Protein AF-0000000083316021 (afdb_homodimer)

Radius of gyration: 31.63 Å; Cα contacts (8 Å, |Δi|>4): 1083; chains: 2; bounding box: 107×84×137 Å

InterPro domains:
  IPR003741 LUD domain [PF02589] (54-248)
  IPR024185 5-formyltetrahydrofolate cyclo-ligase-like domain superfamily [G3DSA:3.40.50.10420] (43-249)
  IPR037171 NagB/RpiA transferase-like [SSF100950] (128-250)

pLDDT: mean 74.27, std 23.28, range [22.36, 98.81]

Sequence (584 aa):
MEARDEILGKLRQTLARPDLRFPPARVEPLTPETRMTVTSASGTQVELAHRFGQELEKLHGSYQVVETAPEARLALINRLLAWMEEEKLQRKGAVVVTGQERSVLAWDPASLPIPGLDVALADMEIQLVAPRALLTAESREAVRAIRYGITGVEAAFASTGSMLVASGAGTSRAASLLPLRHIALIPFDRLYPTMEDWLAEEREAHHLVDYVRSHANLALITGPSKSADIEMNLTLGVHGPKFVHAILFDRTARSQRQPVVSLTEEEAEDEPARTKSRPGFDVEIPMPPTRQMEARDEILGKLRQTLARPDLRFPPARVEPLTPETRMTVTSASGTQVELAHRFGQELEKLHGSYQVVETAPEARLALINRLLAWMEEEKLQRKGAVVVTGQERSVLAWDPASLPIPGLDVALADMEIQLVAPRALLTAESREAVRAIRYGITGVEAAFASTGSMLVASGAGTSRAASLLPLRHIALIPFDRLYPTMEDWLAEEREAHHLVDYVRSHANLALITGPSKSADIEMNLTLGVHGPKFVHAILFDRTARSQRQPVVSLTEEEAEDEPARTKSRPGFDVEIPMPPTRQ

Foldseek 3Di:
DVVLLVLLCVVCVVVVNNPQDFFAPDQDDDDPVLLVCLLPDDDDLQSLQVLLQVLQVSRVAHEAEDAELVVLLVVVLVVLVVVLVVVCVSCVPPPQPPDQSQEAEEFAQVQDLRHCSCVSSVVVVHHYDYPDPQPDPVSVVSLLSHAAAEYEFQAAESSNSKTKAFDDHRRHPLRFQRHQEYEYEYESVRYDSHPVRVVVVCVVVVRNVVVVVVTPDIDIGRYAQGSVLCSVCVVVSRSGYSYYYYYYYHHPDDDPPPPPPPPDPPPPDCPDPPPPDPPDPPPPPPDDPDDD/DVVLLVLLCVVCVVVVNNPQDFFAPDQDDDDPVLLVCLLPDDDDLQSLQVLLQVLQVSRVAHEAEDAELVVLLVVVLVVLVVVLVVVCVSCVPPPQPPDQSQEAEEFAQVQDLRHCSCVVSVVVVHHYDYPDPQPDPVSVVSLLSHAAAEYEFQAAESSNSKTKAFDDHRRHPLRFQRHQEYEYEYESVRYDSHPVRVVVVCVVVVRNVVVVVVTPDIDIGRYAQGSVLCSVCVVVSRSGYSYYYYYYYHHVDDDPPPPPPPPPPPPPPPDPDDPPDPDDPPPPPDDPDDDD

Structure (mmCIF, N/CA/C/O backbone):
data_AF-0000000083316021-model_v1
#
loop_
_entity.id
_entity.type
_entity.pdbx_description
1 polymer 'LUD domain-containing protein'
#
loop_
_atom_site.group_PDB
_atom_site.id
_atom_site.type_symbol
_atom_site.label_atom_id
_atom_site.label_alt_id
_atom_site.label_comp_id
_atom_site.label_asym_id
_atom_site.label_entity_id
_atom_site.label_seq_id
_atom_site.pdbx_PDB_ins_code
_atom_site.Cartn_x
_atom_site.Cartn_y
_atom_site.Cartn_z
_atom_site.occupancy
_atom_site.B_iso_or_equiv
_atom_site.auth_seq_id
_atom_site.auth_comp_id
_atom_site.auth_asym_id
_atom_site.auth_atom_id
_atom_site.pdbx_PDB_model_num
ATOM 1 N N . MET A 1 1 ? 12.023 -7.207 24.609 1 46 1 MET A N 1
ATOM 2 C CA . MET A 1 1 ? 11.18 -6.242 25.312 1 46 1 MET A CA 1
ATOM 3 C C . MET A 1 1 ? 11.875 -4.891 25.406 1 46 1 MET A C 1
ATOM 5 O O . MET A 1 1 ? 11.273 -3.855 25.125 1 46 1 MET A O 1
ATOM 9 N N . GLU A 1 2 ? 13.156 -5.02 25.609 1 53.12 2 GLU A N 1
ATOM 10 C CA . GLU A 1 2 ? 13.906 -3.811 25.938 1 53.12 2 GLU A CA 1
ATOM 11 C C . GLU A 1 2 ? 14.219 -3.008 24.672 1 53.12 2 GLU A C 1
ATOM 13 O O . GLU A 1 2 ? 14.039 -1.789 24.641 1 53.12 2 GLU A O 1
ATOM 18 N N . ALA A 1 3 ? 14.57 -3.705 23.688 1 51.97 3 ALA A N 1
ATOM 19 C CA . ALA A 1 3 ? 14.992 -3.02 22.469 1 51.97 3 ALA A CA 1
ATOM 20 C C . ALA A 1 3 ? 13.805 -2.381 21.75 1 51.97 3 ALA A C 1
ATOM 22 O O . ALA A 1 3 ? 13.891 -1.251 21.266 1 51.97 3 ALA A O 1
ATOM 23 N N . ARG A 1 4 ? 12.766 -3.074 21.891 1 54.16 4 ARG A N 1
ATOM 24 C CA . ARG A 1 4 ? 11.516 -2.551 21.328 1 54.16 4 ARG A CA 1
ATOM 25 C C . ARG A 1 4 ? 11.094 -1.277 22.062 1 54.16 4 ARG A C 1
ATOM 27 O O . ARG A 1 4 ? 10.734 -0.287 21.422 1 54.16 4 ARG A O 1
ATOM 34 N N . ASP A 1 5 ? 11.125 -1.332 23.297 1 57.59 5 ASP A N 1
ATOM 35 C CA . ASP A 1 5 ? 10.703 -0.196 24.109 1 57.59 5 ASP A CA 1
ATOM 36 C C . ASP A 1 5 ? 11.617 1.006 23.891 1 57.59 5 ASP A C 1
ATOM 38 O O . ASP A 1 5 ? 11.164 2.15 23.891 1 57.59 5 ASP A O 1
ATOM 42 N N . GLU A 1 6 ? 12.82 0.684 23.656 1 54.62 6 GLU A N 1
ATOM 43 C CA . GLU A 1 6 ? 13.781 1.755 23.422 1 54.62 6 GLU A CA 1
ATOM 44 C C . GLU A 1 6 ? 13.516 2.453 22.094 1 54.62 6 GLU A C 1
ATOM 46 O O . GLU A 1 6 ? 13.555 3.684 22.016 1 54.62 6 GLU A O 1
ATOM 51 N N . ILE A 1 7 ? 13.281 1.677 21.141 1 54.41 7 ILE A N 1
ATOM 52 C CA . ILE A 1 7 ? 13.039 2.227 19.812 1 54.41 7 ILE A CA 1
ATOM 53 C C . ILE A 1 7 ? 11.742 3.027 19.812 1 54.41 7 ILE A C 1
ATOM 55 O O . ILE A 1 7 ? 11.695 4.141 19.281 1 54.41 7 ILE A O 1
ATOM 59 N N . LEU A 1 8 ? 10.82 2.525 20.469 1 61 8 LEU A N 1
ATOM 60 C CA . LEU A 1 8 ? 9.547 3.236 20.562 1 61 8 LEU A CA 1
ATOM 61 C C . LEU A 1 8 ? 9.703 4.52 21.375 1 61 8 LEU A C 1
ATOM 63 O O . LEU A 1 8 ? 9.078 5.535 21.062 1 61 8 LEU A O 1
ATOM 67 N N . GLY A 1 9 ? 10.523 4.344 22.297 1 53.03 9 GLY A N 1
ATOM 68 C CA . GLY A 1 9 ? 10.828 5.527 23.094 1 53.03 9 GLY A CA 1
ATOM 69 C C . GLY A 1 9 ? 11.453 6.645 22.266 1 53.03 9 GLY A C 1
ATOM 70 O O . GLY A 1 9 ? 11.047 7.805 22.391 1 53.03 9 GLY A O 1
ATOM 71 N N . LYS A 1 10 ? 12.336 6.32 21.469 1 53.56 10 LYS A N 1
ATOM 72 C CA . LYS A 1 10 ? 13 7.297 20.609 1 53.56 10 LYS A CA 1
ATOM 73 C C . LYS A 1 10 ? 12.031 7.879 19.578 1 53.56 10 LYS A C 1
ATOM 75 O O . LYS A 1 10 ? 12.078 9.07 19.281 1 53.56 10 LYS A O 1
ATOM 80 N N . LEU A 1 11 ? 11.25 7.027 19.172 1 54.56 11 LEU A N 1
ATOM 81 C CA . LEU A 1 11 ? 10.227 7.496 18.234 1 54.56 11 LEU A CA 1
ATOM 82 C C . LEU A 1 11 ? 9.305 8.508 18.906 1 54.56 11 LEU A C 1
ATOM 84 O O . LEU A 1 11 ? 8.945 9.516 18.297 1 54.56 11 LEU A O 1
ATOM 88 N N . ARG A 1 12 ? 9.008 8.125 20.062 1 53.53 12 ARG A N 1
ATOM 89 C CA . ARG A 1 12 ? 8.18 9.039 20.844 1 53.53 12 ARG A CA 1
ATOM 90 C C . ARG A 1 12 ? 8.859 10.398 21 1 53.53 12 ARG A C 1
ATOM 92 O O . ARG A 1 12 ? 8.195 11.43 20.953 1 53.53 12 ARG A O 1
ATOM 99 N N . GLN A 1 13 ? 10.109 10.242 21.094 1 50.25 13 GLN A N 1
ATOM 100 C CA . GLN A 1 13 ? 10.883 11.469 21.25 1 50.25 13 GLN A C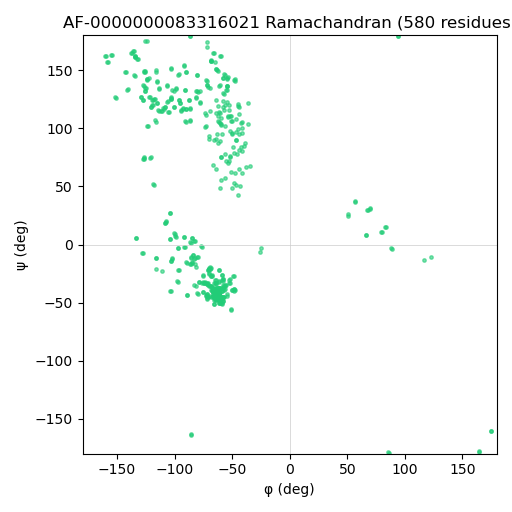A 1
ATOM 101 C C . GLN A 1 13 ? 10.938 12.25 19.938 1 50.25 13 GLN A C 1
ATOM 103 O O . GLN A 1 13 ? 10.766 13.477 19.938 1 50.25 13 GLN A O 1
ATOM 108 N N . THR A 1 14 ? 11.18 11.469 18.969 1 50.19 14 THR A N 1
ATOM 109 C CA . THR A 1 14 ? 11.312 12.109 17.672 1 50.19 14 THR A CA 1
ATOM 110 C C . THR A 1 14 ? 9.977 12.711 17.234 1 50.19 14 THR A C 1
ATOM 112 O O . THR A 1 14 ? 9.945 13.789 16.625 1 50.19 14 THR A O 1
ATOM 115 N N . LEU A 1 15 ? 9.055 11.992 17.547 1 51.16 15 LEU A N 1
ATOM 116 C CA . LEU A 1 15 ? 7.73 12.469 17.172 1 51.16 15 LEU A CA 1
ATOM 117 C C . LEU A 1 15 ? 7.195 13.461 18.203 1 51.16 15 LEU A C 1
ATOM 119 O O . LEU A 1 15 ? 6.098 14 18.031 1 51.16 15 LEU A O 1
ATOM 123 N N . ALA A 1 16 ? 8.164 13.711 19.219 1 44.44 16 ALA A N 1
ATOM 124 C CA . ALA A 1 16 ? 7.816 14.586 20.328 1 44.44 16 ALA A CA 1
ATOM 125 C C . ALA A 1 16 ? 6.488 14.172 20.969 1 44.44 16 ALA A C 1
ATOM 127 O O . ALA A 1 16 ? 5.684 15.023 21.344 1 44.44 16 ALA A O 1
ATOM 128 N N . ARG A 1 17 ? 6.168 12.844 20.828 1 44.09 17 ARG A N 1
ATOM 129 C CA . ARG A 1 17 ? 4.961 12.336 21.484 1 44.09 17 ARG A CA 1
ATOM 130 C C . ARG A 1 17 ? 5.277 11.125 22.344 1 44.09 17 ARG A C 1
ATOM 132 O O . ARG A 1 17 ? 5.027 9.984 21.938 1 44.09 17 ARG A O 1
ATOM 139 N N . PRO A 1 18 ? 5.852 11.312 23.453 1 44.12 18 PRO A N 1
ATOM 140 C CA . PRO A 1 18 ? 6.254 10.219 24.344 1 44.12 18 PRO A CA 1
ATOM 141 C C . PRO A 1 18 ? 5.102 9.266 24.656 1 44.12 18 PRO A C 1
ATOM 143 O O . PRO A 1 18 ? 5.332 8.086 24.938 1 44.12 18 PRO A O 1
ATOM 146 N N . ASP A 1 19 ? 3.871 9.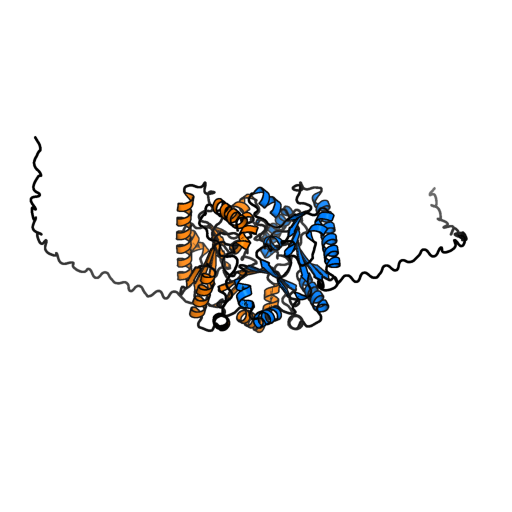766 24.672 1 40.66 19 ASP A N 1
ATOM 147 C CA . ASP A 1 19 ? 2.723 9 25.125 1 40.66 19 ASP A CA 1
ATOM 148 C C . ASP A 1 19 ? 2.043 8.273 23.969 1 40.66 19 ASP A C 1
ATOM 150 O O . ASP A 1 19 ? 0.977 7.68 24.141 1 40.66 19 ASP A O 1
ATOM 154 N N . LEU A 1 20 ? 2.688 8.367 22.875 1 47.09 20 LEU A N 1
ATOM 155 C CA . LEU A 1 20 ? 2.002 7.805 21.719 1 47.09 20 LEU A CA 1
ATOM 156 C C . LEU A 1 20 ? 2.004 6.281 21.781 1 47.09 20 LEU A C 1
ATOM 158 O O . LEU A 1 20 ? 3.062 5.66 21.891 1 47.09 20 LEU A O 1
ATOM 162 N N . ARG A 1 21 ? 0.864 5.758 22.188 1 47.78 21 ARG A N 1
ATOM 163 C CA . ARG A 1 21 ? 0.707 4.309 22.188 1 47.78 21 ARG A CA 1
ATOM 164 C C . ARG A 1 21 ? 0.546 3.771 20.766 1 47.78 21 ARG A C 1
ATOM 166 O O . ARG A 1 21 ? -0.239 4.305 19.984 1 47.78 21 ARG A O 1
ATOM 173 N N . PHE A 1 22 ? 1.587 2.988 20.328 1 56.81 22 PHE A N 1
ATOM 174 C CA . PHE A 1 22 ? 1.395 2.281 19.078 1 56.81 22 PHE A CA 1
ATOM 175 C C . PHE A 1 22 ? 0.566 1.02 19.281 1 56.81 22 PHE A C 1
ATOM 177 O O . PHE A 1 22 ? 0.669 0.367 20.328 1 56.81 22 PHE A O 1
ATOM 184 N N . PRO A 1 23 ? -0.46 0.881 18.406 1 54.41 23 PRO A N 1
ATOM 185 C CA . PRO A 1 23 ? -1.218 -0.363 18.547 1 54.41 23 PRO A CA 1
ATOM 186 C C . PRO A 1 23 ? -0.32 -1.594 18.641 1 54.41 23 PRO A C 1
ATOM 188 O O . PRO A 1 23 ? 0.79 -1.595 18.109 1 54.41 23 PRO A O 1
ATOM 191 N N . PRO A 1 24 ? -0.793 -2.482 19.531 1 54.91 24 PRO A N 1
ATOM 192 C CA . PRO A 1 24 ? 0.001 -3.707 19.656 1 54.91 24 PRO A CA 1
ATOM 193 C C . PRO A 1 24 ? 0.219 -4.41 18.312 1 54.91 24 PRO A C 1
ATOM 195 O O . PRO A 1 24 ? -0.617 -4.301 17.406 1 54.91 24 PRO A O 1
ATOM 198 N N . ALA A 1 25 ? 1.319 -4.949 18.125 1 57.09 25 ALA A N 1
ATOM 199 C CA . ALA A 1 25 ? 1.725 -5.699 16.938 1 57.09 25 ALA A CA 1
ATOM 200 C C . ALA A 1 25 ? 0.756 -6.844 16.656 1 57.09 25 ALA A C 1
ATOM 202 O O . ALA A 1 25 ? 0.468 -7.152 15.492 1 57.09 25 ALA A O 1
ATOM 203 N N . ARG A 1 26 ? 0.234 -7.434 17.766 1 59.5 26 ARG A N 1
ATOM 204 C CA . ARG A 1 26 ? -0.565 -8.633 17.531 1 59.5 26 ARG A CA 1
ATOM 205 C C . ARG A 1 26 ? -2.021 -8.398 17.922 1 59.5 26 ARG A C 1
ATOM 207 O O . ARG A 1 26 ? -2.311 -7.902 19.016 1 59.5 26 ARG A O 1
ATOM 214 N N . VAL A 1 27 ? -2.885 -8.469 16.922 1 63.25 27 VAL A N 1
ATOM 215 C CA . VAL A 1 27 ? -4.324 -8.398 17.156 1 63.25 27 VAL A CA 1
ATOM 216 C C . VAL A 1 27 ? -4.848 -9.766 17.594 1 63.25 27 VAL A C 1
ATOM 218 O O . VAL A 1 27 ? -4.473 -10.789 17.016 1 63.25 27 VAL A O 1
ATOM 221 N N . GLU A 1 28 ? -5.531 -9.812 18.672 1 69.25 28 GLU A N 1
ATOM 222 C CA . GLU A 1 28 ? -6.105 -11.07 19.156 1 69.25 28 GLU A CA 1
ATOM 223 C C . GLU A 1 28 ? -7.031 -11.68 18.109 1 69.25 28 GLU A C 1
ATOM 225 O O . GLU A 1 28 ? -7.855 -10.984 17.516 1 69.25 28 GLU A O 1
ATOM 230 N N . PRO A 1 29 ? -6.785 -13 17.844 1 69.12 29 PRO A N 1
ATOM 231 C CA . PRO A 1 29 ? -7.699 -13.672 16.922 1 69.12 29 PRO A CA 1
ATOM 232 C C . PRO A 1 29 ? -9.156 -13.594 17.359 1 69.12 29 PRO A C 1
ATOM 234 O O . PRO A 1 29 ? -9.438 -13.555 18.562 1 69.12 29 PRO A O 1
ATOM 237 N N . LEU A 1 30 ? -10.031 -13.516 16.406 1 68.94 30 LEU A N 1
ATOM 238 C CA . LEU A 1 30 ? -11.453 -13.5 16.719 1 68.94 30 LEU A CA 1
ATOM 239 C C . LEU A 1 30 ? -11.93 -14.867 17.172 1 68.94 30 LEU A C 1
ATOM 241 O O . LEU A 1 30 ? -11.398 -15.891 16.734 1 68.94 30 LEU A O 1
ATOM 245 N N . THR A 1 31 ? -12.805 -14.875 18.141 1 69.69 31 THR A N 1
ATOM 246 C CA . THR A 1 31 ? -13.492 -16.125 18.484 1 69.69 31 THR A CA 1
ATOM 247 C C . THR A 1 31 ? -14.328 -16.625 17.312 1 69.69 31 THR A C 1
ATOM 249 O O . THR A 1 31 ? -14.688 -15.852 16.422 1 69.69 31 THR A O 1
ATOM 252 N N . PRO A 1 32 ? -14.484 -17.891 17.203 1 68.94 32 PRO A N 1
ATOM 253 C CA . PRO A 1 32 ? -15.32 -18.422 16.141 1 68.94 32 PRO A CA 1
ATOM 254 C C . PRO A 1 32 ? -16.672 -17.734 16.031 1 68.94 32 PRO A C 1
ATOM 256 O O . PRO A 1 32 ? -17.172 -17.5 14.93 1 68.94 32 PRO A O 1
ATOM 259 N N . GLU A 1 33 ? -17.281 -17.391 17.172 1 65.81 33 GLU A N 1
ATOM 260 C CA . GLU A 1 33 ? -18.594 -16.734 17.188 1 65.81 33 GLU A CA 1
ATOM 261 C C . GLU A 1 33 ? -18.5 -15.336 16.578 1 65.81 33 GLU A C 1
ATOM 263 O O . GLU A 1 33 ? -19.344 -14.953 15.773 1 65.81 33 GLU A O 1
ATOM 268 N N . THR A 1 34 ? -17.469 -14.641 16.922 1 67.94 34 THR A N 1
ATOM 269 C CA . THR A 1 34 ? -17.297 -13.281 16.422 1 67.94 34 THR A CA 1
ATOM 270 C C . THR A 1 34 ? -16.953 -13.289 14.938 1 67.94 34 THR A C 1
ATOM 272 O O . THR A 1 34 ? -17.406 -12.422 14.188 1 67.94 34 THR A O 1
ATOM 275 N N . ARG A 1 35 ? -16.266 -14.289 14.609 1 68.31 35 ARG A N 1
ATOM 276 C CA . ARG A 1 35 ? -15.891 -14.438 13.203 1 68.31 35 ARG A CA 1
ATOM 277 C C . ARG A 1 35 ? -17.125 -14.641 12.336 1 68.31 35 ARG A C 1
ATOM 279 O O . ARG A 1 35 ? -17.234 -14.039 11.266 1 68.31 35 ARG A O 1
ATOM 286 N N . MET A 1 36 ? -17.969 -15.492 12.789 1 64.25 36 MET A N 1
ATOM 287 C CA . MET A 1 36 ? -19.203 -15.742 12.047 1 64.25 36 MET A CA 1
ATOM 288 C C . MET A 1 36 ? -20.047 -14.477 11.93 1 64.25 36 MET A C 1
ATOM 290 O O . MET A 1 36 ? -20.641 -14.219 10.883 1 64.25 36 MET A O 1
ATOM 294 N N . THR A 1 37 ? -20.094 -13.758 12.938 1 61.28 37 THR A N 1
ATOM 295 C CA . THR A 1 37 ? -20.875 -12.523 12.945 1 61.28 37 THR A CA 1
ATOM 296 C C . THR A 1 37 ? -20.281 -11.516 11.961 1 61.28 37 THR A C 1
ATOM 298 O O . THR A 1 37 ? -21.031 -10.852 11.227 1 61.28 37 THR A O 1
ATOM 301 N N . VAL A 1 38 ? -18.984 -11.531 11.961 1 66 38 VAL A N 1
ATOM 302 C CA . VAL A 1 38 ? -18.312 -10.531 11.133 1 66 38 VAL A CA 1
ATOM 303 C C . VAL A 1 38 ? -18.422 -10.914 9.664 1 66 38 VAL A C 1
ATOM 305 O O . VAL A 1 38 ? -18.594 -10.047 8.797 1 66 38 VAL A O 1
ATOM 308 N N . THR A 1 39 ? -18.422 -12.203 9.398 1 65.69 39 THR A N 1
ATOM 309 C CA . THR A 1 39 ? -18.406 -12.656 8.016 1 65.69 39 THR A CA 1
ATOM 310 C C . THR A 1 39 ? -19.812 -12.695 7.441 1 65.69 39 THR A C 1
ATOM 312 O O . THR A 1 39 ? -20 -12.766 6.227 1 65.69 39 THR A O 1
ATOM 315 N N . SER A 1 40 ? -20.734 -12.633 8.312 1 65.19 40 SER A N 1
ATOM 316 C CA . SER A 1 40 ? -22.125 -12.617 7.875 1 65.19 40 SER A CA 1
ATOM 317 C C . SER A 1 40 ? -22.734 -11.219 7.973 1 65.19 40 SER A C 1
ATOM 319 O O . SER A 1 40 ? -23.953 -11.062 8.086 1 65.19 40 SER A O 1
ATOM 321 N N . ALA A 1 41 ? -21.906 -10.328 7.875 1 64.62 41 ALA A N 1
ATOM 322 C CA . ALA A 1 41 ? -22.375 -8.953 8 1 64.62 41 ALA A CA 1
ATOM 323 C C . ALA A 1 41 ? -23.422 -8.633 6.93 1 64.62 41 ALA A C 1
ATOM 325 O O . ALA A 1 41 ? -23.203 -8.914 5.746 1 64.62 41 ALA A O 1
ATOM 326 N N . SER A 1 42 ? -24.609 -8.578 7.238 1 73.62 42 SER A N 1
ATOM 327 C CA . SER A 1 42 ? -25.719 -8.086 6.41 1 73.62 42 SER A CA 1
ATOM 328 C C . SER A 1 42 ? -26.484 -6.969 7.109 1 73.62 42 SER A C 1
ATOM 330 O O . SER A 1 42 ? -26.375 -6.809 8.328 1 73.62 42 SER A O 1
ATOM 332 N N . GLY A 1 43 ? -26.906 -6.023 6.375 1 81.56 43 GLY A N 1
ATOM 333 C CA . GLY A 1 43 ? -27.688 -4.941 6.949 1 81.56 43 GLY A CA 1
ATOM 334 C C . GLY A 1 43 ? -27.781 -3.732 6.039 1 81.56 43 GLY A C 1
ATOM 335 O O . GLY A 1 43 ? -27.328 -3.773 4.891 1 81.56 43 GLY A O 1
ATOM 336 N N . THR A 1 44 ? -28.453 -2.777 6.621 1 87.69 44 THR A N 1
ATOM 337 C CA . THR A 1 44 ? -28.562 -1.503 5.918 1 87.69 44 THR A CA 1
ATOM 338 C C . THR A 1 44 ? -27.188 -0.836 5.805 1 87.69 44 THR A C 1
ATOM 340 O O . THR A 1 44 ? -26.234 -1.248 6.465 1 87.69 44 THR A O 1
ATOM 343 N N . GLN A 1 45 ? -27.141 0.081 4.973 1 90.31 45 GLN A N 1
ATOM 344 C CA . GLN A 1 45 ? -25.875 0.802 4.789 1 90.31 45 GLN A CA 1
ATOM 345 C C . GLN A 1 45 ? -25.422 1.442 6.094 1 90.31 45 GLN A C 1
ATOM 347 O O . GLN A 1 45 ? -24.219 1.446 6.402 1 90.31 45 GLN A O 1
ATOM 352 N N . VAL A 1 46 ? -26.344 1.981 6.84 1 92.38 46 VAL A N 1
ATOM 353 C CA . VAL A 1 46 ? -26.016 2.633 8.102 1 92.38 46 VAL A CA 1
ATOM 354 C C . VAL A 1 46 ? -25.5 1.596 9.102 1 92.38 46 VAL A C 1
ATOM 356 O O . VAL A 1 46 ? -24.547 1.853 9.836 1 92.38 46 VAL A O 1
ATOM 359 N N . GLU A 1 47 ? -26.125 0.454 9.117 1 93.38 47 GLU A N 1
ATOM 360 C CA . GLU A 1 47 ? -25.672 -0.624 10 1 93.38 47 GLU A CA 1
ATOM 361 C C . GLU A 1 47 ? -24.266 -1.092 9.625 1 93.38 47 GLU A C 1
ATOM 363 O O . GLU A 1 47 ? -23.438 -1.328 10.508 1 93.38 47 GLU A O 1
ATOM 368 N N . LEU A 1 48 ? -24.078 -1.198 8.359 1 95.25 48 LEU A N 1
ATOM 369 C CA . LEU A 1 48 ? -22.75 -1.579 7.883 1 95.25 48 LEU A CA 1
ATOM 370 C C . LEU A 1 48 ? -21.703 -0.525 8.258 1 95.25 48 LEU A C 1
ATOM 372 O O . LEU A 1 48 ? -20.578 -0.86 8.617 1 95.25 48 LEU A O 1
ATOM 376 N N . ALA A 1 49 ? -22.109 0.72 8.203 1 97.19 49 ALA A N 1
ATOM 377 C CA . ALA A 1 49 ? -21.203 1.817 8.562 1 97.19 49 ALA A CA 1
ATOM 378 C C . ALA A 1 49 ? -20.797 1.727 10.031 1 97.19 49 ALA A C 1
ATOM 380 O O . ALA A 1 49 ? -19.609 1.862 10.359 1 97.19 49 ALA A O 1
ATOM 381 N N . HIS A 1 50 ? -21.734 1.458 10.844 1 96.31 50 HIS A N 1
ATOM 382 C CA . HIS A 1 50 ? -21.438 1.338 12.266 1 96.31 50 HIS A CA 1
ATOM 383 C C . HIS A 1 50 ? -20.578 0.11 12.547 1 96.31 50 HIS A C 1
ATOM 385 O O . HIS A 1 50 ? -19.656 0.165 13.359 1 96.31 50 HIS A O 1
ATOM 391 N N . ARG A 1 51 ? -20.859 -0.917 11.898 1 94.81 51 ARG A N 1
ATOM 392 C CA . ARG A 1 51 ? -20.047 -2.115 12.062 1 94.81 51 ARG A CA 1
ATOM 393 C C . ARG A 1 51 ? -18.609 -1.862 11.625 1 94.81 51 ARG A C 1
ATOM 395 O O . ARG A 1 51 ? -17.672 -2.252 12.32 1 94.81 51 ARG A O 1
ATOM 402 N N . PHE A 1 52 ? -18.469 -1.273 10.516 1 96.94 52 PHE A N 1
ATOM 403 C CA . PHE A 1 52 ? -17.141 -0.882 10.055 1 96.94 52 PHE A CA 1
ATOM 404 C C . PHE A 1 52 ? -16.406 -0.097 11.133 1 96.94 52 PHE A C 1
ATOM 406 O O . PHE A 1 52 ? -15.266 -0.412 11.469 1 96.94 52 PHE A O 1
ATOM 413 N N . GLY A 1 53 ? -17.047 0.943 11.547 1 97.19 53 GLY A N 1
ATOM 414 C CA . GLY A 1 53 ? -16.469 1.802 12.562 1 97.19 53 GLY A CA 1
ATOM 415 C C . GLY A 1 53 ? -16.062 1.053 13.82 1 97.19 53 GLY A C 1
ATOM 416 O O . GLY A 1 53 ? -14.984 1.28 14.367 1 97.19 53 GLY A O 1
ATOM 417 N N . GLN A 1 54 ? -16.891 0.185 14.273 1 94.94 54 GLN A N 1
ATOM 418 C CA . GLN A 1 54 ? -16.609 -0.593 15.484 1 94.94 54 GLN A CA 1
ATOM 419 C C . GLN A 1 54 ? -15.398 -1.502 15.289 1 94.94 54 GLN A C 1
ATOM 421 O O . GLN A 1 54 ? -14.562 -1.627 16.188 1 94.94 54 GLN A O 1
ATOM 426 N N . GLU A 1 55 ? -15.344 -2.135 14.195 1 93.25 55 GLU A N 1
ATOM 427 C CA . GLU A 1 55 ? -14.18 -2.967 13.898 1 93.25 55 GLU A CA 1
ATOM 428 C C . GLU A 1 55 ? -12.906 -2.131 13.812 1 93.25 55 GLU A C 1
ATOM 430 O O . GLU A 1 55 ? -11.852 -2.551 14.289 1 93.25 55 GLU A O 1
ATOM 435 N N . LEU A 1 56 ? -12.984 -0.948 13.203 1 95.94 56 LEU A N 1
ATOM 436 C CA . LEU A 1 56 ? -11.844 -0.042 13.117 1 95.94 56 LEU A CA 1
ATOM 437 C C . LEU A 1 56 ? -11.383 0.381 14.508 1 95.94 56 LEU A C 1
ATOM 439 O O . LEU A 1 56 ? -10.18 0.469 14.766 1 95.94 56 LEU A O 1
ATOM 443 N N . GLU A 1 57 ? -12.297 0.581 15.391 1 95.25 57 GLU A N 1
ATOM 444 C CA . GLU A 1 57 ? -11.984 0.977 16.766 1 95.25 57 GLU A CA 1
ATOM 445 C C . GLU A 1 57 ? -11.234 -0.133 17.5 1 95.25 57 GLU A C 1
ATOM 447 O O . GLU A 1 57 ? -10.328 0.14 18.281 1 95.25 57 GLU A O 1
ATOM 452 N N . LYS A 1 58 ? -11.656 -1.349 17.219 1 90.81 58 LYS A N 1
ATOM 453 C CA . LYS A 1 58 ? -10.961 -2.479 17.828 1 90.81 58 LYS A CA 1
ATOM 454 C C . LYS A 1 58 ? -9.5 -2.52 17.406 1 90.81 58 LYS A C 1
ATOM 456 O O . LYS A 1 58 ? -8.664 -3.121 18.078 1 90.81 58 LYS A O 1
ATOM 461 N N . LEU A 1 59 ? -9.258 -1.898 16.312 1 90.69 59 LEU A N 1
ATOM 462 C CA . LEU A 1 59 ? -7.898 -1.845 15.797 1 90.69 59 LEU A CA 1
ATOM 463 C C . LEU A 1 59 ? -7.238 -0.51 16.125 1 90.69 59 LEU A C 1
ATOM 465 O O . LEU A 1 59 ? -6.242 -0.131 15.508 1 90.69 59 LEU A O 1
ATOM 469 N N . HIS A 1 60 ? -7.852 0.28 16.953 1 90.88 60 HIS A N 1
ATOM 470 C CA . HIS A 1 60 ? -7.305 1.512 17.5 1 90.88 60 HIS A CA 1
ATOM 471 C C . HIS A 1 60 ? -7.477 2.678 16.547 1 90.88 60 HIS A C 1
ATOM 473 O O . HIS A 1 60 ? -6.781 3.689 16.656 1 90.88 60 HIS A O 1
ATOM 479 N N . GLY A 1 61 ? -8.312 2.512 15.57 1 95.06 61 GLY A N 1
ATOM 480 C CA . GLY A 1 61 ? -8.773 3.645 14.789 1 95.06 61 GLY A CA 1
ATOM 481 C C . GLY A 1 61 ? -9.977 4.336 15.391 1 95.06 61 GLY A C 1
ATOM 482 O O . GLY A 1 61 ? -10.383 4.023 16.516 1 95.06 61 GLY A O 1
ATOM 483 N N . SER A 1 62 ? -10.43 5.363 14.742 1 97.44 62 SER A N 1
ATOM 484 C CA . SER A 1 62 ? -11.633 6.078 15.148 1 97.44 62 SER A CA 1
ATOM 485 C C . SER A 1 62 ? -12.539 6.367 13.953 1 97.44 62 SER A C 1
ATOM 487 O O . SER A 1 62 ? -12.117 6.223 12.805 1 97.44 62 SER A O 1
ATOM 489 N N . TYR A 1 63 ? -13.797 6.656 14.25 1 98.44 63 TYR A N 1
ATOM 490 C CA . TYR A 1 63 ? -14.719 6.875 13.148 1 98.44 63 TYR A CA 1
ATOM 491 C C . TYR A 1 63 ? -15.875 7.773 13.57 1 98.44 63 TYR A C 1
ATOM 493 O O . TYR A 1 63 ? -16.047 8.055 14.766 1 98.44 63 TYR A O 1
ATOM 501 N N . GLN A 1 64 ? -16.547 8.305 12.625 1 98.44 64 GLN A N 1
ATOM 502 C CA . GLN A 1 64 ? -17.812 9.031 12.766 1 98.44 64 GLN A CA 1
ATOM 503 C C . GLN A 1 64 ? -18.766 8.695 11.625 1 98.44 64 GLN A C 1
ATOM 505 O O . GLN A 1 64 ? -18.359 8.602 10.469 1 98.44 64 GLN A O 1
ATOM 510 N N . VAL A 1 65 ? -20.016 8.422 11.992 1 98.19 65 VAL A N 1
ATOM 511 C CA . VAL A 1 65 ? -21.062 8.227 10.992 1 98.19 65 VAL A CA 1
ATOM 512 C C . VAL A 1 65 ? -21.984 9.438 10.961 1 98.19 65 VAL A C 1
ATOM 514 O O . VAL A 1 65 ? -22.5 9.859 12 1 98.19 65 VAL A O 1
ATOM 517 N N . VAL A 1 66 ? -22.078 10.031 9.797 1 96.94 66 VAL A N 1
ATOM 518 C CA . VAL A 1 66 ? -22.984 11.172 9.617 1 96.94 66 VAL A CA 1
ATOM 519 C C . VAL A 1 66 ? -23.953 10.891 8.469 1 96.94 66 VAL A C 1
ATOM 521 O O . VAL A 1 66 ? -23.781 9.914 7.738 1 96.94 66 VAL A O 1
ATOM 524 N N . GLU A 1 67 ? -24.875 11.758 8.242 1 93.12 67 GLU A N 1
ATOM 525 C CA . GLU A 1 67 ? -26 11.398 7.375 1 93.12 67 GLU A CA 1
ATOM 526 C C . GLU A 1 67 ? -25.781 11.898 5.953 1 93.12 67 GLU A C 1
ATOM 528 O O . GLU A 1 67 ? -26.312 11.328 5 1 93.12 67 GLU A O 1
ATOM 533 N N . THR A 1 68 ? -25.078 13.07 5.836 1 93.81 68 THR A N 1
ATOM 534 C CA . THR A 1 68 ? -24.984 13.688 4.516 1 93.81 68 THR A CA 1
ATOM 535 C C . THR A 1 68 ? -23.562 14.148 4.227 1 93.81 68 THR A C 1
ATOM 537 O O . THR A 1 68 ? -22.734 14.219 5.133 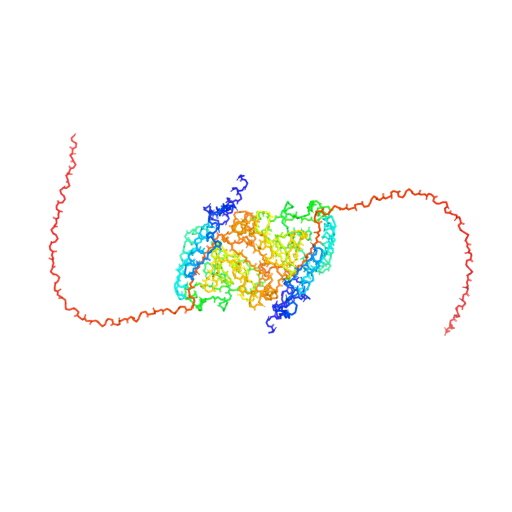1 93.81 68 THR A O 1
ATOM 540 N N . ALA A 1 69 ? -23.328 14.469 2.92 1 95.5 69 ALA A N 1
ATOM 541 C CA . ALA A 1 69 ? -22.031 14.945 2.486 1 95.5 69 ALA A CA 1
ATOM 542 C C . ALA A 1 69 ? -21.688 16.281 3.145 1 95.5 69 ALA A C 1
ATOM 544 O O . ALA A 1 69 ? -20.562 16.484 3.605 1 95.5 69 ALA A O 1
ATOM 545 N N . PRO A 1 70 ? -22.594 17.266 3.258 1 94.5 70 PRO A N 1
ATOM 546 C CA . PRO A 1 70 ? -22.281 18.5 3.963 1 94.5 70 PRO A CA 1
ATOM 547 C C . PRO A 1 70 ? -21.938 18.281 5.434 1 94.5 70 PRO A C 1
ATOM 549 O O . PRO A 1 70 ? -21.047 18.938 5.965 1 94.5 70 PRO A O 1
ATOM 552 N N . GLU A 1 71 ? -22.656 17.344 6.051 1 95.75 71 GLU A N 1
ATOM 553 C CA . GLU A 1 71 ? -22.312 17.016 7.434 1 95.75 71 GLU A CA 1
ATOM 554 C C . GLU A 1 71 ? -20.922 16.406 7.535 1 95.75 71 GLU A C 1
ATOM 556 O O . GLU A 1 71 ? -20.203 16.656 8.5 1 95.75 71 GLU A O 1
ATOM 561 N N . ALA A 1 72 ? -20.594 15.562 6.555 1 97.56 72 ALA A N 1
ATOM 562 C CA . ALA A 1 72 ? -19.266 14.969 6.52 1 97.56 72 ALA A CA 1
ATOM 563 C C . ALA A 1 72 ? -18.188 16.047 6.371 1 97.56 72 ALA A C 1
ATOM 565 O O . ALA A 1 72 ? -17.141 15.969 7.016 1 97.56 72 ALA A O 1
ATOM 566 N N . ARG A 1 73 ? -18.469 17 5.531 1 96.75 73 ARG A N 1
ATOM 567 C CA . ARG A 1 73 ? -17.562 18.125 5.34 1 96.75 73 ARG A CA 1
ATOM 568 C C . ARG A 1 73 ? -17.328 18.875 6.656 1 96.75 73 ARG A C 1
ATOM 570 O O . ARG A 1 73 ? -16.188 19.156 7.02 1 96.75 73 ARG A O 1
ATOM 577 N N . LEU A 1 74 ? -18.375 19.141 7.34 1 95.94 74 LEU A N 1
ATOM 578 C CA . LEU A 1 74 ? -18.297 19.844 8.617 1 95.94 74 LEU A CA 1
ATOM 579 C C . LEU A 1 74 ? -17.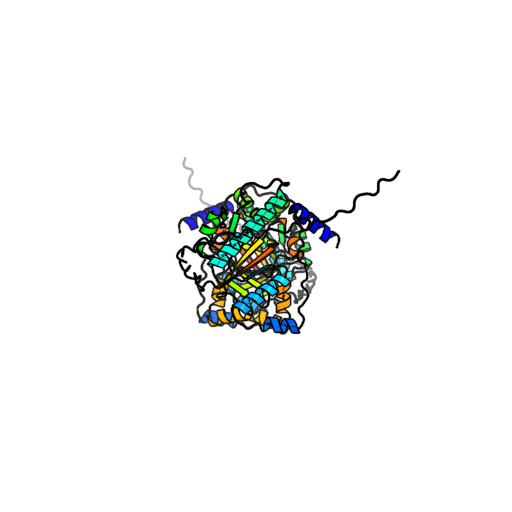562 19 9.656 1 95.94 74 LEU A C 1
ATOM 581 O O . LEU A 1 74 ? -16.719 19.516 10.391 1 95.94 74 LEU A O 1
ATOM 585 N N . ALA A 1 75 ? -17.875 17.734 9.719 1 97 75 ALA A N 1
ATOM 586 C CA . ALA A 1 75 ? -17.219 16.828 10.656 1 97 75 ALA A CA 1
ATOM 587 C C . ALA A 1 75 ? -15.711 16.812 10.422 1 97 75 ALA A C 1
ATOM 589 O O . ALA A 1 75 ? -14.93 16.875 11.375 1 97 75 ALA A O 1
ATOM 590 N N . LEU A 1 76 ? -15.32 16.719 9.18 1 98.25 76 LEU A N 1
ATOM 591 C CA . LEU A 1 76 ? -13.906 16.703 8.812 1 98.25 76 LEU A CA 1
ATOM 592 C C . LEU A 1 76 ? -13.211 17.984 9.258 1 98.25 76 LEU A C 1
ATOM 594 O O . LEU A 1 76 ? -12.172 17.938 9.922 1 98.25 76 LEU A O 1
ATOM 598 N N . ILE A 1 77 ? -13.781 19.109 8.93 1 96.44 77 ILE A N 1
ATOM 599 C CA . ILE A 1 77 ? -13.188 20.406 9.219 1 96.44 77 ILE A CA 1
ATOM 600 C C . ILE A 1 77 ? -13.07 20.594 10.734 1 96.44 77 ILE A C 1
ATOM 602 O O . ILE A 1 77 ? -12.023 21.016 11.234 1 96.44 77 ILE A O 1
ATOM 606 N N . ASN A 1 78 ? -14.102 20.25 11.43 1 96.5 78 ASN A N 1
ATOM 607 C CA . ASN A 1 78 ? -14.078 20.375 12.883 1 96.5 78 ASN A CA 1
ATOM 608 C C . ASN A 1 78 ? -12.984 19.5 13.5 1 96.5 78 ASN A C 1
ATOM 610 O O . ASN A 1 78 ? -12.266 19.953 14.391 1 96.5 78 ASN A O 1
ATOM 614 N N . ARG A 1 79 ? -12.852 18.297 13.047 1 96.88 79 ARG A N 1
ATOM 615 C CA . ARG A 1 79 ? -11.828 17.391 13.57 1 96.88 79 ARG A CA 1
ATOM 616 C C . ARG A 1 79 ? -10.43 17.906 13.258 1 96.88 79 ARG A C 1
ATOM 618 O O . ARG A 1 79 ? -9.547 17.875 14.117 1 96.88 79 ARG A O 1
ATOM 625 N N . LEU A 1 80 ? -10.25 18.344 12.031 1 96.62 80 LEU A N 1
ATOM 626 C CA . LEU A 1 80 ? -8.953 18.891 11.633 1 96.62 80 LEU A CA 1
ATOM 627 C C . LEU A 1 80 ? -8.555 20.062 12.523 1 96.62 80 LEU A C 1
ATOM 629 O O . LEU A 1 80 ? -7.438 20.094 13.039 1 96.62 80 LEU A O 1
ATOM 633 N N . LEU A 1 81 ? -9.469 20.984 12.703 1 94.38 81 LEU A N 1
ATOM 634 C CA . LEU A 1 81 ? -9.188 22.172 13.516 1 94.38 81 LEU A CA 1
ATOM 635 C C . LEU A 1 81 ? -8.859 21.766 14.953 1 94.38 81 LEU A C 1
ATOM 637 O O . LEU A 1 81 ? -7.938 22.312 15.555 1 94.38 81 LEU A O 1
ATOM 641 N N . ALA A 1 82 ? -9.633 20.828 15.453 1 94.69 82 ALA A N 1
ATOM 642 C CA . ALA A 1 82 ? -9.391 20.359 16.812 1 94.69 82 ALA A CA 1
ATOM 643 C C . ALA A 1 82 ? -8 19.734 16.938 1 94.69 82 ALA A C 1
ATOM 645 O O . ALA A 1 82 ? -7.258 20.047 17.875 1 94.69 82 ALA A O 1
ATOM 646 N N . TRP A 1 83 ? -7.637 18.875 16.016 1 93.31 83 TRP A N 1
ATOM 647 C CA . TRP A 1 83 ? -6.34 18.203 16.047 1 93.31 83 TRP A CA 1
ATOM 648 C C . TRP A 1 83 ? -5.207 19.203 15.875 1 93.31 83 TRP A C 1
ATOM 650 O O . TRP A 1 83 ? -4.168 19.094 16.531 1 93.31 83 TRP A O 1
ATOM 660 N N . MET A 1 84 ? -5.363 20.141 14.969 1 90.19 84 MET A N 1
ATOM 661 C CA . MET A 1 84 ? -4.34 21.156 14.727 1 90.19 84 MET A CA 1
ATOM 662 C C . MET A 1 84 ? -4.121 22.016 15.961 1 90.19 84 MET A C 1
ATOM 664 O O . MET A 1 84 ? -2.988 22.391 16.281 1 90.19 84 MET A O 1
ATOM 668 N N . GLU A 1 85 ? -5.156 22.344 16.641 1 88 85 GLU A N 1
ATOM 669 C CA . GLU A 1 85 ? -5.047 23.109 17.891 1 88 85 GLU A CA 1
ATOM 670 C C . GLU A 1 85 ? -4.336 22.312 18.969 1 88 85 GLU A C 1
ATOM 672 O O . GLU A 1 85 ? -3.49 22.844 19.688 1 88 85 GLU A O 1
ATOM 677 N N . GLU A 1 86 ? -4.734 21.078 19.094 1 86.31 86 GLU A N 1
ATOM 678 C CA . GLU A 1 86 ? -4.094 20.203 20.062 1 86.31 86 GLU A CA 1
ATOM 679 C C . GLU A 1 86 ? -2.592 20.094 19.812 1 86.31 86 GLU A C 1
ATOM 681 O O . GLU A 1 86 ? -1.798 20.125 20.75 1 86.31 86 GLU A O 1
ATOM 686 N N . GLU A 1 87 ? -2.242 19.922 18.594 1 81.56 87 GLU A N 1
ATOM 687 C CA . GLU A 1 87 ? -0.833 19.797 18.234 1 81.56 87 GLU A CA 1
ATOM 688 C C . GLU A 1 87 ? -0.08 21.094 18.516 1 81.56 87 GLU A C 1
ATOM 690 O O . GLU A 1 87 ? 1.083 21.062 18.922 1 81.56 87 GLU A O 1
ATOM 695 N N . LYS A 1 88 ? -0.67 22.203 18.203 1 78.19 88 LYS A N 1
ATOM 696 C CA . LYS A 1 88 ? -0.072 23.5 18.484 1 78.19 88 LYS A CA 1
ATOM 697 C C . LYS A 1 88 ? 0.234 23.641 19.969 1 78.19 88 LYS A C 1
ATOM 699 O O . LYS A 1 88 ? 1.283 24.172 20.344 1 78.19 88 LYS A O 1
ATOM 704 N N . LEU A 1 89 ? -0.584 23.188 20.734 1 77.5 89 LEU A N 1
ATOM 705 C CA . LEU A 1 89 ? -0.424 23.281 22.188 1 77.5 89 LEU A CA 1
ATOM 706 C C . LEU A 1 89 ? 0.712 22.375 22.672 1 77.5 89 LEU A C 1
ATOM 708 O O . LEU A 1 89 ? 1.439 22.734 23.594 1 77.5 89 LEU A O 1
ATOM 712 N N . GLN A 1 90 ? 0.825 21.266 22.016 1 73.31 90 GLN A N 1
ATOM 713 C CA . GLN A 1 90 ? 1.863 20.328 22.406 1 73.31 90 GLN A CA 1
ATOM 714 C C . GLN A 1 90 ? 3.238 20.797 21.938 1 73.31 90 GLN A C 1
ATOM 716 O O . GLN A 1 90 ? 4.25 20.5 22.578 1 73.31 90 GLN A O 1
ATOM 721 N N . ARG A 1 91 ? 3.311 21.484 20.812 1 63.03 91 ARG A N 1
ATOM 722 C CA . ARG A 1 91 ? 4.57 21.938 20.234 1 63.03 91 ARG A CA 1
ATOM 723 C C . ARG A 1 91 ? 5.031 23.25 20.891 1 63.03 91 ARG A C 1
ATOM 725 O O . ARG A 1 91 ? 6.16 23.688 20.672 1 63.03 91 ARG A O 1
ATOM 732 N N . LYS A 1 92 ? 4.266 24.25 21.328 1 58.88 92 LYS A N 1
ATOM 733 C CA . LYS A 1 92 ? 4.637 25.531 21.906 1 58.88 92 LYS A CA 1
ATOM 734 C C . LYS A 1 92 ? 6.008 25.469 22.562 1 58.88 92 LYS A C 1
ATOM 736 O O . LYS A 1 92 ? 6.723 26.469 22.641 1 58.88 92 LYS A O 1
ATOM 741 N N . GLY A 1 93 ? 6.559 24.281 22.547 1 51.12 93 GLY A N 1
ATOM 742 C CA . GLY A 1 93 ? 7.945 24.328 22.969 1 51.12 93 GLY A CA 1
ATOM 743 C C . GLY A 1 93 ? 8.922 23.922 21.875 1 51.12 93 GLY A C 1
ATOM 744 O O . GLY A 1 93 ? 10.133 24.094 22.016 1 51.12 93 GLY A O 1
ATOM 745 N N . ALA A 1 94 ? 8.414 23.219 20.922 1 49.69 94 ALA A N 1
ATOM 746 C CA . ALA A 1 94 ? 9.375 22.703 19.953 1 49.69 94 ALA A CA 1
ATOM 747 C C . ALA A 1 94 ? 9.352 23.531 18.672 1 49.69 94 ALA A C 1
ATOM 749 O O . ALA A 1 94 ? 8.344 24.172 18.344 1 49.69 94 ALA A O 1
ATOM 750 N N . VAL A 1 95 ? 10.5 23.938 18.141 1 43.78 95 VAL A N 1
ATOM 751 C CA . VAL A 1 95 ? 10.758 24.672 16.906 1 43.78 95 VAL A CA 1
ATOM 752 C C . VAL A 1 95 ? 9.875 24.125 15.789 1 43.78 95 VAL A C 1
ATOM 754 O O . VAL A 1 95 ? 9.984 22.953 15.422 1 43.78 95 VAL A O 1
ATOM 757 N N . VAL A 1 96 ? 8.617 24.547 15.641 1 47 96 VAL A N 1
ATOM 758 C CA . VAL A 1 96 ? 7.66 24.109 14.633 1 47 96 VAL A CA 1
ATOM 759 C C . VAL A 1 96 ? 8.172 24.453 13.234 1 47 96 VAL A C 1
ATOM 761 O O . VAL A 1 96 ? 8.617 25.578 13 1 47 96 VAL A O 1
ATOM 764 N N . VAL A 1 97 ? 8.625 23.625 12.406 1 47.47 97 VAL A N 1
ATOM 765 C CA . VAL A 1 97 ? 8.852 23.875 10.984 1 47.47 97 VAL A CA 1
ATOM 766 C C . VAL A 1 97 ? 7.676 24.656 10.398 1 47.47 97 VAL A C 1
ATOM 768 O O . VAL A 1 97 ? 6.527 24.219 10.492 1 47.47 97 VAL A O 1
ATOM 771 N N . THR A 1 98 ? 7.742 25.969 10.109 1 51.53 98 THR A N 1
ATOM 772 C CA . THR A 1 98 ? 6.891 27.062 9.656 1 51.53 98 THR A CA 1
ATOM 773 C C . THR A 1 98 ? 6.184 26.688 8.352 1 51.53 98 THR A C 1
ATOM 775 O O . THR A 1 98 ? 6.82 26.219 7.41 1 51.53 98 THR A O 1
ATOM 778 N N . GLY A 1 99 ? 4.867 26.703 8.227 1 57.56 99 GLY A N 1
ATOM 779 C CA . GLY A 1 99 ? 4.012 26.922 7.066 1 57.56 99 GLY A CA 1
ATOM 780 C C . GLY A 1 99 ? 3.174 25.703 6.715 1 57.56 99 GLY A C 1
ATOM 781 O O . GLY A 1 99 ? 2.277 25.781 5.871 1 57.56 99 GLY A O 1
ATOM 782 N N . GLN A 1 100 ? 3.588 24.578 7.355 1 65.31 100 GLN A N 1
ATOM 783 C CA . GLN A 1 100 ? 2.793 23.422 6.949 1 65.31 100 GLN A CA 1
ATOM 784 C C . GLN A 1 100 ? 1.845 22.984 8.062 1 65.31 100 GLN A C 1
ATOM 786 O O . GLN A 1 100 ? 1.223 21.938 7.977 1 65.31 100 GLN A O 1
ATOM 791 N N . GLU A 1 101 ? 1.61 23.922 8.969 1 76 101 GLU A N 1
ATOM 792 C CA . GLU A 1 101 ? 0.829 23.547 10.141 1 76 101 GLU A CA 1
ATOM 793 C C . GLU A 1 101 ? -0.654 23.422 9.805 1 76 101 GLU A C 1
ATOM 795 O O . GLU A 1 101 ? -1.387 22.672 10.453 1 76 101 GLU A O 1
ATOM 800 N N . ARG A 1 102 ? -0.967 24.156 8.82 1 88.19 102 ARG A N 1
ATOM 801 C CA . ARG A 1 102 ? -2.369 24.094 8.422 1 88.19 102 ARG A CA 1
ATOM 802 C C . ARG A 1 102 ? -2.512 23.578 6.996 1 88.19 102 ARG A C 1
ATOM 804 O O . ARG A 1 102 ? -3.137 24.234 6.152 1 88.19 102 ARG A O 1
ATOM 811 N N . SER A 1 103 ? -1.879 22.469 6.805 1 91.56 103 SER A N 1
ATOM 812 C CA . SER A 1 103 ? -1.945 21.812 5.496 1 91.56 103 SER A CA 1
ATOM 813 C C . SER A 1 103 ? -2.398 20.375 5.617 1 91.56 103 SER A C 1
ATOM 815 O O . SER A 1 103 ? -2.172 19.719 6.645 1 91.56 103 SER A O 1
ATOM 817 N N . VAL A 1 104 ? -3.061 19.969 4.625 1 94.12 104 VAL A N 1
ATOM 818 C CA . VAL A 1 104 ? -3.447 18.562 4.5 1 94.12 104 VAL A CA 1
ATOM 819 C C . VAL A 1 104 ? -2.955 18.016 3.166 1 94.12 104 VAL A C 1
ATOM 821 O O . VAL A 1 104 ? -2.984 18.703 2.148 1 94.12 104 VAL A O 1
ATOM 824 N N . LEU A 1 105 ? -2.385 16.859 3.174 1 91.81 105 LEU A N 1
ATOM 825 C CA . LEU A 1 105 ? -2.062 16.109 1.965 1 91.81 105 LEU A CA 1
ATOM 826 C C . LEU A 1 105 ? -3.252 15.258 1.518 1 91.81 105 LEU A C 1
ATOM 828 O O . LEU A 1 105 ? -3.684 14.359 2.238 1 91.81 105 LEU A O 1
ATOM 832 N N . ALA A 1 106 ? -3.771 15.578 0.308 1 93.69 106 ALA A N 1
ATOM 833 C CA . ALA A 1 106 ? -5.031 14.938 -0.065 1 93.69 106 ALA A CA 1
ATOM 834 C C . ALA A 1 106 ? -5.004 14.484 -1.523 1 93.69 106 ALA A C 1
ATOM 836 O O . ALA A 1 106 ? -4.121 14.883 -2.287 1 93.69 106 ALA A O 1
ATOM 837 N N . TRP A 1 107 ? -5.98 13.625 -1.807 1 92.81 107 TRP A N 1
ATOM 838 C CA . TRP A 1 107 ? -6.305 13.375 -3.207 1 92.81 107 TRP A CA 1
ATOM 839 C C . TRP A 1 107 ? -6.738 14.664 -3.902 1 92.81 107 TRP A C 1
ATOM 841 O O . TRP A 1 107 ? -7.07 15.648 -3.242 1 92.81 107 TRP A O 1
ATOM 851 N N . ASP A 1 108 ? -6.688 14.586 -5.242 1 90.69 108 ASP A N 1
ATOM 852 C CA . ASP A 1 108 ? -7.277 15.672 -6.016 1 90.69 108 ASP A CA 1
ATOM 853 C C . ASP A 1 108 ? -8.734 15.898 -5.613 1 90.69 108 ASP A C 1
ATOM 855 O O . ASP A 1 108 ? -9.492 14.945 -5.438 1 90.69 108 ASP A O 1
ATOM 859 N N . PRO A 1 109 ? -9.094 17.156 -5.469 1 92.31 109 PRO A N 1
ATOM 860 C CA . PRO A 1 109 ? -10.469 17.453 -5.051 1 92.31 109 PRO A CA 1
ATOM 861 C C . PRO A 1 109 ? -11.516 16.766 -5.922 1 92.31 109 PRO A C 1
ATOM 863 O O . PRO A 1 109 ? -12.555 16.344 -5.414 1 92.31 109 PRO A O 1
ATOM 866 N N . ALA A 1 110 ? -11.203 16.609 -7.164 1 91.38 110 ALA A N 1
ATOM 867 C CA . ALA A 1 110 ? -12.141 15.977 -8.086 1 91.38 110 ALA A CA 1
ATOM 868 C C . ALA A 1 110 ? -12.297 14.492 -7.77 1 91.38 110 ALA A C 1
ATOM 870 O O . ALA A 1 110 ? -13.289 13.867 -8.156 1 91.38 110 ALA A O 1
ATOM 871 N N . SER A 1 111 ? -11.297 13.953 -7.07 1 93.12 111 SER A N 1
ATOM 872 C CA . SER A 1 111 ? -11.312 12.531 -6.754 1 93.12 111 SER A CA 1
ATOM 873 C C . SER A 1 111 ? -11.852 12.281 -5.352 1 93.12 111 SER A C 1
ATOM 875 O O . SER A 1 111 ? -11.992 11.133 -4.93 1 93.12 111 SER A O 1
ATOM 877 N N . LEU A 1 112 ? -12.164 13.312 -4.613 1 96 112 LEU A N 1
ATOM 878 C CA . LEU A 1 112 ? -12.719 13.172 -3.271 1 96 112 LEU A CA 1
ATOM 879 C C . LEU A 1 112 ? -14.242 13.117 -3.316 1 96 112 LEU A C 1
ATOM 881 O O . LEU A 1 112 ? -14.875 13.773 -4.148 1 96 112 LEU A O 1
ATOM 885 N N . PRO A 1 113 ? -14.836 12.391 -2.377 1 96.69 113 PRO A N 1
ATOM 886 C CA . PRO A 1 113 ? -16.281 12.156 -2.457 1 96.69 113 PRO A CA 1
ATOM 887 C C . PRO A 1 113 ? -17.094 13.289 -1.838 1 96.69 113 PRO A C 1
ATOM 889 O O . PRO A 1 113 ? -18.328 13.164 -1.701 1 96.69 113 PRO A O 1
ATOM 892 N N . ILE A 1 114 ? -16.516 14.312 -1.435 1 95.88 114 ILE A N 1
ATOM 893 C CA . ILE A 1 114 ? -17.219 15.477 -0.887 1 95.88 114 ILE A CA 1
ATOM 894 C C . ILE A 1 114 ? -16.969 16.688 -1.784 1 95.88 114 ILE A C 1
ATOM 896 O O . ILE A 1 114 ? -15.891 17.281 -1.772 1 95.88 114 ILE A O 1
ATOM 900 N N . PRO A 1 115 ? -17.953 17.078 -2.521 1 92.31 115 PRO A N 1
ATOM 901 C CA . PRO A 1 115 ? -17.797 18.234 -3.406 1 92.31 115 PRO A CA 1
ATOM 902 C C . PRO A 1 115 ? -17.484 19.516 -2.646 1 92.31 115 PRO A C 1
ATOM 904 O O . PRO A 1 115 ? -18 19.734 -1.553 1 92.31 115 PRO A O 1
ATOM 907 N N . GLY A 1 116 ? -16.547 20.25 -3.191 1 93.06 116 GLY A N 1
ATOM 908 C CA . GLY A 1 116 ? -16.25 21.578 -2.658 1 93.06 116 GLY A CA 1
ATOM 909 C C . GLY A 1 116 ? -15.375 21.531 -1.418 1 93.06 116 GLY A C 1
ATOM 910 O O . GLY A 1 116 ? -15.227 22.531 -0.718 1 93.06 116 GLY A O 1
ATOM 911 N N . LEU A 1 117 ? -14.852 20.406 -1.146 1 95.25 117 LEU A N 1
ATOM 912 C CA . LEU A 1 117 ? -14.047 20.266 0.065 1 95.25 117 LEU A CA 1
ATOM 913 C C . LEU A 1 117 ? -12.852 21.203 0.037 1 95.25 117 LEU A C 1
ATOM 915 O O . LEU A 1 117 ? -12.484 21.781 1.065 1 95.25 117 LEU A O 1
ATOM 919 N N . ASP A 1 118 ? -12.242 21.375 -1.115 1 94.69 118 ASP A N 1
ATOM 920 C CA . ASP A 1 118 ? -11.094 22.266 -1.242 1 94.69 118 ASP A CA 1
ATOM 921 C C . ASP A 1 118 ? -11.461 23.703 -0.898 1 94.69 118 ASP A C 1
ATOM 923 O O . ASP A 1 118 ? -10.734 24.375 -0.168 1 94.69 118 ASP A O 1
ATOM 927 N N . VAL A 1 119 ? -12.602 24.188 -1.335 1 95.5 119 VAL A N 1
ATOM 928 C CA . VAL A 1 119 ? -13.086 25.531 -1.055 1 95.5 119 VAL A CA 1
ATOM 929 C C . VAL A 1 119 ? -13.375 25.672 0.437 1 95.5 119 VAL A C 1
ATOM 931 O O . VAL A 1 119 ? -12.992 26.672 1.057 1 95.5 119 VAL A O 1
ATOM 934 N N . ALA A 1 120 ? -14.016 24.672 0.97 1 95.56 120 ALA A N 1
ATOM 935 C CA . ALA A 1 120 ? -14.375 24.703 2.387 1 95.56 120 ALA A CA 1
ATOM 936 C C . ALA A 1 120 ? -13.125 24.75 3.262 1 95.56 120 ALA A C 1
ATOM 938 O O . ALA A 1 120 ? -13.078 25.484 4.254 1 95.56 120 ALA A O 1
ATOM 939 N N . LEU A 1 121 ? -12.141 23.938 2.93 1 96.19 121 LEU A N 1
ATOM 940 C CA . LEU A 1 121 ? -10.883 23.938 3.668 1 96.19 121 LEU A CA 1
ATOM 941 C C . LEU A 1 121 ? -10.188 25.297 3.551 1 96.19 121 LEU A C 1
ATOM 943 O O . LEU A 1 121 ? -9.672 25.812 4.539 1 96.19 121 LEU A O 1
ATOM 947 N N . ALA A 1 122 ? -10.188 25.844 2.377 1 94.69 122 ALA A N 1
ATOM 948 C CA . ALA A 1 122 ? -9.562 27.141 2.143 1 94.69 122 ALA A CA 1
ATOM 949 C C . ALA A 1 122 ? -10.227 28.219 2.98 1 94.69 122 ALA A C 1
ATOM 951 O O . ALA A 1 122 ? -9.555 29.109 3.506 1 94.69 122 ALA A O 1
ATOM 952 N N . ASP A 1 123 ? -11.516 28.172 3.078 1 94.56 123 ASP A N 1
ATOM 953 C CA . ASP A 1 123 ? -12.266 29.125 3.875 1 94.56 123 ASP A CA 1
ATOM 954 C C . ASP A 1 123 ? -11.82 29.094 5.336 1 94.56 123 ASP A C 1
ATOM 956 O O . ASP A 1 123 ? -11.969 30.094 6.055 1 94.56 123 ASP A O 1
ATOM 960 N N . MET A 1 124 ? -11.312 28 5.773 1 94.38 124 MET A N 1
ATOM 961 C CA . MET A 1 124 ? -10.828 27.859 7.145 1 94.38 124 MET A CA 1
ATOM 962 C C . MET A 1 124 ? -9.32 28.031 7.211 1 94.38 124 MET A C 1
ATOM 964 O O . MET A 1 124 ? -8.695 27.672 8.211 1 94.38 124 MET A O 1
ATOM 968 N N . GLU A 1 125 ? -8.688 28.406 6.105 1 93.06 125 GLU A N 1
ATOM 969 C CA . GLU A 1 125 ? -7.254 28.672 5.992 1 93.06 125 GLU A CA 1
ATOM 970 C C . GLU A 1 125 ? -6.441 27.391 6.109 1 93.06 125 GLU A C 1
ATOM 972 O O . GLU A 1 125 ? -5.363 27.375 6.707 1 93.06 125 GLU A O 1
ATOM 977 N N . ILE A 1 126 ? -7.047 26.328 5.66 1 94.06 126 ILE A N 1
ATOM 978 C CA . ILE A 1 126 ? -6.332 25.062 5.551 1 94.06 126 ILE A CA 1
ATOM 979 C C . ILE A 1 126 ? -5.953 24.797 4.094 1 94.06 126 ILE A C 1
ATOM 981 O O . ILE A 1 126 ? -6.816 24.797 3.211 1 94.06 126 ILE A O 1
ATOM 985 N N . GLN A 1 127 ? -4.688 24.578 3.885 1 91.19 127 GLN A N 1
ATOM 986 C CA . GLN A 1 127 ? -4.215 24.359 2.523 1 91.19 127 GLN A CA 1
ATOM 987 C C . GLN A 1 127 ? -4.305 22.875 2.143 1 91.19 127 GLN A C 1
ATOM 989 O O . GLN A 1 127 ? -3.799 22.016 2.861 1 91.19 127 GLN A O 1
ATOM 994 N N . LEU A 1 128 ? -4.988 22.641 1.064 1 91.44 128 LEU A N 1
ATOM 995 C CA . LEU A 1 128 ? -5.016 21.297 0.499 1 91.44 128 LEU A CA 1
ATOM 996 C C . LEU A 1 128 ? -3.889 21.109 -0.509 1 91.44 128 LEU A C 1
ATOM 998 O O . LEU A 1 128 ? -3.818 21.812 -1.513 1 91.44 128 LEU A O 1
ATOM 1002 N N . VAL A 1 129 ? -3.002 20.203 -0.189 1 85.69 129 VAL A N 1
ATOM 1003 C CA . VAL A 1 129 ? -1.861 19.906 -1.05 1 85.69 129 VAL A CA 1
ATOM 1004 C C . VAL A 1 129 ? -2.09 18.578 -1.774 1 85.69 129 VAL A C 1
ATOM 1006 O O . VAL A 1 129 ? -2.271 17.531 -1.138 1 85.69 129 VAL A O 1
ATOM 1009 N N . ALA A 1 130 ? -2.219 18.672 -3.045 1 75.69 130 ALA A N 1
ATOM 1010 C CA . ALA A 1 130 ? -2.211 17.469 -3.863 1 75.69 130 ALA A CA 1
ATOM 1011 C C . ALA A 1 130 ? -0.821 17.203 -4.434 1 75.69 130 ALA A C 1
ATOM 1013 O O . ALA A 1 130 ? -0.129 18.125 -4.859 1 75.69 130 ALA A O 1
ATOM 1014 N N . PRO A 1 131 ? -0.331 15.953 -4.129 1 62.75 131 PRO A N 1
ATOM 1015 C CA . PRO A 1 131 ? 1.072 15.719 -4.48 1 62.75 131 PRO A CA 1
ATOM 1016 C C . PRO A 1 131 ? 1.342 15.875 -5.973 1 62.75 131 PRO A C 1
ATOM 1018 O O . PRO A 1 131 ? 0.665 15.258 -6.797 1 62.75 131 PRO A O 1
ATOM 1021 N N . ARG A 1 132 ? 1.365 17.141 -6.355 1 57.59 132 ARG A N 1
ATOM 1022 C CA . ARG A 1 132 ? 1.865 17.359 -7.707 1 57.59 132 ARG A CA 1
ATOM 1023 C C . ARG A 1 132 ? 3.369 17.125 -7.781 1 57.59 132 ARG A C 1
ATOM 1025 O O . ARG A 1 132 ? 4.027 16.953 -6.754 1 57.59 132 ARG A O 1
ATOM 1032 N N . ALA A 1 133 ? 3.859 17.188 -8.922 1 51.44 133 ALA A N 1
ATOM 1033 C CA . ALA A 1 133 ? 5.277 16.969 -9.195 1 51.44 133 ALA A CA 1
ATOM 1034 C C . ALA A 1 133 ? 6.152 17.781 -8.242 1 51.44 133 ALA A C 1
ATOM 1036 O O . ALA A 1 133 ? 6.074 19.016 -8.211 1 51.44 133 ALA A O 1
ATOM 1037 N N . LEU A 1 134 ? 6.211 17.141 -7.035 1 53.62 134 LEU A N 1
ATOM 1038 C CA . LEU A 1 134 ? 7.105 17.812 -6.102 1 53.62 134 LEU A CA 1
ATOM 1039 C C . LEU A 1 134 ? 8.562 17.656 -6.527 1 53.62 134 LEU A C 1
ATOM 1041 O O . LEU A 1 134 ? 9.133 16.562 -6.402 1 53.62 134 LEU A O 1
ATOM 1045 N N . LEU A 1 135 ? 9.086 18.625 -7.336 1 51.91 135 LEU A N 1
ATOM 1046 C CA . LEU A 1 135 ? 10.336 18.578 -8.094 1 51.91 135 LEU A CA 1
ATOM 1047 C C . LEU A 1 135 ? 11.523 18.906 -7.203 1 51.91 135 LEU A C 1
ATOM 1049 O O . LEU A 1 135 ? 12.656 18.547 -7.512 1 51.91 135 LEU A O 1
ATOM 1053 N N . THR A 1 136 ? 11.281 19.547 -6.066 1 56.72 136 THR A N 1
A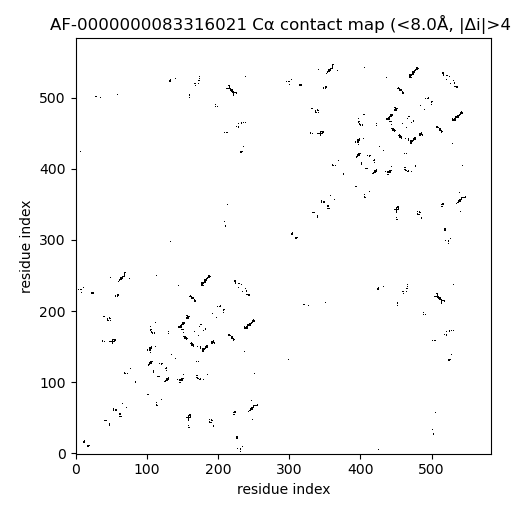TOM 1054 C CA . THR A 1 136 ? 12.477 19.953 -5.332 1 56.72 136 THR A CA 1
ATOM 1055 C C . THR A 1 136 ? 12.547 19.234 -3.984 1 56.72 136 THR A C 1
ATOM 1057 O O . THR A 1 136 ? 11.539 18.75 -3.475 1 56.72 136 THR A O 1
ATOM 1060 N N . ALA A 1 137 ? 13.75 19 -3.506 1 60.16 137 ALA A N 1
ATOM 1061 C CA . ALA A 1 137 ? 13.984 18.422 -2.184 1 60.16 137 ALA A CA 1
ATOM 1062 C C . ALA A 1 137 ? 13.203 19.172 -1.113 1 60.16 137 ALA A C 1
ATOM 1064 O O . ALA A 1 137 ? 12.656 18.578 -0.187 1 60.16 137 ALA A O 1
ATOM 1065 N N . GLU A 1 138 ? 13.164 20.438 -1.27 1 60.94 138 GLU A N 1
ATOM 1066 C CA . GLU A 1 138 ? 12.453 21.281 -0.31 1 60.94 138 GLU A CA 1
ATOM 1067 C C . GLU A 1 138 ? 10.953 21 -0.317 1 60.94 138 GLU A C 1
ATOM 1069 O O . GLU A 1 138 ? 10.328 20.938 0.741 1 60.94 138 GLU A O 1
ATOM 1074 N N . SER A 1 139 ? 10.469 20.75 -1.487 1 64.5 139 SER A N 1
ATOM 1075 C CA . SER A 1 139 ? 9.047 20.453 -1.6 1 64.5 139 SER A CA 1
ATOM 1076 C C . SER A 1 139 ? 8.711 19.094 -1.007 1 64.5 139 SER A C 1
ATOM 1078 O O . SER A 1 139 ? 7.66 18.922 -0.392 1 64.5 139 SER A O 1
ATOM 1080 N N . ARG A 1 140 ? 9.766 18.297 -1.019 1 66.12 140 ARG A N 1
ATOM 1081 C CA . ARG A 1 140 ? 9.57 16.953 -0.476 1 66.12 140 ARG A CA 1
ATOM 1082 C C . ARG A 1 140 ? 9.5 16.984 1.047 1 66.12 140 ARG A C 1
ATOM 1084 O O . ARG A 1 140 ? 8.656 16.312 1.649 1 66.12 140 ARG A O 1
ATOM 1091 N N . GLU A 1 141 ? 10.328 17.766 1.521 1 65.94 141 GLU A N 1
ATOM 1092 C CA . GLU A 1 141 ? 10.359 17.875 2.979 1 65.94 141 GLU A CA 1
ATOM 1093 C C . GLU A 1 141 ? 9.102 18.547 3.508 1 65.94 141 GLU A C 1
ATOM 1095 O O . GLU A 1 141 ? 8.586 18.172 4.562 1 65.94 141 GLU A O 1
ATOM 1100 N N . ALA A 1 142 ? 8.672 19.484 2.711 1 69.44 142 ALA A N 1
ATOM 1101 C CA . ALA A 1 142 ? 7.453 20.188 3.113 1 69.44 142 ALA A CA 1
ATOM 1102 C C . ALA A 1 142 ? 6.258 19.234 3.146 1 69.44 142 ALA A C 1
ATOM 1104 O O . ALA A 1 142 ? 5.453 19.266 4.082 1 69.44 142 ALA A O 1
ATOM 1105 N N . VAL A 1 143 ? 6.223 18.344 2.201 1 73.44 143 VAL A N 1
ATOM 1106 C CA . VAL A 1 143 ? 5.105 17.422 2.111 1 73.44 143 VAL A CA 1
ATOM 1107 C C . VAL A 1 143 ? 5.215 16.375 3.223 1 73.44 143 VAL A C 1
ATOM 1109 O O . VAL A 1 143 ? 4.203 15.977 3.812 1 73.44 143 VAL A O 1
ATOM 1112 N N . ARG A 1 144 ? 6.434 16.094 3.527 1 71.44 144 ARG A N 1
ATOM 1113 C CA . ARG A 1 144 ? 6.664 15.086 4.559 1 71.44 144 ARG A CA 1
ATOM 1114 C C . ARG A 1 144 ? 6.262 15.609 5.934 1 71.44 144 ARG A C 1
ATOM 1116 O O . ARG A 1 144 ? 5.949 14.828 6.836 1 71.44 144 ARG A O 1
ATOM 1123 N N . ALA A 1 145 ? 6.215 16.891 6.008 1 76.19 145 ALA A N 1
ATOM 1124 C CA . ALA A 1 145 ? 5.902 17.5 7.297 1 76.19 145 ALA A CA 1
ATOM 1125 C C . ALA A 1 145 ? 4.391 17.594 7.512 1 76.19 145 ALA A C 1
ATOM 1127 O O . ALA A 1 145 ? 3.932 17.859 8.625 1 76.19 145 ALA A O 1
ATOM 1128 N N . ILE A 1 146 ? 3.646 17.359 6.492 1 84.12 146 ILE A N 1
ATOM 1129 C CA . ILE A 1 146 ? 2.195 17.422 6.609 1 84.12 146 ILE A CA 1
ATOM 1130 C C . ILE A 1 146 ? 1.688 16.266 7.465 1 84.12 146 ILE A C 1
ATOM 1132 O O . ILE A 1 146 ? 2.025 15.109 7.211 1 84.12 146 ILE A O 1
ATOM 1136 N N . ARG A 1 147 ? 0.786 16.609 8.367 1 89.19 147 ARG A N 1
ATOM 1137 C CA . ARG A 1 147 ? 0.441 15.641 9.398 1 89.19 147 ARG A CA 1
ATOM 1138 C C . ARG A 1 147 ? -0.908 14.984 9.109 1 89.19 147 ARG A C 1
ATOM 1140 O O . ARG A 1 147 ? -1.265 13.984 9.734 1 89.19 147 ARG A O 1
ATOM 1147 N N . TYR A 1 148 ? -1.628 15.562 8.227 1 93.81 148 TYR A N 1
ATOM 1148 C CA . TYR A 1 148 ? -2.98 15.086 7.965 1 93.81 148 TYR A CA 1
ATOM 1149 C C . TYR A 1 148 ? -3.145 14.68 6.504 1 93.81 148 TYR A C 1
ATOM 1151 O O . TYR A 1 148 ? -2.812 15.453 5.602 1 93.81 148 TYR A O 1
ATOM 1159 N N . GLY A 1 149 ? -3.592 13.508 6.301 1 95.44 149 GLY A N 1
ATOM 1160 C CA . GLY A 1 149 ? -3.879 12.992 4.969 1 95.44 149 GLY A CA 1
ATOM 1161 C C . GLY A 1 149 ? -5.348 12.688 4.75 1 95.44 149 GLY A C 1
ATOM 1162 O O . GLY A 1 149 ? -6.023 12.195 5.652 1 95.44 149 GLY A O 1
ATOM 1163 N N . ILE A 1 150 ? -5.906 12.992 3.547 1 97.44 150 ILE A N 1
ATOM 1164 C CA . ILE A 1 150 ? -7.32 12.773 3.256 1 97.44 150 ILE A CA 1
ATOM 1165 C C . ILE A 1 150 ? -7.461 11.961 1.97 1 97.44 150 ILE A C 1
ATOM 1167 O O . ILE A 1 150 ? -6.91 12.336 0.93 1 97.44 150 ILE A O 1
ATOM 1171 N N . THR A 1 151 ? -8.125 10.898 2.078 1 97.38 151 THR A N 1
ATOM 1172 C CA . THR A 1 151 ? -8.398 10.07 0.908 1 97.38 151 THR A CA 1
ATOM 1173 C C . THR A 1 151 ? -9.875 9.688 0.853 1 97.38 151 THR A C 1
ATOM 1175 O O . THR A 1 151 ? -10.594 9.82 1.846 1 97.38 151 THR A O 1
ATOM 1178 N N . GLY A 1 152 ? -10.32 9.312 -0.358 1 97.62 152 GLY A N 1
ATOM 1179 C CA . GLY A 1 152 ? -11.469 8.43 -0.479 1 97.62 152 GLY A CA 1
ATOM 1180 C C . GLY A 1 152 ? -11.102 6.961 -0.386 1 97.62 152 GLY A C 1
ATOM 1181 O O . GLY A 1 152 ? -10.062 6.609 0.179 1 97.62 152 GLY A O 1
ATOM 1182 N N . VAL A 1 153 ? -12.07 6.113 -0.841 1 97.94 153 VAL A N 1
ATOM 1183 C CA . VAL A 1 153 ? -11.828 4.676 -0.867 1 97.94 153 VAL A CA 1
ATOM 1184 C C . VAL A 1 153 ? -12.469 4.066 -2.113 1 97.94 153 VAL A C 1
ATOM 1186 O O . VAL A 1 153 ? -13.438 4.613 -2.654 1 97.94 153 VAL A O 1
ATOM 1189 N N . GLU A 1 154 ? -11.852 3.035 -2.604 1 96.12 154 GLU A N 1
ATOM 1190 C CA . GLU A 1 154 ? -12.523 2.207 -3.598 1 96.12 154 GLU A CA 1
ATOM 1191 C C . GLU A 1 154 ? -13.641 1.388 -2.965 1 96.12 154 GLU A C 1
ATOM 1193 O O . GLU A 1 154 ? -14.719 1.241 -3.549 1 96.12 154 GLU A O 1
ATOM 1198 N N . ALA A 1 155 ? -13.375 0.853 -1.828 1 96.88 155 ALA A N 1
ATOM 1199 C CA . ALA A 1 155 ? -14.312 0.045 -1.053 1 96.88 155 ALA A CA 1
ATOM 1200 C C . ALA A 1 155 ? -13.914 0.009 0.421 1 96.88 155 ALA A C 1
ATOM 1202 O O . ALA A 1 155 ? -12.758 0.273 0.767 1 96.88 155 ALA A O 1
ATOM 1203 N N . ALA A 1 156 ? -14.867 -0.262 1.231 1 97.75 156 ALA A N 1
ATOM 1204 C CA . ALA A 1 156 ? -14.656 -0.482 2.66 1 97.75 156 ALA A CA 1
ATOM 1205 C C . ALA A 1 156 ? -15.43 -1.705 3.146 1 97.75 156 ALA A C 1
ATOM 1207 O O . ALA A 1 156 ? -16.516 -1.99 2.658 1 97.75 156 ALA A O 1
ATOM 1208 N N . PHE A 1 157 ? -14.836 -2.375 4.074 1 95.5 157 PHE A N 1
ATOM 1209 C CA . PHE A 1 157 ? -15.391 -3.668 4.457 1 95.5 157 PHE A CA 1
ATOM 1210 C C . PHE A 1 157 ? -15.773 -3.676 5.934 1 95.5 157 PHE A C 1
ATOM 1212 O O . PHE A 1 157 ? -14.906 -3.582 6.805 1 95.5 157 PHE A O 1
ATOM 1219 N N . ALA A 1 158 ? -17.031 -3.879 6.18 1 94.88 158 ALA A N 1
ATOM 1220 C CA . ALA A 1 158 ? -17.594 -3.807 7.527 1 94.88 158 ALA A CA 1
ATOM 1221 C C . ALA A 1 158 ? -17.031 -4.914 8.414 1 94.88 158 ALA A C 1
ATOM 1223 O O . ALA A 1 158 ? -16.828 -4.719 9.609 1 94.88 158 ALA A O 1
ATOM 1224 N N . SER A 1 159 ? -16.734 -6.055 7.887 1 89.88 159 SER A N 1
ATOM 1225 C CA . SER A 1 159 ? -16.344 -7.246 8.633 1 89.88 159 SER A CA 1
ATOM 1226 C C . SER A 1 159 ? -14.984 -7.055 9.305 1 89.88 159 SER A C 1
ATOM 1228 O O . SER A 1 159 ? -14.703 -7.672 10.336 1 89.88 159 SER A O 1
ATOM 1230 N N . THR A 1 160 ? -14.133 -6.176 8.742 1 91.5 160 THR A N 1
ATOM 1231 C CA . THR A 1 160 ? -12.766 -6.109 9.242 1 91.5 160 THR A CA 1
ATOM 1232 C C . THR A 1 160 ? -12.383 -4.672 9.586 1 91.5 160 THR A C 1
ATOM 1234 O O . THR A 1 160 ? -11.312 -4.426 10.141 1 91.5 160 THR A O 1
ATOM 1237 N N . GLY A 1 161 ? -13.273 -3.719 9.234 1 95.44 161 GLY A N 1
ATOM 1238 C CA . GLY A 1 161 ? -12.875 -2.33 9.398 1 95.44 161 GLY A CA 1
ATOM 1239 C C . GLY A 1 161 ? -11.766 -1.914 8.453 1 95.44 161 GLY A C 1
ATOM 1240 O O . GLY A 1 161 ? -10.945 -1.056 8.797 1 95.44 161 GLY A O 1
ATOM 1241 N N . SER A 1 162 ? -11.727 -2.568 7.258 1 96.62 162 SER A N 1
ATOM 1242 C CA . SER A 1 162 ? -10.664 -2.332 6.285 1 96.62 162 SER A CA 1
ATOM 1243 C C . SER A 1 162 ? -11.148 -1.449 5.141 1 96.62 162 SER A C 1
ATOM 1245 O O . SER A 1 162 ? -12.336 -1.445 4.816 1 96.62 162 SER A O 1
ATOM 1247 N N . MET A 1 163 ? -10.242 -0.737 4.574 1 97.69 163 MET A N 1
ATOM 1248 C CA . MET A 1 163 ? -10.555 0.083 3.408 1 97.69 163 MET A CA 1
ATOM 1249 C C . MET A 1 163 ? -9.594 -0.219 2.262 1 97.69 163 MET A C 1
ATOM 1251 O O . MET A 1 163 ? -8.398 -0.432 2.486 1 97.69 163 MET A O 1
ATOM 1255 N N . LEU A 1 164 ? -10.125 -0.319 1.109 1 97.56 164 LEU A N 1
ATOM 1256 C CA . LEU A 1 164 ? -9.367 -0.469 -0.125 1 97.56 164 LEU A CA 1
ATOM 1257 C C . LEU A 1 164 ? -9.125 0.885 -0.785 1 97.56 164 LEU A C 1
ATOM 1259 O O . LEU A 1 164 ? -10.078 1.561 -1.187 1 97.56 164 LEU A O 1
ATOM 1263 N N . VAL A 1 165 ? -7.852 1.258 -0.846 1 96.5 165 VAL A N 1
ATOM 1264 C CA . VAL A 1 165 ? -7.469 2.555 -1.396 1 96.5 165 VAL A CA 1
ATOM 1265 C C . VAL A 1 165 ? -6.645 2.354 -2.664 1 96.5 165 VAL A C 1
ATOM 1267 O O . VAL A 1 165 ? -5.621 1.666 -2.646 1 96.5 165 VAL A O 1
ATOM 1270 N N . ALA A 1 166 ? -7.121 2.916 -3.754 1 92.44 166 ALA A N 1
ATOM 1271 C CA . ALA A 1 166 ? -6.461 2.771 -5.047 1 92.44 166 ALA A CA 1
ATOM 1272 C C . ALA A 1 166 ? -5.609 3.998 -5.367 1 92.44 166 ALA A C 1
ATOM 1274 O O . ALA A 1 166 ? -6.047 5.133 -5.168 1 92.44 166 ALA A O 1
ATOM 1275 N N . SER A 1 167 ? -4.445 3.73 -5.812 1 86 167 SER A N 1
ATOM 1276 C CA . SER A 1 167 ? -3.586 4.828 -6.242 1 86 167 SER A CA 1
ATOM 1277 C C . SER A 1 167 ? -3.662 5.035 -7.75 1 86 167 SER A C 1
ATOM 1279 O O . SER A 1 167 ? -3.836 4.074 -8.508 1 86 167 SER A O 1
ATOM 1281 N N . GLY A 1 168 ? -3.559 6.207 -8.164 1 81.25 168 GLY A N 1
ATOM 1282 C CA . GLY A 1 168 ? -3.604 6.594 -9.562 1 81.25 168 GLY A CA 1
ATOM 1283 C C . GLY A 1 168 ? -3.582 8.094 -9.766 1 81.25 168 GLY A C 1
ATOM 1284 O O . GLY A 1 168 ? -3.152 8.844 -8.883 1 81.25 168 GLY A O 1
ATOM 1285 N N . ALA A 1 169 ? -4.039 8.453 -10.977 1 80.25 169 ALA A N 1
ATOM 1286 C CA . ALA A 1 169 ? -4.102 9.883 -11.281 1 80.25 169 ALA A CA 1
ATOM 1287 C C . ALA A 1 169 ? -5.035 10.609 -10.32 1 80.25 169 ALA A C 1
ATOM 1289 O O . ALA A 1 169 ? -6.219 10.273 -10.211 1 80.25 169 ALA A O 1
ATOM 1290 N N . GLY A 1 170 ? -4.473 11.461 -9.531 1 84.19 170 GLY A N 1
ATOM 1291 C CA . GLY A 1 170 ? -5.262 12.258 -8.602 1 84.19 170 GLY A CA 1
ATOM 1292 C C . GLY A 1 170 ? -5.484 11.57 -7.27 1 84.19 170 GLY A C 1
ATOM 1293 O O . GLY A 1 170 ? -6.102 12.141 -6.367 1 84.19 170 GLY A O 1
ATOM 1294 N N . THR A 1 171 ? -5.008 10.367 -7.168 1 89.81 171 THR A N 1
ATOM 1295 C CA . THR A 1 171 ? -5.18 9.609 -5.934 1 89.81 171 THR A CA 1
ATOM 1296 C C . THR A 1 171 ? -3.838 9.078 -5.434 1 89.81 171 THR A C 1
ATOM 1298 O O . THR A 1 171 ? -3.617 7.867 -5.402 1 89.81 171 THR A O 1
ATOM 1301 N N . SER A 1 172 ? -3.127 9.969 -4.953 1 85.44 172 SER A N 1
ATOM 1302 C CA . SER A 1 172 ? -1.768 9.625 -4.543 1 85.44 172 SER A CA 1
ATOM 1303 C C . SER A 1 172 ? -1.766 8.766 -3.287 1 85.44 172 SER A C 1
ATOM 1305 O O . SER A 1 172 ? -2.482 9.055 -2.326 1 85.44 172 SER A O 1
ATOM 1307 N N . ARG A 1 173 ? -0.925 7.781 -3.338 1 87.19 173 ARG A N 1
ATOM 1308 C CA . ARG A 1 173 ? -0.779 6.941 -2.154 1 87.19 173 ARG A CA 1
ATOM 1309 C C . ARG A 1 173 ? -0.112 7.707 -1.018 1 87.19 173 ARG A C 1
ATOM 1311 O O . ARG A 1 173 ? -0.198 7.305 0.145 1 87.19 173 ARG A O 1
ATOM 1318 N N . ALA A 1 174 ? 0.57 8.773 -1.31 1 85.12 174 ALA A N 1
ATOM 1319 C CA . ALA A 1 174 ? 1.237 9.578 -0.289 1 85.12 174 ALA A CA 1
ATOM 1320 C C . ALA A 1 174 ? 0.242 10.086 0.752 1 85.12 174 ALA A C 1
ATOM 1322 O O . ALA A 1 174 ? 0.583 10.227 1.929 1 85.12 174 ALA A O 1
ATOM 1323 N N . ALA A 1 175 ? -0.967 10.289 0.344 1 90.75 175 ALA A N 1
ATOM 1324 C CA . ALA A 1 175 ? -1.976 10.898 1.211 1 90.75 175 ALA A CA 1
ATOM 1325 C C . ALA A 1 175 ? -2.354 9.953 2.352 1 90.75 175 ALA A C 1
ATOM 1327 O O . ALA A 1 175 ? -2.756 10.406 3.428 1 90.75 175 ALA A O 1
ATOM 1328 N N . SER A 1 176 ? -2.213 8.656 2.121 1 91.94 176 SER A N 1
ATOM 1329 C CA . SER A 1 176 ? -2.551 7.699 3.172 1 91.94 176 SER A CA 1
ATOM 1330 C C . SER A 1 176 ? -1.296 7.172 3.861 1 91.94 176 SER A C 1
ATOM 1332 O O . SER A 1 176 ? -1.377 6.578 4.938 1 91.94 176 SER A O 1
ATOM 1334 N N . LEU A 1 177 ? -0.159 7.422 3.287 1 87.38 177 LEU A N 1
ATOM 1335 C CA . LEU A 1 177 ? 1.046 6.754 3.766 1 87.38 177 LEU A CA 1
ATOM 1336 C C . LEU A 1 177 ? 1.893 7.699 4.609 1 87.38 177 LEU A C 1
ATOM 1338 O O . LEU A 1 177 ? 2.441 7.297 5.637 1 87.38 177 LEU A O 1
ATOM 1342 N N . LEU A 1 178 ? 2.023 8.898 4.27 1 83.81 178 LEU A N 1
ATOM 1343 C CA . LEU A 1 178 ? 3.051 9.781 4.816 1 83.81 178 LEU A CA 1
ATOM 1344 C C . LEU A 1 178 ? 2.551 10.484 6.07 1 83.81 178 LEU A C 1
ATOM 1346 O O . LEU A 1 178 ? 3.277 10.594 7.062 1 83.81 178 LEU A O 1
ATOM 1350 N N . PRO A 1 179 ? 1.31 10.977 6.039 1 88.19 179 PRO A N 1
ATOM 1351 C CA . PRO A 1 179 ? 0.871 11.797 7.172 1 88.19 179 PRO A CA 1
ATOM 1352 C C . PRO A 1 179 ? 0.718 10.992 8.461 1 88.19 179 PRO A C 1
ATOM 1354 O O . PRO A 1 179 ? 0.475 9.781 8.414 1 88.19 179 PRO A O 1
ATOM 1357 N N . LEU A 1 180 ? 0.774 11.695 9.5 1 86.38 180 LEU A N 1
ATOM 1358 C CA . LEU A 1 180 ? 0.603 11.125 10.828 1 86.38 180 LEU A CA 1
ATOM 1359 C C . LEU A 1 180 ? -0.81 10.578 11.008 1 86.38 180 LEU A C 1
ATOM 1361 O O . LEU A 1 180 ? -1 9.531 11.625 1 86.38 180 LEU A O 1
ATOM 1365 N N . ARG A 1 181 ? -1.746 11.312 10.523 1 92.88 181 ARG A N 1
ATOM 1366 C CA . ARG A 1 181 ? -3.154 10.938 10.617 1 92.88 181 ARG A CA 1
ATOM 1367 C C . ARG A 1 181 ? -3.773 10.773 9.234 1 92.88 181 ARG A C 1
ATOM 1369 O O . ARG A 1 181 ? -3.725 11.688 8.414 1 92.88 181 ARG A O 1
ATOM 1376 N N . HIS A 1 182 ? -4.238 9.602 9.008 1 96.19 182 HIS A N 1
ATOM 1377 C CA . HIS A 1 182 ? -4.988 9.32 7.789 1 96.19 182 HIS A CA 1
ATOM 1378 C C . HIS A 1 182 ? -6.488 9.43 8.023 1 96.19 182 HIS A C 1
ATOM 1380 O O . HIS A 1 182 ? -7.035 8.742 8.891 1 96.19 182 HIS A O 1
ATOM 1386 N N . ILE A 1 183 ? -7.141 10.312 7.27 1 98.5 183 ILE A N 1
ATOM 1387 C CA . ILE A 1 183 ? -8.586 10.484 7.324 1 98.5 183 ILE A CA 1
ATOM 1388 C C . ILE A 1 183 ? -9.219 9.953 6.039 1 98.5 183 ILE A C 1
ATOM 1390 O O . ILE A 1 183 ? -8.969 10.484 4.953 1 98.5 183 ILE A O 1
ATOM 1394 N N . ALA A 1 184 ? -10.016 8.961 6.203 1 98.69 184 ALA A N 1
ATOM 1395 C CA . ALA A 1 184 ? -10.703 8.375 5.051 1 98.69 184 ALA A CA 1
ATOM 1396 C C . ALA A 1 184 ? -12.156 8.82 4.992 1 98.69 184 ALA A C 1
ATOM 1398 O O . ALA A 1 184 ? -12.898 8.703 5.973 1 98.69 184 ALA A O 1
ATOM 1399 N N . LEU A 1 185 ? -12.547 9.352 3.854 1 98.75 185 LEU A N 1
ATOM 1400 C CA . LEU A 1 185 ? -13.938 9.688 3.572 1 98.75 185 LEU A CA 1
ATOM 1401 C C . LEU A 1 185 ? -14.641 8.539 2.865 1 98.75 185 LEU A C 1
ATOM 1403 O O . LEU A 1 185 ? -14.297 8.195 1.73 1 98.75 185 LEU A O 1
ATOM 1407 N N . ILE A 1 186 ? -15.688 7.98 3.543 1 98.62 186 ILE A N 1
ATOM 1408 C CA . ILE A 1 186 ? -16.266 6.734 3.051 1 98.62 186 ILE A CA 1
ATOM 1409 C C . ILE A 1 186 ? -17.766 6.922 2.805 1 98.62 186 ILE A C 1
ATOM 1411 O O . ILE A 1 186 ? -18.562 6.859 3.74 1 98.62 186 ILE A O 1
ATOM 1415 N N . PRO A 1 187 ? -18.125 7.09 1.523 1 98.12 187 PRO A N 1
ATOM 1416 C CA . PRO A 1 187 ? -19.547 7.055 1.233 1 98.12 187 PRO A CA 1
ATOM 1417 C C . PRO A 1 187 ? -20.188 5.691 1.527 1 98.12 187 PRO A C 1
ATOM 1419 O O . PRO A 1 187 ? -19.547 4.656 1.312 1 98.12 187 PRO A O 1
ATOM 1422 N N . PHE A 1 188 ? -21.438 5.688 1.863 1 97 188 PHE A N 1
ATOM 1423 C CA . PHE A 1 188 ? -22.141 4.461 2.211 1 97 188 PHE A CA 1
ATOM 1424 C C . PHE A 1 188 ? -22.156 3.496 1.032 1 97 188 PHE A C 1
ATOM 1426 O O . PHE A 1 188 ? -22.094 2.279 1.221 1 97 188 PHE A O 1
ATOM 1433 N N . ASP A 1 189 ? -22.188 3.967 -0.117 1 94.44 189 ASP A N 1
ATOM 1434 C CA . ASP A 1 189 ? -22.312 3.104 -1.286 1 94.44 189 ASP A CA 1
ATOM 1435 C C . ASP A 1 189 ? -21 2.412 -1.615 1 94.44 189 ASP A C 1
ATOM 1437 O O . ASP A 1 189 ? -20.922 1.599 -2.539 1 94.44 189 ASP A O 1
ATOM 1441 N N . ARG A 1 190 ? -19.938 2.73 -0.832 1 96.06 190 ARG A N 1
ATOM 1442 C CA . ARG A 1 190 ? -18.672 2.045 -0.999 1 96.06 190 ARG A CA 1
ATOM 1443 C C . ARG A 1 190 ? -18.453 1.016 0.106 1 96.06 190 ARG A C 1
ATOM 1445 O O . ARG A 1 190 ? -17.391 0.388 0.177 1 96.06 190 ARG A O 1
ATOM 1452 N N . LEU A 1 191 ? -19.469 0.87 0.914 1 96.12 191 LEU A N 1
ATOM 1453 C CA . LEU A 1 191 ? -19.391 -0.078 2.02 1 96.12 191 LEU A CA 1
ATOM 1454 C C . LEU A 1 191 ? -19.906 -1.447 1.6 1 96.12 191 LEU A C 1
ATOM 1456 O O . LEU A 1 191 ? -20.969 -1.548 0.984 1 96.12 191 LEU A O 1
ATOM 1460 N N . TYR A 1 192 ? -19.172 -2.441 1.917 1 94.19 192 TYR A N 1
ATOM 1461 C CA . TYR A 1 192 ? -19.547 -3.834 1.691 1 94.19 192 TYR A CA 1
ATOM 1462 C C . TYR A 1 192 ? -19.469 -4.637 2.982 1 94.19 192 TYR A C 1
ATOM 1464 O O . TYR A 1 192 ? -18.656 -4.332 3.857 1 94.19 192 TYR A O 1
ATOM 1472 N N . PRO A 1 193 ? -20.312 -5.641 3.086 1 92.94 193 PRO A N 1
ATOM 1473 C CA . PRO A 1 193 ? -20.172 -6.496 4.266 1 92.94 193 PRO A CA 1
ATOM 1474 C C . PRO A 1 193 ? -18.781 -7.133 4.363 1 92.94 193 PRO A C 1
ATOM 1476 O O . PRO A 1 193 ? -18.156 -7.082 5.422 1 92.94 193 PRO A O 1
ATOM 1479 N N . THR A 1 194 ? -18.359 -7.77 3.26 1 88.62 194 THR A N 1
ATOM 1480 C CA . THR A 1 194 ? -17.062 -8.438 3.209 1 88.62 194 THR A CA 1
ATOM 1481 C C . THR A 1 194 ? -16.328 -8.094 1.917 1 88.62 194 THR A C 1
ATOM 1483 O O . THR A 1 194 ? -16.922 -7.578 0.973 1 88.62 194 THR A O 1
ATOM 1486 N N . MET A 1 195 ? -15.016 -8.344 1.939 1 90.69 195 MET A N 1
ATOM 1487 C CA . MET A 1 195 ? -14.219 -8.172 0.729 1 90.69 195 MET A CA 1
ATOM 1488 C C . MET A 1 195 ? -14.742 -9.055 -0.397 1 90.69 195 MET A C 1
ATOM 1490 O O . MET A 1 195 ? -14.758 -8.641 -1.56 1 90.69 195 MET A O 1
ATOM 1494 N N . GLU A 1 196 ? -15.18 -10.227 -0.057 1 85.56 196 GLU A N 1
ATOM 1495 C CA . GLU A 1 196 ? -15.719 -11.172 -1.029 1 85.56 196 GLU A CA 1
ATOM 1496 C C . GLU A 1 196 ? -16.953 -10.602 -1.727 1 85.56 196 GLU A C 1
ATOM 1498 O O . GLU A 1 196 ? -17.156 -10.844 -2.918 1 85.56 196 GLU A O 1
ATOM 1503 N N . ASP A 1 197 ? -17.719 -9.891 -0.946 1 87.75 197 ASP A N 1
ATOM 1504 C CA . ASP A 1 197 ? -18.906 -9.273 -1.531 1 87.75 197 ASP A CA 1
ATOM 1505 C C . ASP A 1 197 ? -18.531 -8.25 -2.6 1 87.75 197 ASP A C 1
ATOM 1507 O O . ASP A 1 197 ? -19.172 -8.18 -3.65 1 87.75 197 ASP A O 1
ATOM 1511 N N . TRP A 1 198 ? -17.516 -7.457 -2.342 1 91.56 198 TRP A N 1
ATOM 1512 C CA . TRP A 1 198 ? -17.031 -6.484 -3.314 1 91.56 198 TRP A CA 1
ATOM 1513 C C . TRP A 1 198 ? -16.469 -7.188 -4.547 1 91.56 198 TRP A C 1
ATOM 1515 O O . TRP A 1 198 ? -16.766 -6.801 -5.68 1 91.56 198 TRP A O 1
ATOM 1525 N N . LEU A 1 199 ? -15.695 -8.219 -4.316 1 87.19 199 LEU A N 1
ATOM 1526 C CA . LEU A 1 199 ? -15.117 -8.977 -5.418 1 87.19 199 LEU A CA 1
ATOM 1527 C C . LEU A 1 199 ? -16.203 -9.594 -6.289 1 87.19 199 LEU A C 1
ATOM 1529 O O . LEU A 1 199 ? -16.094 -9.594 -7.52 1 87.19 199 LEU A O 1
ATOM 1533 N N . ALA A 1 200 ? -17.219 -10.133 -5.648 1 83.69 200 ALA A N 1
ATOM 1534 C CA . ALA A 1 200 ? -18.344 -10.734 -6.375 1 83.69 200 ALA A CA 1
ATOM 1535 C C . ALA A 1 200 ? -19.031 -9.695 -7.258 1 83.69 200 ALA A C 1
ATOM 1537 O O . ALA A 1 200 ? -19.359 -9.984 -8.414 1 83.69 200 ALA A O 1
ATOM 1538 N N . GLU A 1 201 ? -19.25 -8.562 -6.734 1 86.38 201 GLU A N 1
ATOM 1539 C CA . GLU A 1 201 ? -19.891 -7.492 -7.5 1 86.38 201 GLU A CA 1
ATOM 1540 C C . GLU A 1 201 ? -19.031 -7.086 -8.695 1 86.38 201 GLU A C 1
ATOM 1542 O O . GLU A 1 201 ? -19.547 -6.945 -9.812 1 86.38 201 GLU A O 1
ATOM 1547 N N . GLU A 1 202 ? -17.703 -6.906 -8.484 1 85.69 202 GLU A N 1
ATOM 1548 C CA . GLU A 1 202 ? -16.812 -6.508 -9.562 1 85.69 202 GLU A CA 1
ATOM 1549 C C . GLU A 1 202 ? -16.703 -7.602 -10.625 1 85.69 202 GLU A C 1
ATOM 1551 O O . GLU A 1 202 ? -16.578 -7.305 -11.812 1 85.69 202 GLU A O 1
ATOM 1556 N N . ARG A 1 203 ? -16.688 -8.828 -10.18 1 76.81 203 ARG A N 1
ATOM 1557 C CA . ARG A 1 203 ? -16.641 -9.953 -11.102 1 76.81 203 ARG A CA 1
ATOM 1558 C C . ARG A 1 203 ? -17.906 -10.008 -11.969 1 76.81 203 ARG A C 1
ATOM 1560 O O . ARG A 1 203 ? -17.812 -10.242 -13.18 1 76.81 203 ARG A O 1
ATOM 1567 N N . GLU A 1 204 ? -19.047 -9.883 -11.273 1 76.56 204 GLU A N 1
ATOM 1568 C CA . GLU A 1 204 ? -20.328 -9.914 -11.984 1 76.56 204 GLU A CA 1
ATOM 1569 C C . GLU A 1 204 ? -20.391 -8.82 -13.039 1 76.56 204 GLU A C 1
ATOM 1571 O O . GLU A 1 204 ? -20.938 -9.023 -14.125 1 76.56 204 GLU A O 1
ATOM 1576 N N . ALA A 1 205 ? -19.75 -7.762 -12.773 1 73.12 205 ALA A N 1
ATOM 1577 C CA . ALA A 1 205 ? -19.75 -6.633 -13.703 1 73.12 205 ALA A CA 1
ATOM 1578 C C . ALA A 1 205 ? -18.641 -6.801 -14.75 1 73.12 205 ALA A C 1
ATOM 1580 O O . ALA A 1 205 ? -18.5 -5.957 -15.641 1 73.12 205 ALA A O 1
ATOM 1581 N N . HIS A 1 206 ? -17.891 -7.957 -14.664 1 68.75 206 HIS A N 1
ATOM 1582 C CA . HIS A 1 206 ? -16.781 -8.258 -15.562 1 68.75 206 HIS A CA 1
ATOM 1583 C C . HIS A 1 206 ? -15.734 -7.148 -15.531 1 68.75 206 HIS A C 1
ATOM 1585 O O . HIS A 1 206 ? -15.078 -6.883 -16.547 1 68.75 206 HIS A O 1
ATOM 1591 N N . HIS A 1 207 ? -15.562 -6.617 -14.305 1 80.06 207 HIS A N 1
ATOM 1592 C CA . HIS A 1 207 ? -14.719 -5.434 -14.18 1 80.06 207 HIS A CA 1
ATOM 1593 C C . HIS A 1 207 ? -13.477 -5.723 -13.336 1 80.06 207 HIS A C 1
ATOM 1595 O O . HIS A 1 207 ? -12.508 -4.961 -13.367 1 80.06 207 HIS A O 1
ATOM 1601 N N . LEU A 1 208 ? -13.445 -6.832 -12.688 1 80.56 208 LEU A N 1
ATOM 1602 C CA . LEU A 1 208 ? -12.445 -7.031 -11.641 1 80.56 208 LEU A CA 1
ATOM 1603 C C . LEU A 1 208 ? -11.039 -7.066 -12.234 1 80.56 208 LEU A C 1
ATOM 1605 O O . LEU A 1 208 ? -10.156 -6.324 -11.789 1 80.56 208 LEU A O 1
ATOM 1609 N N . VAL A 1 209 ? -10.883 -7.895 -13.25 1 81.75 209 VAL A N 1
ATOM 1610 C CA . VAL A 1 209 ? -9.555 -8.086 -13.828 1 81.75 209 VAL A CA 1
ATOM 1611 C C . VAL A 1 209 ? -9.062 -6.777 -14.438 1 81.75 209 VAL A C 1
ATOM 1613 O O . VAL A 1 209 ? -7.926 -6.359 -14.188 1 81.75 209 VAL A O 1
ATOM 1616 N N . ASP A 1 210 ? -9.914 -6.137 -15.117 1 83.75 210 ASP A N 1
ATOM 1617 C CA . ASP A 1 210 ? -9.539 -4.871 -15.742 1 83.75 210 ASP A CA 1
ATOM 1618 C C . ASP A 1 210 ? -9.258 -3.801 -14.688 1 83.75 210 ASP A C 1
ATOM 1620 O O . ASP A 1 210 ? -8.328 -3.004 -14.844 1 83.75 210 ASP A O 1
ATOM 1624 N N . TYR A 1 211 ? -10.055 -3.83 -13.742 1 86.69 211 TYR A N 1
ATOM 1625 C CA . TYR A 1 211 ? -9.867 -2.855 -12.672 1 86.69 211 TYR A CA 1
ATOM 1626 C C . TYR A 1 211 ? -8.516 -3.045 -11.992 1 86.69 211 TYR A C 1
ATOM 1628 O O . TYR A 1 211 ? -7.746 -2.092 -11.844 1 86.69 211 TYR A O 1
ATOM 1636 N N . VAL A 1 212 ? -8.227 -4.254 -11.609 1 87.69 212 VAL A N 1
ATOM 1637 C CA . VAL A 1 212 ? -6.98 -4.559 -10.914 1 87.69 212 VAL A CA 1
ATOM 1638 C C . VAL A 1 212 ? -5.793 -4.227 -11.812 1 87.69 212 VAL A C 1
ATOM 1640 O O . VAL A 1 212 ? -4.82 -3.619 -11.367 1 87.69 212 VAL A O 1
ATOM 1643 N N . ARG A 1 213 ? -5.922 -4.512 -13.078 1 86.25 213 ARG A N 1
ATOM 1644 C CA . ARG A 1 213 ? -4.832 -4.285 -14.023 1 86.25 213 ARG A CA 1
ATOM 1645 C C . ARG A 1 213 ? -4.617 -2.795 -14.273 1 86.25 213 ARG A C 1
ATOM 1647 O O . ARG A 1 213 ? -3.541 -2.381 -14.703 1 86.25 213 ARG A O 1
ATOM 1654 N N . SER A 1 214 ? -5.633 -2.053 -14 1 86.81 214 SER A N 1
ATOM 1655 C CA . SER A 1 214 ? -5.543 -0.623 -14.273 1 86.81 214 SER A CA 1
ATOM 1656 C C . SER A 1 214 ? -4.871 0.119 -13.125 1 86.81 214 SER A C 1
ATOM 1658 O O . SER A 1 214 ? -4.527 1.295 -13.258 1 86.81 214 SER A O 1
ATOM 1660 N N . HIS A 1 215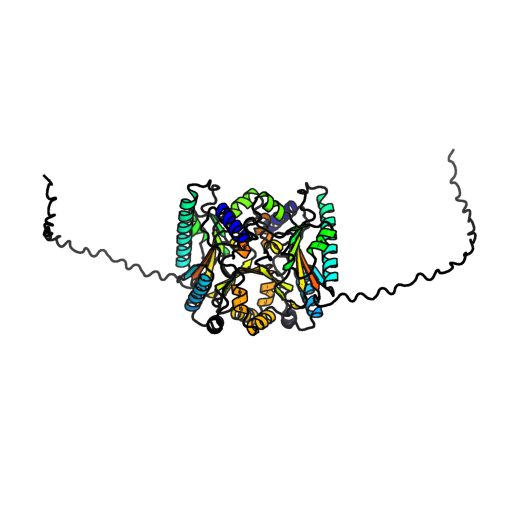 ? -4.641 -0.547 -12.023 1 88.81 215 HIS A N 1
ATOM 1661 C CA . HIS A 1 215 ? -3.984 0.053 -10.867 1 88.81 215 HIS A CA 1
ATOM 1662 C C . HIS A 1 215 ? -2.688 -0.674 -10.531 1 88.81 215 HIS A C 1
ATOM 1664 O O . HIS A 1 215 ? -2.693 -1.881 -10.281 1 88.81 215 HIS A O 1
ATOM 1670 N N . ALA A 1 216 ? -1.628 0.113 -10.492 1 88.06 216 ALA A N 1
ATOM 1671 C CA . ALA A 1 216 ? -0.345 -0.499 -10.156 1 88.06 216 ALA A CA 1
ATOM 1672 C C . ALA A 1 216 ? -0.303 -0.913 -8.688 1 88.06 216 ALA A C 1
ATOM 1674 O O . ALA A 1 216 ? 0.484 -1.78 -8.305 1 88.06 216 ALA A O 1
ATOM 1675 N N . ASN A 1 217 ? -1.19 -0.281 -7.922 1 91.06 217 ASN A N 1
ATOM 1676 C CA . ASN A 1 217 ? -1.188 -0.552 -6.488 1 91.06 217 ASN A CA 1
ATOM 1677 C C . ASN A 1 217 ? -2.574 -0.359 -5.883 1 91.06 217 ASN A C 1
ATOM 1679 O O . ASN A 1 217 ? -3.203 0.683 -6.078 1 91.06 217 ASN A O 1
ATOM 1683 N N . LEU A 1 218 ? -3.043 -1.32 -5.219 1 94.62 218 LEU A N 1
ATOM 1684 C CA . LEU A 1 218 ? -4.203 -1.271 -4.336 1 94.62 218 LEU A CA 1
ATOM 1685 C C . LEU A 1 218 ? -3.803 -1.591 -2.898 1 94.62 218 LEU A C 1
ATOM 1687 O O . LEU A 1 218 ? -3.211 -2.641 -2.633 1 94.62 218 LEU A O 1
ATOM 1691 N N . ALA A 1 219 ? -4.129 -0.699 -1.99 1 95.44 219 ALA A N 1
ATOM 1692 C CA . ALA A 1 219 ? -3.758 -0.893 -0.592 1 95.44 219 ALA A CA 1
ATOM 1693 C C . ALA A 1 219 ? -4.98 -1.226 0.26 1 95.44 219 ALA A C 1
ATOM 1695 O O . ALA A 1 219 ? -5.969 -0.493 0.25 1 95.44 219 ALA A O 1
ATOM 1696 N N . LEU A 1 220 ? -4.949 -2.357 0.823 1 96.62 220 LEU A N 1
ATOM 1697 C CA . LEU A 1 220 ? -5.914 -2.674 1.87 1 96.62 220 LEU A CA 1
ATOM 1698 C C . LEU A 1 220 ? -5.414 -2.197 3.23 1 96.62 220 LEU A C 1
ATOM 1700 O O . LEU A 1 220 ? -4.496 -2.789 3.801 1 96.62 220 LEU A O 1
ATOM 1704 N N . ILE A 1 221 ? -6.004 -1.149 3.723 1 96.31 221 ILE A N 1
ATOM 1705 C CA . ILE A 1 221 ? -5.59 -0.525 4.977 1 96.31 221 ILE A CA 1
ATOM 1706 C C . ILE A 1 221 ? -6.527 -0.958 6.102 1 96.31 221 ILE A C 1
ATOM 1708 O O . ILE A 1 221 ? -7.734 -0.715 6.043 1 96.31 221 ILE A O 1
ATOM 1712 N N . THR A 1 222 ? -6.023 -1.605 7.094 1 94.69 222 THR A N 1
ATOM 1713 C CA . THR A 1 222 ? -6.801 -2.145 8.203 1 94.69 222 THR A CA 1
ATOM 1714 C C . THR A 1 222 ? -6.328 -1.559 9.531 1 94.69 222 THR A C 1
ATOM 1716 O O . THR A 1 222 ? -5.66 -2.238 10.312 1 94.69 222 THR A O 1
ATOM 1719 N N . GLY A 1 223 ? -6.707 -0.266 9.758 1 92.62 223 GLY A N 1
ATOM 1720 C CA . GLY A 1 223 ? -6.301 0.443 10.953 1 92.62 223 GLY A CA 1
ATOM 1721 C C . GLY A 1 223 ? -4.941 1.109 10.828 1 92.62 223 GLY A C 1
ATOM 1722 O O . GLY A 1 223 ? -4.383 1.18 9.734 1 92.62 223 GLY A O 1
ATOM 1723 N N . PRO A 1 224 ? -4.559 1.735 11.914 1 91.56 224 PRO A N 1
ATOM 1724 C CA . PRO A 1 224 ? -3.26 2.406 11.945 1 91.56 224 PRO A CA 1
ATOM 1725 C C . PRO A 1 224 ? -2.088 1.428 11.898 1 91.56 224 PRO A C 1
ATOM 1727 O O . PRO A 1 224 ? -2.273 0.226 12.109 1 91.56 224 PRO A O 1
ATOM 1730 N N . SER A 1 225 ? -0.961 1.988 11.469 1 85.06 225 SER A N 1
ATOM 1731 C CA . SER A 1 225 ? 0.244 1.167 11.422 1 85.06 225 SER A CA 1
ATOM 1732 C C . SER A 1 225 ? 0.572 0.598 12.797 1 85.06 225 SER A C 1
ATOM 1734 O O . SER A 1 225 ? 0.398 1.275 13.812 1 85.06 225 SER A O 1
ATOM 1736 N N . LYS A 1 226 ? 1.042 -0.578 12.781 1 75.06 226 LYS A N 1
ATOM 1737 C CA . LYS A 1 226 ? 1.359 -1.294 14.016 1 75.06 226 LYS A CA 1
ATOM 1738 C C . LYS A 1 226 ? 2.814 -1.074 14.422 1 75.06 226 LYS A C 1
ATOM 1740 O O . LYS A 1 226 ? 3.639 -0.673 13.594 1 75.06 226 LYS A O 1
ATOM 1745 N N . SER A 1 227 ? 3.086 -1.197 15.719 1 62.31 227 SER A N 1
ATOM 1746 C CA . SER A 1 227 ? 4.414 -0.942 16.266 1 62.31 227 SER A CA 1
ATOM 1747 C C . SER A 1 227 ? 5.496 -1.644 15.461 1 62.31 227 SER A C 1
ATOM 1749 O O . SER A 1 227 ? 6.562 -1.076 15.211 1 62.31 227 SER A O 1
ATOM 1751 N N . ALA A 1 228 ? 5.18 -2.781 15.047 1 61 228 ALA A N 1
ATOM 1752 C CA . ALA A 1 228 ? 6.164 -3.545 14.281 1 61 228 ALA A CA 1
ATOM 1753 C C . ALA A 1 228 ? 6.488 -2.854 12.961 1 61 228 ALA A C 1
ATOM 1755 O O . ALA A 1 228 ? 7.625 -2.908 12.492 1 61 228 ALA A O 1
ATOM 1756 N N . ASP A 1 229 ? 5.5 -2.137 12.422 1 60.91 229 ASP A N 1
ATOM 1757 C CA . ASP A 1 229 ? 5.66 -1.395 11.172 1 60.91 229 ASP A CA 1
ATOM 1758 C C . ASP A 1 229 ? 6.535 -0.16 11.375 1 60.91 229 ASP A C 1
ATOM 1760 O O . ASP A 1 229 ? 7.367 0.165 10.531 1 60.91 229 ASP A O 1
ATOM 1764 N N . ILE A 1 230 ? 6.227 0.443 12.438 1 56.19 230 ILE A N 1
ATOM 1765 C CA . ILE A 1 230 ? 6.816 1.751 12.703 1 56.19 230 ILE A CA 1
ATOM 1766 C C . ILE A 1 230 ? 8.289 1.59 13.062 1 56.19 230 ILE A C 1
ATOM 1768 O O . ILE A 1 230 ? 9.133 2.379 12.625 1 56.19 230 ILE A O 1
ATOM 1772 N N . GLU A 1 231 ? 8.445 0.597 13.969 1 53.12 231 GLU A N 1
ATOM 1773 C CA . GLU A 1 231 ? 9.828 0.376 14.375 1 53.12 231 GLU A CA 1
ATOM 1774 C C . GLU A 1 231 ? 10.75 0.282 13.156 1 53.12 231 GLU A C 1
ATOM 1776 O O . GLU A 1 231 ? 11.906 0.7 13.219 1 53.12 231 GLU A O 1
ATOM 1781 N N . MET A 1 232 ? 10.102 -0.135 12.133 1 47.59 232 MET A N 1
ATOM 1782 C CA . MET A 1 232 ? 10.961 -0.479 11.008 1 47.59 232 MET A CA 1
ATOM 1783 C C . MET A 1 232 ? 11.055 0.677 10.016 1 47.59 232 MET A C 1
ATOM 1785 O O . MET A 1 232 ? 12.062 0.824 9.32 1 47.59 232 MET A O 1
ATOM 1789 N N . ASN A 1 233 ? 9.93 1.664 10.078 1 50.38 233 ASN A N 1
ATOM 1790 C CA . ASN A 1 233 ? 9.789 2.479 8.875 1 50.38 233 ASN A CA 1
ATOM 1791 C C . ASN A 1 233 ? 9.609 3.953 9.219 1 50.38 233 ASN A C 1
ATOM 1793 O O . ASN A 1 233 ? 9.273 4.762 8.344 1 50.38 233 ASN A O 1
ATOM 1797 N N . LEU A 1 234 ? 9.711 4.383 10.578 1 48.72 234 LEU A N 1
ATOM 1798 C CA . LEU A 1 234 ? 9.25 5.695 11.008 1 48.72 234 LEU A CA 1
ATOM 1799 C C . LEU A 1 234 ? 9.938 6.801 10.211 1 48.72 234 LEU A C 1
ATOM 1801 O O . LEU A 1 234 ? 9.297 7.773 9.805 1 48.72 234 LEU A O 1
ATOM 1805 N N . THR A 1 235 ? 11.203 6.516 9.914 1 50.31 235 THR A N 1
ATOM 1806 C CA . THR A 1 235 ? 11.945 7.684 9.438 1 50.31 235 THR A CA 1
ATOM 1807 C C . THR A 1 235 ? 11.758 7.863 7.934 1 50.31 235 THR A C 1
ATOM 1809 O O . THR A 1 235 ? 11.875 8.977 7.418 1 50.31 235 THR A O 1
ATOM 1812 N N . LEU A 1 236 ? 11.305 6.797 7.367 1 58.59 236 LEU A N 1
ATOM 1813 C CA . LEU A 1 236 ? 11.219 6.934 5.918 1 58.59 236 LEU A CA 1
ATOM 1814 C C . LEU A 1 236 ? 9.852 7.457 5.5 1 58.59 236 LEU A C 1
ATOM 1816 O O . LEU A 1 236 ? 9.656 7.836 4.344 1 58.59 236 LEU A O 1
ATOM 1820 N N . GLY A 1 237 ? 9.031 7.629 6.555 1 60.84 237 GLY A N 1
ATOM 1821 C CA . GLY A 1 237 ? 7.684 8.109 6.293 1 60.84 237 GLY A CA 1
ATOM 1822 C C . GLY A 1 237 ? 6.832 7.117 5.52 1 60.84 237 GLY A C 1
ATOM 1823 O O . GLY A 1 237 ? 5.773 7.473 5 1 60.84 237 GLY A O 1
ATOM 1824 N N . VAL A 1 238 ? 7.379 5.918 5.363 1 69.12 238 VAL A N 1
ATOM 1825 C CA . VAL A 1 238 ? 6.594 4.996 4.547 1 69.12 238 VAL A CA 1
ATOM 1826 C C . VAL A 1 238 ? 5.992 3.91 5.434 1 69.12 238 VAL A C 1
ATOM 1828 O O . VAL A 1 238 ? 5.555 2.869 4.941 1 69.12 238 VAL A O 1
ATOM 1831 N N . HIS A 1 239 ? 5.914 4.141 6.805 1 72 239 HIS A N 1
ATOM 1832 C CA . HIS A 1 239 ? 5.355 3.148 7.715 1 72 239 HIS A CA 1
ATOM 1833 C C . HIS A 1 239 ? 3.834 3.229 7.75 1 72 239 HIS A C 1
ATOM 1835 O O . HIS A 1 239 ? 3.174 2.336 8.289 1 72 239 HIS A O 1
ATOM 1841 N N . GLY A 1 240 ? 3.348 4.277 7.188 1 82.5 240 GLY A N 1
ATOM 1842 C CA . GLY A 1 240 ? 1.907 4.465 7.273 1 82.5 240 GLY A CA 1
ATOM 1843 C C . GLY A 1 240 ? 1.486 5.328 8.445 1 82.5 240 GLY A C 1
ATOM 1844 O O . GLY A 1 240 ? 2.33 5.785 9.219 1 82.5 240 GLY A O 1
ATOM 1845 N N . PRO A 1 241 ? 0.302 5.551 8.594 1 88.31 241 PRO A N 1
ATOM 1846 C CA . PRO A 1 241 ? -0.206 6.504 9.586 1 88.31 241 PRO A CA 1
ATOM 1847 C C . PRO A 1 241 ? -0.265 5.914 10.992 1 88.31 241 PRO A C 1
ATOM 1849 O O . PRO A 1 241 ? -0.569 4.727 11.156 1 88.31 241 PRO A O 1
ATOM 1852 N N . LYS A 1 242 ? -0.025 6.773 11.93 1 85.81 242 LYS A N 1
ATOM 1853 C CA . LYS A 1 242 ? -0.168 6.391 13.328 1 85.81 242 LYS A CA 1
ATOM 1854 C C . LYS A 1 242 ? -1.634 6.395 13.75 1 85.81 242 LYS A C 1
ATOM 1856 O O . LYS A 1 242 ? -2.025 5.648 14.656 1 85.81 242 LYS A O 1
ATOM 1861 N N . PHE A 1 243 ? -2.346 7.277 13.141 1 91.69 243 PHE A N 1
ATOM 1862 C CA . PHE A 1 243 ? -3.771 7.391 13.43 1 91.69 243 PHE A CA 1
ATOM 1863 C C . PHE A 1 243 ? -4.594 7.246 12.156 1 91.69 243 PHE A C 1
ATOM 1865 O O . PHE A 1 243 ? -4.199 7.738 11.094 1 91.69 243 PHE A O 1
ATOM 1872 N N . VAL A 1 244 ? -5.711 6.57 12.32 1 96.44 244 VAL A N 1
ATOM 1873 C CA . VAL A 1 244 ? -6.656 6.445 11.219 1 96.44 244 VAL A CA 1
ATOM 1874 C C . VAL A 1 244 ? -8.055 6.832 11.688 1 96.44 244 VAL A C 1
ATOM 1876 O O . VAL A 1 244 ? -8.523 6.367 12.727 1 96.44 244 VAL A O 1
ATOM 1879 N N . HIS A 1 245 ? -8.672 7.738 10.984 1 98.38 245 HIS A N 1
ATOM 1880 C CA . HIS A 1 245 ? -10.039 8.18 11.242 1 98.38 245 HIS A CA 1
ATOM 1881 C C . HIS A 1 245 ? -10.906 8.055 10 1 98.38 245 HIS A C 1
ATOM 1883 O O . HIS A 1 245 ? -10.492 8.469 8.906 1 98.38 245 HIS A O 1
ATOM 1889 N N . ALA A 1 246 ? -12.055 7.48 10.203 1 98.81 246 ALA A N 1
ATOM 1890 C CA . ALA A 1 246 ? -12.984 7.336 9.086 1 98.81 246 ALA A CA 1
ATOM 1891 C C . ALA A 1 246 ? -14.242 8.18 9.297 1 98.81 246 ALA A C 1
ATOM 1893 O O . ALA A 1 246 ? -14.773 8.234 10.406 1 98.81 246 ALA A O 1
ATOM 1894 N N . ILE A 1 247 ? -14.633 8.875 8.281 1 98.81 247 ILE A N 1
ATOM 1895 C CA . ILE A 1 247 ? -15.93 9.539 8.258 1 98.81 247 ILE A CA 1
ATOM 1896 C C . ILE A 1 247 ? -16.844 8.867 7.234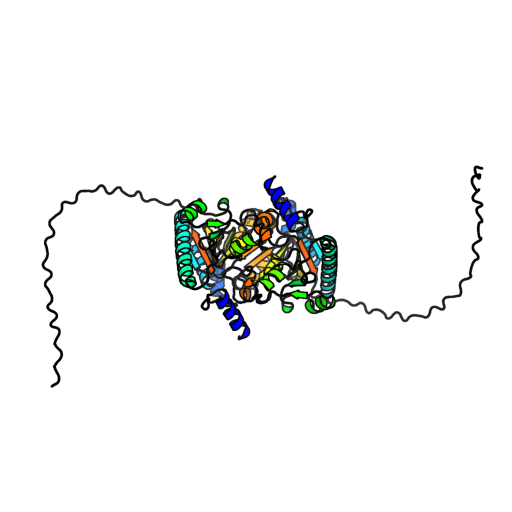 1 98.81 247 ILE A C 1
ATOM 1898 O O . ILE A 1 247 ? -16.547 8.883 6.035 1 98.81 247 ILE A O 1
ATOM 1902 N N . LEU A 1 248 ? -17.922 8.266 7.727 1 98.69 248 LEU A N 1
ATOM 1903 C CA . LEU A 1 248 ? -18.859 7.531 6.879 1 98.69 248 LEU A CA 1
ATOM 1904 C C . LEU A 1 248 ? -20.156 8.312 6.703 1 98.69 248 LEU A C 1
ATOM 1906 O O . LEU A 1 248 ? -20.656 8.898 7.66 1 98.69 248 LEU A O 1
ATOM 1910 N N . PHE A 1 249 ? -20.688 8.336 5.418 1 97.69 249 PHE A N 1
ATOM 1911 C CA . PHE A 1 249 ? -21.844 9.203 5.164 1 97.69 249 PHE A CA 1
ATOM 1912 C C . PHE A 1 249 ? -22.578 8.758 3.91 1 97.69 249 PHE A C 1
ATOM 1914 O O . PHE A 1 249 ? -22.062 7.977 3.111 1 97.69 249 PHE A O 1
ATOM 1921 N N . ASP A 1 250 ? -23.781 9.211 3.787 1 95.5 250 ASP A N 1
ATOM 1922 C CA . ASP A 1 250 ? -24.578 9.031 2.574 1 95.5 250 ASP A CA 1
ATOM 1923 C C . ASP A 1 250 ? -24.391 10.203 1.614 1 95.5 250 ASP A C 1
ATOM 1925 O O . ASP A 1 250 ? -24.891 11.305 1.855 1 95.5 250 ASP A O 1
ATOM 1929 N N . ARG A 1 251 ? -23.656 9.961 0.534 1 89.94 251 ARG A N 1
ATOM 1930 C CA . ARG A 1 251 ? -23.344 11.086 -0.351 1 89.94 251 ARG A CA 1
ATOM 1931 C C . ARG A 1 251 ? -24.531 11.391 -1.271 1 89.94 251 ARG A C 1
ATOM 1933 O O . ARG A 1 251 ? -24.516 12.383 -2 1 89.94 251 ARG A O 1
ATOM 1940 N N . THR A 1 252 ? -25.531 10.516 -1.309 1 84.69 252 THR A N 1
ATOM 1941 C CA . THR A 1 252 ? -26.719 10.75 -2.139 1 84.69 252 THR A CA 1
ATOM 1942 C C . THR A 1 252 ? -27.781 11.516 -1.361 1 84.69 252 THR A C 1
ATOM 1944 O O . THR A 1 252 ? -28.719 12.062 -1.952 1 84.69 252 THR A O 1
ATOM 1947 N N . ALA A 1 253 ? -27.625 11.555 -0.038 1 78.44 253 ALA A N 1
ATOM 1948 C CA . ALA A 1 253 ? -28.625 12.219 0.802 1 78.44 253 ALA A CA 1
ATOM 1949 C C . ALA A 1 253 ? -28.453 13.734 0.754 1 78.44 253 ALA A C 1
ATOM 1951 O O . ALA A 1 253 ? -27.328 14.242 0.754 1 78.44 253 ALA A O 1
ATOM 1952 N N . ARG A 1 254 ? -29.5 14.453 0.35 1 65.81 254 ARG A N 1
ATOM 1953 C CA . ARG A 1 254 ? -29.5 15.906 0.31 1 65.81 254 ARG A CA 1
ATOM 1954 C C . ARG A 1 254 ? -29.781 16.5 1.691 1 65.81 254 ARG A C 1
ATOM 1956 O O . ARG A 1 254 ? -30.422 15.859 2.523 1 65.81 254 ARG A O 1
ATOM 1963 N N . SER A 1 255 ? -29.016 17.406 2.061 1 55.97 255 SER A N 1
ATOM 1964 C CA . SER A 1 255 ? -29.234 18.062 3.346 1 55.97 255 SER A CA 1
ATOM 1965 C C . SER A 1 255 ? -30.688 18.516 3.506 1 55.97 255 SER A C 1
ATOM 1967 O O . SER A 1 255 ? -31.25 19.141 2.605 1 55.97 255 SER A O 1
ATOM 1969 N N . GLN A 1 256 ? -31.578 17.797 4.113 1 46.19 256 GLN A N 1
ATOM 1970 C CA . GLN A 1 256 ? -32.906 18.312 4.398 1 46.19 256 GLN A CA 1
ATOM 1971 C C . GLN A 1 256 ? -32.844 19.656 5.133 1 46.19 256 GLN A C 1
ATOM 1973 O O . GLN A 1 256 ? -32.438 19.703 6.289 1 46.19 256 GLN A O 1
ATOM 1978 N N . ARG A 1 257 ? -32.5 20.656 4.531 1 43.62 257 ARG A N 1
ATOM 1979 C CA . ARG A 1 257 ? -32.781 21.953 5.16 1 43.62 257 ARG A CA 1
ATOM 1980 C C . ARG A 1 257 ? -34.188 22.031 5.688 1 43.62 257 ARG A C 1
ATOM 1982 O O . ARG A 1 257 ? -35.156 21.828 4.938 1 43.62 257 ARG A O 1
ATOM 1989 N N . GLN A 1 258 ? -34.469 21.656 6.906 1 40.47 258 GLN A N 1
ATOM 1990 C CA . GLN A 1 258 ? -35.75 22.109 7.418 1 40.47 258 GLN A CA 1
ATOM 1991 C C . GLN A 1 258 ? -35.969 23.578 7.082 1 40.47 258 GLN A C 1
ATOM 1993 O O . GLN A 1 258 ? -35.062 24.391 7.188 1 40.47 258 GLN A O 1
ATOM 1998 N N . PRO A 1 259 ? -37.062 23.891 6.344 1 37.41 259 PRO A N 1
ATOM 1999 C CA . PRO A 1 259 ? -37.406 25.297 6.176 1 37.41 259 PRO A CA 1
ATOM 2000 C C . PRO A 1 259 ? -37.375 26.078 7.488 1 37.41 259 PRO A C 1
ATOM 2002 O O . PRO A 1 259 ? -37.906 25.625 8.508 1 37.41 259 PRO A O 1
ATOM 2005 N N . VAL A 1 260 ? -36.281 26.75 7.758 1 36.19 260 VAL A N 1
ATOM 2006 C CA . VAL A 1 260 ? -36.375 27.688 8.867 1 36.19 260 VAL A CA 1
ATOM 2007 C C . VAL A 1 260 ? -37.75 28.391 8.828 1 36.19 260 VAL A C 1
ATOM 2009 O O . VAL A 1 260 ? -38.094 29.047 7.84 1 36.19 260 VAL A O 1
ATOM 2012 N N . VAL A 1 261 ? -38.75 27.781 9.398 1 36.81 261 VAL A N 1
ATOM 2013 C CA . VAL A 1 261 ? -39.969 28.547 9.617 1 36.81 261 VAL A CA 1
ATOM 2014 C C . VAL A 1 261 ? -39.625 29.953 10.102 1 36.81 261 VAL A C 1
ATOM 2016 O O . VAL A 1 261 ? -38.875 30.109 11.055 1 36.81 261 VAL A O 1
ATOM 2019 N N . SER A 1 262 ? -39.656 30.891 9.242 1 33.78 262 SER A N 1
ATOM 2020 C CA . SER A 1 262 ? -39.625 32.312 9.586 1 33.78 262 SER A CA 1
ATOM 2021 C C . SER A 1 262 ? -40.562 32.625 10.766 1 33.78 262 SER A C 1
ATOM 2023 O O . SER A 1 262 ? -41.781 32.531 10.641 1 33.78 262 SER A O 1
ATOM 2025 N N . LEU A 1 263 ? -40.25 32.062 11.961 1 32.78 263 LEU A N 1
ATOM 2026 C CA . LEU A 1 263 ? -41 32.562 13.094 1 32.78 263 LEU A CA 1
ATOM 2027 C C . LEU A 1 263 ? -41.094 34.094 13.047 1 32.78 263 LEU A C 1
ATOM 2029 O O . LEU A 1 263 ? -40.094 34.781 13.172 1 32.78 263 LEU A O 1
ATOM 2033 N N . THR A 1 264 ? -42 34.656 12.289 1 32.31 264 THR A N 1
ATOM 2034 C CA . THR A 1 264 ? -42.469 36.031 12.461 1 32.31 264 THR A CA 1
ATOM 2035 C C . THR A 1 264 ? -42.531 36.406 13.938 1 32.31 264 THR A C 1
ATOM 2037 O O . THR A 1 264 ? -42.875 35.562 14.773 1 32.31 264 THR A O 1
ATOM 2040 N N . GLU A 1 265 ? -41.812 37.469 14.375 1 33.28 265 GLU A N 1
ATOM 2041 C CA . GLU A 1 265 ? -41.75 38.188 15.641 1 33.28 265 GLU A CA 1
ATOM 2042 C C . GLU A 1 265 ? -43.125 38.438 16.234 1 33.28 265 GLU A C 1
ATOM 2044 O O . GLU A 1 265 ? -43.875 39.312 15.797 1 33.28 265 GLU A O 1
ATOM 2049 N N . GLU A 1 266 ? -44.031 37.375 16.359 1 32.59 266 GLU A N 1
ATOM 2050 C CA . GLU A 1 266 ? -45.125 37.875 17.172 1 32.59 266 GLU A CA 1
ATOM 2051 C C . GLU A 1 266 ? -44.625 38.531 18.453 1 32.59 266 GLU A C 1
ATOM 2053 O O . GLU A 1 266 ? -43.875 37.938 19.219 1 32.59 266 GLU A O 1
ATOM 2058 N N . GLU A 1 267 ? -44.75 39.875 18.562 1 31.16 267 GLU A N 1
ATOM 2059 C CA . GLU A 1 267 ? -44.5 40.844 19.609 1 31.16 267 GLU A CA 1
ATOM 2060 C C . GLU A 1 267 ? -45.094 40.375 20.938 1 31.16 267 GLU A C 1
ATOM 2062 O O . GLU A 1 267 ? -46.312 40.375 21.125 1 31.16 267 GLU A O 1
ATOM 2067 N N . ALA A 1 268 ? -44.625 39.25 21.453 1 32.06 268 ALA A N 1
ATOM 2068 C CA . ALA A 1 268 ? -45.094 38.969 22.797 1 32.06 268 ALA A CA 1
ATOM 2069 C C . ALA A 1 268 ? -45 40.188 23.688 1 32.06 268 ALA A C 1
ATOM 2071 O O . ALA A 1 268 ? -43.969 40.844 23.766 1 32.06 268 ALA A O 1
ATOM 2072 N N . GLU A 1 269 ? -46.125 40.781 24.031 1 29.92 269 GLU A N 1
ATOM 2073 C CA . GLU A 1 269 ? -46.406 41.812 25.031 1 29.92 269 GLU A CA 1
ATOM 2074 C C . GLU A 1 269 ? -45.688 41.531 26.344 1 29.92 269 GLU A C 1
ATOM 2076 O O . GLU A 1 269 ? -45.75 40.406 26.844 1 29.92 269 GLU A O 1
ATOM 2081 N N . ASP A 1 270 ? -44.781 42.406 26.812 1 27.91 270 ASP A N 1
ATOM 2082 C CA . ASP A 1 270 ? -43.875 42.625 27.938 1 27.91 270 ASP A CA 1
ATOM 2083 C C . ASP A 1 270 ? -44.562 42.344 29.266 1 27.91 270 ASP A C 1
ATOM 2085 O O . ASP A 1 270 ? -45.344 43.156 29.75 1 27.91 270 ASP A O 1
ATOM 2089 N N . GLU A 1 271 ? -45.375 41.25 29.391 1 32.69 271 GLU A N 1
ATOM 2090 C CA . GLU A 1 271 ? -45.938 41.438 30.719 1 32.69 271 GLU A CA 1
ATOM 2091 C C . GLU A 1 271 ? -44.844 41.594 31.766 1 32.69 271 GLU A C 1
ATOM 2093 O O . GLU A 1 271 ? -43.844 40.875 31.766 1 32.69 271 GLU A O 1
ATOM 2098 N N . PRO A 1 272 ? -45 42.656 32.688 1 28.16 272 PRO A N 1
ATOM 2099 C CA . PRO A 1 272 ? -44.062 43.219 33.656 1 28.16 272 PRO A CA 1
ATOM 2100 C C . PRO A 1 272 ? -43.469 42.156 34.625 1 28.16 272 PRO A C 1
ATOM 2102 O O . PRO A 1 272 ? -44.125 41.125 34.844 1 28.16 272 PRO A O 1
ATOM 2105 N N . ALA A 1 273 ? -42.188 42.125 34.844 1 27.34 273 ALA A N 1
ATOM 2106 C CA . ALA A 1 273 ? -41.125 41.438 35.594 1 27.34 273 ALA A CA 1
ATOM 2107 C C . ALA A 1 273 ? -41.531 41.312 37.094 1 27.34 273 ALA A C 1
ATOM 2109 O O . ALA A 1 273 ? -41.469 42.281 37.812 1 27.34 273 ALA A O 1
ATOM 2110 N N . ARG A 1 274 ? -42.75 40.75 37.406 1 26.91 274 ARG A N 1
ATOM 2111 C CA . ARG A 1 274 ? -42.906 40.875 38.844 1 26.91 274 ARG A CA 1
ATOM 2112 C C . ARG A 1 274 ? -41.719 40.281 39.562 1 26.91 274 ARG A C 1
ATOM 2114 O O . ARG A 1 274 ? -41.312 39.156 39.281 1 26.91 274 ARG A O 1
ATOM 2121 N N . THR A 1 275 ? -40.906 41.156 40.156 1 24.19 275 THR A N 1
ATOM 2122 C CA . THR A 1 275 ? -39.719 41.125 41 1 24.19 275 THR A CA 1
ATOM 2123 C C . THR A 1 275 ? -39.844 40.156 42.125 1 24.19 275 THR A C 1
ATOM 2125 O O . THR A 1 275 ? -40.531 40.406 43.125 1 24.19 275 THR A O 1
ATOM 2128 N N . LYS A 1 276 ? -40.219 38.875 41.875 1 28.61 276 LYS A N 1
ATOM 2129 C CA . LYS A 1 276 ? -40.375 38.094 43.094 1 28.61 276 LYS A CA 1
ATOM 2130 C C . LYS A 1 276 ? -39.125 38.062 43.938 1 28.61 276 LYS A C 1
ATOM 2132 O O . LYS A 1 276 ? -38.031 37.812 43.406 1 28.61 276 LYS A O 1
ATOM 2137 N N . SER A 1 277 ? -39.156 38.625 45.156 1 24.11 277 SER A N 1
ATOM 2138 C CA . SER A 1 277 ? -38.344 38.938 46.344 1 24.11 277 SER A CA 1
ATOM 2139 C C . SER A 1 277 ? -37.625 37.656 46.844 1 24.11 277 SER A C 1
ATOM 2141 O O . SER A 1 277 ? -38.281 36.656 47.062 1 24.11 277 SER A O 1
ATOM 2143 N N . ARG A 1 278 ? -36.375 37.469 46.469 1 25.48 278 ARG A N 1
ATOM 2144 C CA . ARG A 1 278 ? -35.438 36.406 46.781 1 25.48 278 ARG A CA 1
ATOM 2145 C C . ARG A 1 278 ? -35.25 36.25 48.281 1 25.48 278 ARG A C 1
ATOM 2147 O O . ARG A 1 278 ? -34.75 37.156 48.938 1 25.48 278 ARG A O 1
ATOM 2154 N N . PRO A 1 279 ? -36.25 35.594 48.969 1 26.95 279 PRO A N 1
ATOM 2155 C CA . PRO A 1 279 ? -36 35.562 50.406 1 26.95 279 PRO A CA 1
ATOM 2156 C C . PRO A 1 279 ? -34.625 35.062 50.781 1 26.95 279 PRO A C 1
ATOM 2158 O O . PRO A 1 279 ? -34.062 34.188 50.094 1 26.95 279 PRO A O 1
ATOM 2161 N N . GLY A 1 280 ? -33.719 35.938 51.219 1 22.36 280 GLY A N 1
ATOM 2162 C CA . GLY A 1 280 ? -32.312 35.938 51.688 1 22.36 280 GLY A CA 1
ATOM 2163 C C . GLY A 1 280 ? -32.062 34.938 52.781 1 22.36 280 GLY A C 1
ATOM 2164 O O . GLY A 1 280 ? -32.625 35.031 53.875 1 22.36 280 GLY A O 1
ATOM 2165 N N . PHE A 1 281 ? -31.953 33.531 52.469 1 23.64 281 PHE A N 1
ATOM 2166 C CA . PHE A 1 281 ? -31.672 32.531 53.531 1 23.64 281 PHE A CA 1
ATOM 2167 C C . PHE A 1 281 ? -30.391 32.906 54.25 1 23.64 281 PHE A C 1
ATOM 2169 O O . PHE A 1 281 ? -29.375 33.188 53.625 1 23.64 281 PHE A O 1
ATOM 2176 N N . ASP A 1 282 ? -30.438 33.5 55.438 1 22.41 282 ASP A N 1
ATOM 2177 C CA . ASP A 1 282 ? -29.516 33.938 56.5 1 22.41 282 ASP A CA 1
ATOM 2178 C C . ASP A 1 282 ? -28.625 32.812 57 1 22.41 282 ASP A C 1
ATOM 2180 O O . ASP A 1 282 ? -29.125 31.844 57.594 1 22.41 282 ASP A O 1
ATOM 2184 N N . VAL A 1 283 ? -27.625 32.312 56.25 1 23.73 283 VAL A N 1
ATOM 2185 C CA . VAL A 1 283 ? -26.672 31.281 56.656 1 23.73 283 VAL A CA 1
ATOM 2186 C C . VAL A 1 283 ? -25.875 31.766 57.875 1 23.73 283 VAL A C 1
ATOM 2188 O O . VAL A 1 283 ? -25.172 32.781 57.781 1 23.73 283 VAL A O 1
ATOM 2191 N N . GLU A 1 284 ? -26.344 31.531 59.125 1 23.05 284 GLU A N 1
ATOM 2192 C CA . GLU A 1 284 ? -25.656 31.844 60.375 1 23.05 284 GLU A CA 1
ATOM 2193 C C . GLU A 1 284 ? -24.344 31.078 60.5 1 23.05 284 GLU A C 1
ATOM 2195 O O . GLU A 1 284 ? -24.328 29.844 60.469 1 23.05 284 GLU A O 1
ATOM 2200 N N . ILE A 1 285 ? -23.219 31.547 60 1 24.45 285 ILE A N 1
ATOM 2201 C CA . ILE A 1 285 ? -21.859 31 60.031 1 24.45 285 ILE A CA 1
ATOM 2202 C C . ILE A 1 285 ? -21.359 31 61.469 1 24.45 285 ILE A C 1
ATOM 2204 O O . ILE A 1 285 ? -21.281 32.062 62.125 1 24.45 285 ILE A O 1
ATOM 2208 N N . PRO A 1 286 ? -21.578 29.922 62.25 1 29.27 286 PRO A N 1
ATOM 2209 C CA . PRO A 1 286 ? -21.125 29.953 63.656 1 29.27 286 PRO A CA 1
ATOM 2210 C C . PRO A 1 286 ? -19.625 30.203 63.781 1 29.27 286 PRO A C 1
ATOM 2212 O O . PRO A 1 286 ? -18.859 29.734 62.938 1 29.27 286 PRO A O 1
ATOM 2215 N N . MET A 1 287 ? -19.188 31.344 64.438 1 27.17 287 MET A N 1
ATOM 2216 C CA . MET A 1 287 ? -17.906 32 64.625 1 27.17 287 MET A CA 1
ATOM 2217 C C . MET A 1 287 ? -16.953 31.141 65.438 1 27.17 287 MET A C 1
ATOM 2219 O O . MET A 1 287 ? -17.391 30.297 66.25 1 27.17 287 MET A O 1
ATOM 2223 N N . PRO A 1 288 ? -15.609 31.422 65.25 1 32.5 288 PRO A N 1
ATOM 2224 C CA . PRO A 1 288 ? -14.367 30.797 65.75 1 32.5 288 PRO A CA 1
ATOM 2225 C C . PRO A 1 288 ? -14.172 30.859 67.25 1 32.5 288 PRO A C 1
ATOM 2227 O O . PRO A 1 288 ? -14.477 31.891 67.875 1 32.5 288 PRO A O 1
ATOM 2230 N N . PRO A 1 289 ? -14.57 29.922 68.188 1 31.17 289 PRO A N 1
ATOM 2231 C CA . PRO A 1 289 ? -14.25 30.312 69.562 1 31.17 289 PRO A CA 1
ATOM 2232 C C . PRO A 1 289 ? -12.781 30.688 69.75 1 31.17 289 PRO A C 1
ATOM 2234 O O . PRO A 1 289 ? -11.914 30.203 69.062 1 31.17 289 PRO A O 1
ATOM 2237 N N . THR A 1 290 ? -12.398 31.953 70.188 1 25.97 290 THR A N 1
ATOM 2238 C CA . THR A 1 290 ? -11.156 32.656 70.5 1 25.97 290 THR A CA 1
ATOM 2239 C C . THR A 1 290 ? -10.422 31.984 71.688 1 25.97 290 THR A C 1
ATOM 2241 O O . THR A 1 290 ? -10.977 31.828 72.75 1 25.97 290 THR A O 1
ATOM 2244 N N . ARG A 1 291 ? -9.461 31.094 71.5 1 24.97 291 ARG A N 1
ATOM 2245 C CA . ARG A 1 291 ? -8.578 30.672 72.562 1 24.97 291 ARG A CA 1
ATOM 2246 C C . ARG A 1 291 ? -7.953 31.875 73.25 1 24.97 291 ARG A C 1
ATOM 2248 O O . ARG A 1 291 ? -7.434 32.781 72.625 1 24.97 291 ARG A O 1
ATOM 2255 N N . GLN A 1 292 ? -8.352 32.156 74.562 1 23.14 292 GLN A N 1
ATOM 2256 C CA . GLN A 1 292 ? -7.484 32.625 75.625 1 23.14 292 GLN A CA 1
ATOM 2257 C C . GLN A 1 292 ? -6.293 31.703 75.812 1 23.14 292 GLN A C 1
ATOM 2259 O O . GLN A 1 292 ? -6.445 30.484 75.812 1 23.14 292 GLN A O 1
ATOM 2264 N N . MET B 1 1 ? -1.454 16.781 -23.109 1 45.69 1 MET B N 1
ATOM 2265 C CA . MET B 1 1 ? -0.357 16.062 -23.75 1 45.69 1 MET B CA 1
ATOM 2266 C C . MET B 1 1 ? 0.983 16.719 -23.422 1 45.69 1 MET B C 1
ATOM 2268 O O . MET B 1 1 ? 1.938 16.031 -23.062 1 45.69 1 MET B O 1
ATOM 2272 N N . GLU B 1 2 ? 0.901 18 -23.375 1 52.25 2 GLU B N 1
ATOM 2273 C CA . GLU B 1 2 ? 2.148 18.766 -23.281 1 52.25 2 GLU B CA 1
ATOM 2274 C C . GLU B 1 2 ? 2.664 18.781 -21.844 1 52.25 2 GLU B C 1
ATOM 2276 O O . GLU B 1 2 ? 3.85 18.547 -21.594 1 52.25 2 GLU B O 1
ATOM 2281 N N . ALA B 1 3 ? 1.763 18.969 -20.953 1 50.81 3 ALA B N 1
ATOM 2282 C CA . ALA B 1 3 ? 2.172 19.109 -19.562 1 50.81 3 ALA B CA 1
ATOM 2283 C C . ALA B 1 3 ? 2.648 17.766 -19 1 50.81 3 ALA B C 1
ATOM 2285 O O . ALA B 1 3 ? 3.652 17.719 -18.281 1 50.81 3 ALA B O 1
ATOM 2286 N N . ARG B 1 4 ? 1.997 16.812 -19.484 1 53.66 4 ARG B N 1
ATOM 2287 C CA . ARG B 1 4 ? 2.391 15.453 -19.109 1 53.66 4 ARG B CA 1
ATOM 2288 C C . ARG B 1 4 ? 3.789 15.133 -19.625 1 53.66 4 ARG B C 1
ATOM 2290 O O . ARG B 1 4 ? 4.617 14.602 -18.875 1 53.66 4 ARG B O 1
ATOM 2297 N N . ASP B 1 5 ? 4.008 15.422 -20.797 1 57.5 5 ASP B N 1
ATOM 2298 C CA . ASP B 1 5 ? 5.293 15.133 -21.438 1 57.5 5 ASP B CA 1
ATOM 2299 C C . ASP B 1 5 ? 6.418 15.93 -20.781 1 57.5 5 ASP B C 1
ATOM 2301 O O . ASP B 1 5 ? 7.539 15.438 -20.641 1 57.5 5 ASP B O 1
ATOM 2305 N N . GLU B 1 6 ? 6.059 17.078 -20.375 1 54.16 6 GLU B N 1
ATOM 2306 C CA . GLU B 1 6 ? 7.051 17.922 -19.719 1 54.16 6 GLU B CA 1
ATOM 2307 C C . GLU B 1 6 ? 7.453 17.359 -18.359 1 54.16 6 GLU B C 1
ATOM 2309 O O . GLU B 1 6 ? 8.641 17.328 -18.031 1 54.16 6 GLU B O 1
ATOM 2314 N N . ILE B 1 7 ? 6.504 16.969 -17.656 1 53.72 7 ILE B N 1
ATOM 2315 C CA . ILE B 1 7 ? 6.758 16.438 -16.312 1 53.72 7 ILE B CA 1
ATOM 2316 C C . ILE B 1 7 ? 7.547 15.133 -16.422 1 53.72 7 ILE B C 1
ATOM 2318 O O . ILE B 1 7 ? 8.523 14.93 -15.703 1 53.72 7 ILE B O 1
ATOM 2322 N N . LEU B 1 8 ? 7.18 14.391 -17.359 1 60.91 8 LEU B N 1
ATOM 2323 C CA . LEU B 1 8 ? 7.902 13.141 -17.578 1 60.91 8 LEU B CA 1
ATOM 2324 C C . LEU B 1 8 ? 9.32 13.406 -18.047 1 60.91 8 LEU B C 1
ATOM 2326 O O . LEU B 1 8 ? 10.25 12.688 -17.688 1 60.91 8 LEU B O 1
ATOM 2330 N N . GLY B 1 9 ? 9.336 14.391 -18.797 1 52.62 9 GLY B N 1
ATOM 2331 C CA . GLY B 1 9 ? 10.656 14.812 -19.25 1 52.62 9 GLY B CA 1
ATOM 2332 C C . GLY B 1 9 ? 11.578 15.203 -18.109 1 52.62 9 GLY B C 1
ATOM 2333 O O . GLY B 1 9 ? 12.742 14.781 -18.062 1 52.62 9 GLY B O 1
ATOM 2334 N N . LYS B 1 10 ? 11.133 15.906 -17.219 1 53.16 10 LYS B N 1
ATOM 2335 C CA . LYS B 1 10 ? 11.914 16.328 -16.062 1 53.16 10 LYS B CA 1
ATOM 2336 C C . LYS B 1 10 ? 12.258 15.148 -15.164 1 53.16 10 LYS B C 1
ATOM 2338 O O . LYS B 1 10 ? 13.367 15.07 -14.625 1 53.16 10 LYS B O 1
ATOM 2343 N N . LEU B 1 11 ? 11.312 14.352 -15.078 1 54.25 11 LEU B N 1
ATOM 2344 C CA . LEU B 1 11 ? 11.578 13.141 -14.312 1 54.25 11 LEU B CA 1
ATOM 2345 C C . LEU B 1 11 ? 12.703 12.328 -14.938 1 54.25 11 LEU B C 1
ATOM 2347 O O . LEU B 1 11 ? 13.562 11.805 -14.227 1 54.25 11 LEU B O 1
ATOM 2351 N N . ARG B 1 12 ? 12.562 12.305 -16.188 1 53.25 12 ARG B N 1
ATOM 2352 C CA . ARG B 1 12 ? 13.625 11.617 -16.922 1 53.25 12 ARG B CA 1
ATOM 2353 C C . ARG B 1 12 ? 14.984 12.25 -16.641 1 53.25 12 ARG B C 1
ATOM 2355 O O . ARG B 1 12 ? 15.992 11.547 -16.531 1 53.25 12 ARG B O 1
ATOM 2362 N N . GLN B 1 13 ? 14.859 13.508 -16.531 1 49.59 13 GLN B N 1
ATOM 2363 C CA . GLN B 1 13 ? 16.094 14.234 -16.266 1 49.59 13 GLN B CA 1
ATOM 2364 C C . GLN B 1 13 ? 16.594 13.984 -14.844 1 49.59 13 GLN B C 1
ATOM 2366 O O . GLN B 1 13 ? 17.781 13.766 -14.625 1 49.59 13 GLN B O 1
ATOM 2371 N N . THR B 1 14 ? 15.625 14.07 -14.008 1 49.97 14 THR B N 1
ATOM 2372 C CA . THR B 1 14 ? 15.984 13.898 -12.609 1 49.97 14 THR B CA 1
ATOM 2373 C C . THR B 1 14 ? 16.469 12.477 -12.344 1 49.97 14 THR B C 1
ATOM 2375 O O . THR B 1 14 ? 17.406 12.266 -11.562 1 49.97 14 THR B O 1
ATOM 2378 N N . LEU B 1 15 ? 15.82 11.672 -12.984 1 50.66 15 LEU B N 1
ATOM 2379 C CA . LEU B 1 15 ? 16.203 10.281 -12.812 1 50.66 15 LEU B CA 1
ATOM 2380 C C . LEU B 1 15 ? 17.391 9.922 -13.703 1 50.66 15 LEU B C 1
ATOM 2382 O O . LEU B 1 15 ? 17.891 8.797 -13.672 1 50.66 15 LEU B O 1
ATOM 2386 N N . ALA B 1 16 ? 17.859 11.047 -14.406 1 43.5 16 ALA B N 1
ATOM 2387 C CA . ALA B 1 16 ? 18.953 10.898 -15.359 1 43.5 16 ALA B CA 1
ATOM 2388 C C . ALA B 1 16 ? 18.672 9.758 -16.344 1 43.5 16 ALA B C 1
ATOM 2390 O O . ALA B 1 16 ? 19.578 9.023 -16.719 1 43.5 16 ALA B O 1
ATOM 2391 N N . ARG B 1 17 ? 17.359 9.453 -16.531 1 42.44 17 ARG B N 1
ATOM 2392 C CA . ARG B 1 17 ? 17 8.438 -17.516 1 42.44 17 ARG B CA 1
ATOM 2393 C C . ARG B 1 17 ? 15.977 8.969 -18.516 1 42.44 17 ARG B C 1
ATOM 2395 O O . ARG B 1 17 ? 14.789 8.672 -18.391 1 42.44 17 ARG B O 1
ATOM 2402 N N . PRO B 1 18 ? 16.375 9.773 -19.406 1 43.53 18 PRO B N 1
ATOM 2403 C CA . PRO B 1 18 ? 15.461 10.391 -20.391 1 43.53 18 PRO B CA 1
ATOM 2404 C C . PRO B 1 18 ? 14.602 9.367 -21.125 1 43.53 18 PRO B C 1
ATOM 2406 O O . PRO B 1 18 ? 13.5 9.695 -21.578 1 43.53 18 PRO B O 1
ATOM 2409 N N . ASP B 1 19 ? 15.109 8.164 -21.297 1 39.94 19 ASP B N 1
ATOM 2410 C CA . ASP B 1 19 ? 14.469 7.168 -22.156 1 39.94 19 ASP B CA 1
ATOM 2411 C C . ASP B 1 19 ? 13.516 6.289 -21.344 1 39.94 19 ASP B C 1
ATOM 2413 O O . ASP B 1 19 ? 12.969 5.316 -21.875 1 39.94 19 ASP B O 1
ATOM 2417 N N . LEU B 1 20 ? 13.383 6.672 -20.156 1 46.41 20 LEU B N 1
ATOM 2418 C CA . LEU B 1 20 ? 12.594 5.766 -19.328 1 46.41 20 LEU B CA 1
ATOM 2419 C C . LEU B 1 20 ? 11.117 5.855 -19.672 1 46.41 20 LEU B C 1
ATOM 2421 O O . LEU B 1 20 ? 10.531 6.938 -19.641 1 46.41 20 LEU B O 1
ATOM 2425 N N . ARG B 1 21 ? 10.688 4.863 -20.438 1 46.94 21 ARG B N 1
ATOM 2426 C CA . ARG B 1 21 ? 9.266 4.781 -20.766 1 46.94 21 ARG B CA 1
ATOM 2427 C C . ARG B 1 21 ? 8.453 4.332 -19.562 1 46.94 21 ARG B C 1
ATOM 2429 O O . ARG B 1 21 ? 8.797 3.352 -18.891 1 46.94 21 ARG B O 1
ATOM 2436 N N . PHE B 1 22 ? 7.617 5.297 -19.031 1 56.62 22 PHE B N 1
ATOM 2437 C CA . PHE B 1 22 ? 6.66 4.859 -18.016 1 56.62 22 PHE B CA 1
ATOM 2438 C C . PHE B 1 22 ? 5.473 4.16 -18.672 1 56.62 22 PHE B C 1
ATOM 2440 O O . PHE B 1 22 ? 5.062 4.52 -19.781 1 56.62 22 PHE B O 1
ATOM 2447 N N . PRO B 1 23 ? 5.141 2.973 -18.094 1 53.69 23 PRO B N 1
ATOM 2448 C CA . PRO B 1 23 ? 3.961 2.326 -18.672 1 53.69 23 PRO B CA 1
ATOM 2449 C C . PRO B 1 23 ? 2.777 3.281 -18.812 1 53.69 23 PRO B C 1
ATOM 2451 O O . PRO B 1 23 ? 2.662 4.246 -18.062 1 53.69 23 PRO B O 1
ATOM 2454 N N . PRO B 1 24 ? 2.104 3.057 -19.953 1 54.34 24 PRO B N 1
ATOM 2455 C CA . PRO B 1 24 ? 0.93 3.91 -20.141 1 54.34 24 PRO B CA 1
ATOM 2456 C C . PRO B 1 24 ? -0.044 3.855 -18.969 1 54.34 24 PRO B C 1
ATOM 2458 O O . PRO B 1 24 ? -0.13 2.838 -18.281 1 54.34 24 PRO B O 1
ATOM 2461 N N . ALA B 1 25 ? -0.612 4.918 -18.656 1 56.91 25 ALA B N 1
ATOM 2462 C CA . ALA B 1 25 ? -1.601 5.086 -17.594 1 56.91 25 ALA B CA 1
ATOM 2463 C C . ALA B 1 25 ? -2.775 4.129 -17.781 1 56.91 25 ALA B C 1
ATOM 2465 O O . ALA B 1 25 ? -3.318 3.605 -16.797 1 56.91 25 ALA B O 1
ATOM 2466 N N . ARG B 1 26 ? -3.127 3.881 -19.062 1 59.34 26 ARG B N 1
ATOM 2467 C CA . ARG B 1 26 ? -4.344 3.107 -19.266 1 59.34 26 ARG B CA 1
ATOM 2468 C C . ARG B 1 26 ? -4.031 1.747 -19.891 1 59.34 26 ARG B C 1
ATOM 2470 O O . ARG B 1 26 ? -3.309 1.662 -20.875 1 59.34 26 ARG B O 1
ATOM 2477 N N . VAL B 1 27 ? -4.305 0.708 -19.125 1 62.44 27 VAL B N 1
ATOM 2478 C CA . VAL B 1 27 ? -4.188 -0.658 -19.625 1 62.44 27 VAL B CA 1
ATOM 2479 C C . VAL B 1 27 ? -5.43 -1.027 -20.422 1 62.44 27 VAL B C 1
ATOM 2481 O O . VAL B 1 27 ? -6.555 -0.739 -20 1 62.44 27 VAL B O 1
ATOM 2484 N N . GLU B 1 28 ? -5.25 -1.475 -21.625 1 68.81 28 GLU B N 1
ATOM 2485 C CA . GLU B 1 28 ? -6.375 -1.892 -22.453 1 68.81 28 GLU B CA 1
ATOM 2486 C C . GLU B 1 28 ? -7.191 -2.984 -21.781 1 68.81 28 GLU B C 1
ATOM 2488 O O . GLU B 1 28 ? -6.633 -3.936 -21.234 1 68.81 28 GLU B O 1
ATOM 2493 N N . PRO B 1 29 ? -8.531 -2.74 -21.75 1 68.81 29 PRO B N 1
ATOM 2494 C CA . PRO B 1 29 ? -9.383 -3.793 -21.172 1 68.81 29 PRO B CA 1
ATOM 2495 C C . PRO B 1 29 ? -9.203 -5.137 -21.891 1 68.81 29 PRO B C 1
ATOM 2497 O O . PRO B 1 29 ? -8.914 -5.172 -23.078 1 68.81 29 PRO B O 1
ATOM 2500 N N . LEU B 1 30 ? -9.328 -6.18 -21.141 1 68.69 30 LEU B N 1
ATOM 2501 C CA . LEU B 1 30 ? -9.25 -7.516 -21.719 1 68.69 30 LEU B CA 1
ATOM 2502 C C . LEU B 1 30 ? -10.492 -7.824 -22.547 1 68.69 30 LEU B C 1
ATOM 2504 O O . LEU B 1 30 ? -11.586 -7.355 -22.219 1 68.69 30 LEU B O 1
ATOM 2508 N N . THR B 1 31 ? -10.297 -8.477 -23.641 1 69.44 31 THR B N 1
ATOM 2509 C CA . THR B 1 31 ? -11.438 -9.016 -24.375 1 69.44 31 THR B CA 1
ATOM 2510 C C . THR B 1 31 ? -12.172 -10.062 -23.547 1 69.44 31 THR B C 1
ATOM 2512 O O . THR B 1 31 ? -11.602 -10.633 -22.609 1 69.44 31 THR B O 1
ATOM 2515 N N . PRO B 1 32 ? -13.414 -10.203 -23.734 1 68.44 32 PRO B N 1
ATOM 2516 C CA . PRO B 1 32 ? -14.172 -11.227 -23 1 68.44 32 PRO B CA 1
ATOM 2517 C C . PRO B 1 32 ? -13.5 -12.602 -23.047 1 68.44 32 PRO B C 1
ATOM 2519 O O . PRO B 1 32 ? -13.5 -13.328 -22.062 1 68.44 32 PRO B O 1
ATOM 2522 N N . GLU B 1 33 ? -12.938 -12.969 -24.203 1 65.81 33 GLU B N 1
ATOM 2523 C CA . GLU B 1 33 ? -12.281 -14.266 -24.344 1 65.81 33 GLU B CA 1
ATOM 2524 C C . GLU B 1 33 ? -11.047 -14.359 -23.469 1 65.81 33 GLU B C 1
ATOM 2526 O O . GLU B 1 33 ? -10.836 -15.367 -22.781 1 65.81 33 GLU B O 1
ATOM 2531 N N . THR B 1 34 ? -10.305 -13.297 -23.422 1 67.75 34 THR B N 1
ATOM 2532 C CA . THR B 1 34 ? -9.078 -13.289 -22.625 1 67.75 34 THR B CA 1
ATOM 2533 C C . THR B 1 34 ? -9.398 -13.258 -21.141 1 67.75 34 THR B C 1
ATOM 2535 O O . THR B 1 34 ? -8.703 -13.883 -20.328 1 67.75 34 THR B O 1
ATOM 2538 N N . ARG B 1 35 ? -10.453 -12.617 -20.891 1 67.56 35 ARG B N 1
ATOM 2539 C CA . ARG B 1 35 ? -10.891 -12.539 -19.5 1 67.56 35 ARG B CA 1
ATOM 2540 C C . ARG B 1 35 ? -11.266 -13.914 -18.969 1 67.56 35 ARG B C 1
ATOM 2542 O O . ARG B 1 35 ? -10.898 -14.273 -17.844 1 67.56 35 ARG B O 1
ATOM 2549 N N . MET B 1 36 ? -11.984 -14.633 -19.766 1 63.41 36 MET B N 1
ATOM 2550 C CA . MET B 1 36 ? -12.383 -15.977 -19.375 1 63.41 36 MET B CA 1
ATOM 2551 C C . MET B 1 36 ? -11.164 -16.875 -19.172 1 63.41 36 MET B C 1
ATOM 2553 O O . MET B 1 36 ? -11.125 -17.672 -18.234 1 63.41 36 MET B O 1
ATOM 2557 N N . THR B 1 37 ? -10.25 -16.719 -19.984 1 60.75 37 THR B N 1
ATOM 2558 C CA . THR B 1 37 ? -9.039 -17.531 -19.891 1 60.75 37 THR B CA 1
ATOM 2559 C C . THR B 1 37 ? -8.258 -17.203 -18.625 1 60.75 37 THR B C 1
ATOM 2561 O O . THR B 1 37 ? -7.758 -18.094 -17.953 1 60.75 37 THR B O 1
ATOM 2564 N N . VAL B 1 38 ? -8.289 -15.922 -18.359 1 65.25 38 VAL B N 1
ATOM 2565 C CA . VAL B 1 38 ? -7.488 -15.469 -17.219 1 65.25 38 VAL B CA 1
ATOM 2566 C C . VAL B 1 38 ? -8.172 -15.867 -15.914 1 65.25 38 VAL B C 1
ATOM 2568 O O . VAL B 1 38 ? -7.5 -16.234 -14.945 1 65.25 38 VAL B O 1
ATOM 2571 N N . THR B 1 39 ? -9.484 -15.875 -15.922 1 65 39 THR B N 1
ATOM 2572 C CA . THR B 1 39 ? -10.219 -16.125 -14.688 1 65 39 THR B CA 1
ATOM 2573 C C . THR B 1 39 ? -10.367 -17.625 -14.438 1 65 39 THR B C 1
ATOM 2575 O O . THR B 1 39 ? -10.68 -18.047 -13.328 1 65 39 THR B O 1
ATOM 2578 N N . SER B 1 40 ? -10.125 -18.359 -15.445 1 64.62 40 SER B N 1
ATOM 2579 C CA . SER B 1 40 ? -10.195 -19.812 -15.312 1 64.62 40 SER B CA 1
ATOM 2580 C C . SER B 1 40 ? -8.805 -20.422 -15.25 1 64.62 40 SER B C 1
ATOM 2582 O O . SER B 1 40 ? -8.625 -21.609 -15.57 1 64.62 40 SER B O 1
ATOM 2584 N N . ALA B 1 41 ? -7.945 -19.672 -14.805 1 64.31 41 ALA B N 1
ATOM 2585 C CA . ALA B 1 41 ? -6.574 -20.172 -14.75 1 64.31 41 ALA B CA 1
ATOM 2586 C C . ALA B 1 41 ? -6.477 -21.422 -13.867 1 64.31 41 ALA B C 1
ATOM 2588 O O . ALA B 1 41 ? -6.992 -21.422 -12.75 1 64.31 41 ALA B O 1
ATOM 2589 N N . SER B 1 42 ? -6.383 -22.531 -14.406 1 73.75 42 SER B N 1
ATOM 2590 C CA . SER B 1 42 ? -6.074 -23.797 -13.742 1 73.75 42 SER B CA 1
ATOM 2591 C C . SER B 1 42 ? -4.832 -24.438 -14.344 1 73.75 42 SER B C 1
ATOM 2593 O O . SER B 1 42 ? -4.426 -24.109 -15.453 1 73.75 42 SER B O 1
ATOM 2595 N N . GLY B 1 43 ? -4.055 -25.047 -13.547 1 81.62 43 GLY B N 1
ATOM 2596 C CA . GLY B 1 43 ? -2.871 -25.719 -14.031 1 81.62 43 GLY B CA 1
ATOM 2597 C C . GLY B 1 43 ? -1.884 -26.062 -12.938 1 81.62 43 GLY B C 1
ATOM 2598 O O . GLY B 1 43 ? -2.166 -25.859 -11.75 1 81.62 43 GLY B O 1
ATOM 2599 N N . THR B 1 44 ? -0.823 -26.641 -13.438 1 87.81 44 THR B N 1
ATOM 2600 C CA . THR B 1 44 ? 0.276 -26.953 -12.523 1 87.81 44 THR B CA 1
ATOM 2601 C C . THR B 1 44 ? 0.902 -25.656 -11.992 1 87.81 44 THR B C 1
ATOM 2603 O O . THR B 1 44 ? 0.64 -24.578 -12.516 1 87.81 44 THR B O 1
ATOM 2606 N N . GLN B 1 45 ? 1.62 -25.812 -11 1 90.31 45 GLN B N 1
ATOM 2607 C CA . GLN B 1 45 ? 2.285 -24.656 -10.414 1 90.31 45 GLN B CA 1
ATOM 2608 C C . GLN B 1 45 ? 3.186 -23.969 -11.43 1 90.31 45 GLN B C 1
ATOM 2610 O O . GLN B 1 45 ? 3.252 -22.734 -11.477 1 90.31 45 GLN B O 1
ATOM 2615 N N . VAL B 1 46 ? 3.873 -24.734 -12.234 1 92.31 46 VAL B N 1
ATOM 2616 C CA . VAL B 1 46 ? 4.773 -24.188 -13.242 1 92.31 46 VAL B CA 1
ATOM 2617 C C . VAL B 1 46 ? 3.967 -23.438 -14.297 1 92.31 46 VAL B C 1
ATOM 2619 O O . VAL B 1 46 ? 4.375 -22.359 -14.75 1 92.31 46 VAL B O 1
ATOM 2622 N N . GLU B 1 47 ? 2.85 -23.984 -14.672 1 93.31 47 GLU B N 1
ATOM 2623 C CA . GLU B 1 47 ? 1.98 -23.312 -15.641 1 93.31 47 GLU B CA 1
ATOM 2624 C C . GLU B 1 47 ? 1.443 -22 -15.086 1 93.31 47 GLU B C 1
ATOM 2626 O O . GLU B 1 47 ? 1.396 -21 -15.805 1 93.31 47 GLU B O 1
ATOM 2631 N N . LEU B 1 48 ? 1.072 -22.062 -13.852 1 95.25 48 LEU B N 1
ATOM 2632 C CA . LEU B 1 48 ? 0.597 -20.859 -13.195 1 95.25 48 LEU B CA 1
ATOM 2633 C C . LEU B 1 48 ? 1.704 -19.812 -13.125 1 95.25 48 LEU B C 1
ATOM 2635 O O . LEU B 1 48 ? 1.448 -18.609 -13.289 1 95.25 48 LEU B O 1
ATOM 2639 N N . ALA B 1 49 ? 2.906 -20.266 -12.906 1 97.19 49 ALA B N 1
ATOM 2640 C CA . ALA B 1 49 ? 4.051 -19.359 -12.836 1 97.19 49 ALA B CA 1
ATOM 2641 C C . ALA B 1 49 ? 4.27 -18.641 -14.164 1 97.19 49 ALA B C 1
ATOM 2643 O O . ALA B 1 49 ? 4.469 -17.422 -14.195 1 97.19 49 ALA B O 1
ATOM 2644 N N . HIS B 1 50 ? 4.18 -19.391 -15.195 1 96.25 50 HIS B N 1
ATOM 2645 C CA . HIS B 1 50 ? 4.359 -18.781 -16.516 1 96.25 50 HIS B CA 1
ATOM 2646 C C . HIS B 1 50 ? 3.215 -17.844 -16.859 1 96.25 50 HIS B C 1
ATOM 2648 O O . HIS B 1 50 ? 3.436 -16.766 -17.422 1 96.25 50 HIS B O 1
ATOM 2654 N N . ARG B 1 51 ? 2.078 -18.219 -16.516 1 94.81 51 ARG B N 1
ATOM 2655 C CA . ARG B 1 51 ? 0.938 -17.328 -16.75 1 94.81 51 ARG B CA 1
ATOM 2656 C C . ARG B 1 51 ? 1.089 -16.031 -15.969 1 94.81 51 ARG B C 1
ATOM 2658 O O . ARG B 1 51 ? 0.848 -14.945 -16.516 1 94.81 51 ARG B O 1
ATOM 2665 N N . PHE B 1 52 ? 1.433 -16.156 -14.758 1 96.94 52 PHE B N 1
ATOM 2666 C CA . PHE B 1 52 ? 1.714 -14.961 -13.961 1 96.94 52 PHE B CA 1
ATOM 2667 C C . PHE B 1 52 ? 2.707 -14.055 -14.68 1 96.94 52 PHE B C 1
ATOM 2669 O O . PHE B 1 52 ? 2.465 -12.852 -14.828 1 96.94 52 PHE B O 1
ATOM 2676 N N . GLY B 1 53 ? 3.824 -14.641 -14.992 1 97.19 53 GLY B N 1
ATOM 2677 C CA . GLY B 1 53 ? 4.875 -13.891 -15.664 1 97.19 53 GLY B CA 1
ATOM 2678 C C . GLY B 1 53 ? 4.406 -13.211 -16.938 1 97.19 53 GLY B C 1
ATOM 2679 O O . GLY B 1 53 ? 4.738 -12.055 -17.188 1 97.19 53 GLY B O 1
ATOM 2680 N N . GLN B 1 54 ? 3.652 -13.883 -17.719 1 94.94 54 GLN B N 1
ATOM 2681 C CA . GLN B 1 54 ? 3.145 -13.336 -18.969 1 94.94 54 GLN B CA 1
ATOM 2682 C C . GLN B 1 54 ? 2.211 -12.156 -18.719 1 94.94 54 GLN B C 1
ATOM 2684 O O . GLN B 1 54 ? 2.277 -11.148 -19.422 1 94.94 54 GLN B O 1
ATOM 2689 N N . GLU B 1 55 ? 1.367 -12.305 -17.797 1 93.19 55 GLU B N 1
ATOM 2690 C CA . GLU B 1 55 ? 0.487 -11.195 -17.438 1 93.19 55 GLU B CA 1
ATOM 2691 C C . GLU B 1 55 ? 1.284 -10.008 -16.922 1 93.19 55 GLU B C 1
ATOM 2693 O O . GLU B 1 55 ? 0.971 -8.852 -17.234 1 93.19 55 GLU B O 1
ATOM 2698 N N . LEU B 1 56 ? 2.311 -10.25 -16.109 1 95.94 56 LEU B N 1
ATOM 2699 C CA . LEU B 1 56 ? 3.176 -9.188 -15.594 1 95.94 56 LEU B CA 1
ATOM 2700 C C . LEU B 1 56 ? 3.881 -8.469 -16.75 1 95.94 56 LEU B C 1
ATOM 2702 O O . LEU B 1 56 ? 4.016 -7.246 -16.719 1 95.94 56 LEU B O 1
ATOM 2706 N N . GLU B 1 57 ? 4.262 -9.188 -17.734 1 95.19 57 GLU B N 1
ATOM 2707 C CA . GLU B 1 57 ? 4.938 -8.609 -18.906 1 95.19 57 GLU B CA 1
ATOM 2708 C C . GLU B 1 57 ? 4.004 -7.688 -19.672 1 95.19 57 GLU B C 1
ATOM 2710 O O . GLU B 1 57 ? 4.43 -6.645 -20.172 1 95.19 57 GLU B O 1
ATOM 2715 N N . LYS B 1 58 ? 2.762 -8.102 -19.734 1 90.81 58 LYS B N 1
ATOM 2716 C CA . LYS B 1 58 ? 1.782 -7.254 -20.406 1 90.81 58 LYS B CA 1
ATOM 2717 C C . LYS B 1 58 ? 1.65 -5.906 -19.703 1 90.81 58 LYS B C 1
ATOM 2719 O O . LYS B 1 58 ? 1.21 -4.926 -20.312 1 90.81 58 LYS B O 1
ATOM 2724 N N . LEU B 1 59 ? 2.023 -5.918 -18.5 1 90.69 59 LEU B N 1
ATOM 2725 C CA . LEU B 1 59 ? 1.962 -4.699 -17.703 1 90.69 59 LEU B CA 1
ATOM 2726 C C . LEU B 1 59 ? 3.334 -4.039 -17.609 1 90.69 59 LEU B C 1
ATOM 2728 O O . LEU B 1 59 ? 3.57 -3.203 -16.734 1 90.69 59 LEU B O 1
ATOM 2732 N N . HIS B 1 60 ? 4.273 -4.508 -18.359 1 91.06 60 HIS B N 1
ATOM 2733 C CA . HIS B 1 60 ? 5.594 -3.908 -18.531 1 91.06 60 HIS B CA 1
ATOM 2734 C C . HIS B 1 60 ? 6.535 -4.324 -17.406 1 91.06 60 HIS B C 1
ATOM 2736 O O . HIS B 1 60 ? 7.547 -3.666 -17.156 1 91.06 60 HIS B O 1
ATOM 2742 N N . GLY B 1 61 ? 6.176 -5.332 -16.672 1 95.06 61 GLY B N 1
ATOM 2743 C CA . GLY B 1 61 ? 7.125 -5.992 -15.789 1 95.06 61 GLY B CA 1
ATOM 2744 C C . GLY B 1 61 ? 7.93 -7.078 -16.469 1 95.06 61 GLY B C 1
ATOM 2745 O O . GLY B 1 61 ? 7.859 -7.23 -17.703 1 95.06 61 GLY B O 1
ATOM 2746 N N . SER B 1 62 ? 8.797 -7.695 -15.734 1 97.44 62 SER B N 1
ATOM 2747 C CA . SER B 1 62 ? 9.586 -8.82 -16.234 1 97.44 62 SER B CA 1
ATOM 2748 C C . SER B 1 62 ? 9.617 -9.961 -15.219 1 97.44 62 SER B C 1
ATOM 2750 O O . SER B 1 62 ? 9.234 -9.781 -14.062 1 97.44 62 SER B O 1
ATOM 2752 N N . TYR B 1 63 ? 9.977 -11.148 -15.703 1 98.44 63 TYR B N 1
ATOM 2753 C CA . TYR B 1 63 ? 9.961 -12.289 -14.797 1 98.44 63 TYR B CA 1
ATOM 2754 C C . TYR B 1 63 ? 10.93 -13.367 -15.266 1 98.44 63 TYR B C 1
ATOM 2756 O O . TYR B 1 63 ? 11.461 -13.297 -16.375 1 98.44 63 TYR B O 1
ATOM 2764 N N . GLN B 1 64 ? 11.242 -14.242 -14.391 1 98.44 64 GLN B N 1
ATOM 2765 C CA . GLN B 1 64 ? 11.984 -15.477 -14.641 1 98.44 64 GLN B CA 1
ATOM 2766 C C . GLN B 1 64 ? 11.43 -16.625 -13.82 1 98.44 64 GLN B C 1
ATOM 2768 O O . GLN B 1 64 ? 11.086 -16.469 -12.648 1 98.44 64 GLN B O 1
ATOM 2773 N N . VAL B 1 65 ? 11.234 -17.766 -14.492 1 98.19 65 VAL B N 1
ATOM 2774 C CA . VAL B 1 65 ? 10.836 -18.984 -13.797 1 98.19 65 VAL B CA 1
ATOM 2775 C C . VAL B 1 65 ? 12.023 -19.938 -13.711 1 98.19 65 VAL B C 1
ATOM 2777 O O . VAL B 1 65 ? 12.648 -20.266 -14.719 1 98.19 65 VAL B O 1
ATOM 2780 N N . VAL B 1 66 ? 12.352 -20.312 -12.492 1 96.94 66 VAL B N 1
ATOM 2781 C CA . VAL B 1 66 ? 13.43 -21.266 -12.281 1 96.94 66 VAL B CA 1
ATOM 2782 C C . VAL B 1 66 ? 12.922 -22.438 -11.438 1 96.94 66 VAL B C 1
ATOM 2784 O O . VAL B 1 66 ? 11.805 -22.391 -10.914 1 96.94 66 VAL B O 1
ATOM 2787 N N . GLU B 1 67 ? 13.734 -23.422 -11.234 1 93.06 67 GLU B N 1
ATOM 2788 C CA . GLU B 1 67 ? 13.203 -24.688 -10.727 1 93.06 67 GLU B CA 1
ATOM 2789 C C . GLU B 1 67 ? 13.391 -24.797 -9.211 1 93.06 67 GLU B C 1
ATOM 2791 O O . GLU B 1 67 ? 12.641 -25.5 -8.539 1 93.06 67 GLU B O 1
ATOM 2796 N N . THR B 1 68 ? 14.492 -24.172 -8.711 1 93.81 68 THR B N 1
ATOM 2797 C CA . THR B 1 68 ? 14.82 -24.391 -7.309 1 93.81 68 THR B CA 1
ATOM 2798 C C . THR B 1 68 ? 15.203 -23.062 -6.637 1 93.81 68 THR B C 1
ATOM 2800 O O . THR B 1 68 ? 15.461 -22.078 -7.312 1 93.81 68 THR B O 1
ATOM 2803 N N . ALA B 1 69 ? 15.242 -23.125 -5.277 1 95.56 69 ALA B N 1
ATOM 2804 C CA . ALA B 1 69 ? 15.617 -21.953 -4.488 1 95.56 69 ALA B CA 1
ATOM 2805 C C . ALA B 1 69 ? 17.062 -21.547 -4.77 1 95.56 69 ALA B C 1
ATOM 2807 O O . ALA B 1 69 ? 17.359 -20.359 -4.93 1 95.56 69 ALA B O 1
ATOM 2808 N N . PRO B 1 70 ? 18.031 -22.453 -4.867 1 94.56 70 PRO B N 1
ATOM 2809 C CA . PRO B 1 70 ? 19.391 -22.047 -5.215 1 94.56 70 PRO B CA 1
ATOM 2810 C C . PRO B 1 70 ? 19.484 -21.406 -6.594 1 94.56 70 PRO B C 1
ATOM 2812 O O . PRO B 1 70 ? 20.234 -20.438 -6.777 1 94.56 7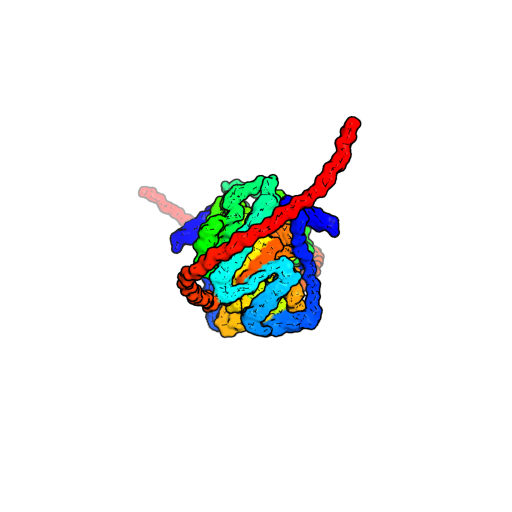0 PRO B O 1
ATOM 2815 N N . GLU B 1 71 ? 18.719 -21.922 -7.527 1 95.81 71 GLU B N 1
ATOM 2816 C CA . GLU B 1 71 ? 18.688 -21.297 -8.852 1 95.81 71 GLU B CA 1
ATOM 2817 C C . GLU B 1 71 ? 18.109 -19.891 -8.781 1 95.81 71 GLU B C 1
ATOM 2819 O O . GLU B 1 71 ? 18.547 -19 -9.5 1 95.81 71 GLU B O 1
ATOM 2824 N N . ALA B 1 72 ? 17.078 -19.75 -7.945 1 97.62 72 ALA B N 1
ATOM 2825 C CA . ALA B 1 72 ? 16.484 -18.422 -7.754 1 97.62 72 ALA B CA 1
ATOM 2826 C C . ALA B 1 72 ? 17.5 -17.453 -7.164 1 97.62 72 ALA B C 1
ATOM 2828 O O . ALA B 1 72 ? 17.562 -16.281 -7.574 1 97.62 72 ALA B O 1
ATOM 2829 N N . ARG B 1 73 ? 18.25 -17.938 -6.223 1 96.81 73 ARG B N 1
ATOM 2830 C CA . ARG B 1 73 ? 19.312 -17.125 -5.617 1 96.81 73 ARG B CA 1
ATOM 2831 C C . ARG B 1 73 ? 20.312 -16.656 -6.672 1 96.81 73 ARG B C 1
ATOM 2833 O O . ARG B 1 73 ? 20.656 -15.477 -6.719 1 96.81 73 ARG B O 1
ATOM 2840 N N . LEU B 1 74 ? 20.719 -17.562 -7.488 1 96 74 LEU B N 1
ATOM 2841 C CA . LEU B 1 74 ? 21.672 -17.25 -8.539 1 96 74 LEU B CA 1
ATOM 2842 C C . LEU B 1 74 ? 21.062 -16.281 -9.555 1 96 74 LEU B C 1
ATOM 2844 O O . LEU B 1 74 ? 21.734 -15.32 -9.977 1 96 74 LEU B O 1
ATOM 2848 N N . ALA B 1 75 ? 19.859 -16.531 -9.945 1 97.06 75 ALA B N 1
ATOM 2849 C CA . ALA B 1 75 ? 19.172 -15.648 -10.883 1 97.06 75 ALA B CA 1
ATOM 2850 C C . ALA B 1 75 ? 19.094 -14.227 -10.352 1 97.06 75 ALA B C 1
ATOM 2852 O O . ALA B 1 75 ? 19.344 -13.266 -11.094 1 97.06 75 ALA B O 1
ATOM 2853 N N . LEU B 1 76 ? 18.734 -14.094 -9.109 1 98.25 76 LEU B N 1
ATOM 2854 C CA . LEU B 1 76 ? 18.641 -12.789 -8.469 1 98.25 76 LEU B CA 1
ATOM 2855 C C . LEU B 1 76 ? 19.984 -12.07 -8.484 1 98.25 76 LEU B C 1
ATOM 2857 O O . LEU B 1 76 ? 20.078 -10.914 -8.906 1 98.25 76 LEU B O 1
ATOM 2861 N N . ILE B 1 77 ? 21.016 -12.742 -8.055 1 96.5 77 ILE B N 1
ATOM 2862 C CA . ILE B 1 77 ? 22.344 -12.148 -7.941 1 96.5 77 ILE B CA 1
ATOM 2863 C C . ILE B 1 77 ? 22.844 -11.734 -9.32 1 96.5 77 ILE B C 1
ATOM 2865 O O . ILE B 1 77 ? 23.359 -10.625 -9.492 1 96.5 77 ILE B O 1
ATOM 2869 N N . ASN B 1 78 ? 22.656 -12.578 -10.281 1 96.5 78 ASN B N 1
ATOM 2870 C CA . ASN B 1 78 ? 23.078 -12.266 -11.641 1 96.5 78 ASN B CA 1
ATOM 2871 C C . ASN B 1 78 ? 22.359 -11.031 -12.18 1 96.5 78 ASN B C 1
ATOM 2873 O O . ASN B 1 78 ? 22.984 -10.156 -12.789 1 96.5 78 ASN B O 1
ATOM 2877 N N . ARG B 1 79 ? 21.078 -10.945 -11.961 1 96.94 79 ARG B N 1
ATOM 2878 C CA . ARG B 1 79 ? 20.312 -9.805 -12.438 1 96.94 79 ARG B CA 1
ATOM 2879 C C . ARG B 1 79 ? 20.75 -8.516 -11.734 1 96.94 79 ARG B C 1
ATOM 2881 O O . ARG B 1 79 ? 20.891 -7.477 -12.375 1 96.94 79 ARG B O 1
ATOM 2888 N N . LEU B 1 80 ? 20.922 -8.609 -10.438 1 96.75 80 LEU B N 1
ATOM 2889 C CA . LEU B 1 80 ? 21.359 -7.449 -9.672 1 96.75 80 LEU B CA 1
ATOM 2890 C C . LEU B 1 80 ? 22.688 -6.926 -10.188 1 96.75 80 LEU B C 1
ATOM 2892 O O . LEU B 1 80 ? 22.828 -5.73 -10.445 1 96.75 80 LEU B O 1
ATOM 2896 N N . LEU B 1 81 ? 23.625 -7.828 -10.367 1 94.38 81 LEU B N 1
ATOM 2897 C CA . LEU B 1 81 ? 24.953 -7.43 -10.844 1 94.38 81 LEU B CA 1
ATOM 2898 C C . LEU B 1 81 ? 24.875 -6.801 -12.227 1 94.38 81 LEU B C 1
ATOM 2900 O O . LEU B 1 81 ? 25.531 -5.797 -12.5 1 94.38 81 LEU B O 1
ATOM 2904 N N . ALA B 1 82 ? 24.062 -7.406 -13.062 1 94.81 82 ALA B N 1
ATOM 2905 C CA . ALA B 1 82 ? 23.875 -6.867 -14.414 1 94.81 82 ALA B CA 1
ATOM 2906 C C . ALA B 1 82 ? 23.297 -5.457 -14.367 1 94.81 82 ALA B C 1
ATOM 2908 O O . ALA B 1 82 ? 23.812 -4.551 -15.039 1 94.81 82 ALA B O 1
ATOM 2909 N N . TRP B 1 83 ? 22.266 -5.258 -13.578 1 93.5 83 TRP B N 1
ATOM 2910 C CA . TRP B 1 83 ? 21.609 -3.953 -13.469 1 93.5 83 TRP B CA 1
ATOM 2911 C C . TRP B 1 83 ? 22.562 -2.922 -12.859 1 93.5 83 TRP B C 1
ATOM 2913 O O . TRP B 1 83 ? 22.594 -1.767 -13.297 1 93.5 83 TRP B O 1
ATOM 2923 N N . MET B 1 84 ? 23.281 -3.305 -11.828 1 90.31 84 MET B N 1
ATOM 2924 C CA . MET B 1 84 ? 24.219 -2.396 -11.172 1 90.31 84 MET B CA 1
ATOM 2925 C C . MET B 1 84 ? 25.328 -1.966 -12.133 1 90.31 84 MET B C 1
ATOM 2927 O O . MET B 1 84 ? 25.734 -0.808 -12.125 1 90.31 84 MET B O 1
ATOM 2931 N N . GLU B 1 85 ? 25.781 -2.852 -12.938 1 88.12 85 GLU B N 1
ATOM 2932 C CA . GLU B 1 85 ? 26.797 -2.523 -13.938 1 88.12 85 GLU B CA 1
ATOM 2933 C C . GLU B 1 85 ? 26.234 -1.569 -14.992 1 88.12 85 GLU B C 1
ATOM 2935 O O . GLU B 1 85 ? 26.906 -0.62 -15.398 1 88.12 85 GLU B O 1
ATOM 2940 N N . GLU B 1 86 ? 25.047 -1.885 -15.445 1 86.38 86 GLU B N 1
ATOM 2941 C CA . GLU B 1 86 ? 24.406 -1.019 -16.422 1 86.38 86 GLU B CA 1
ATOM 2942 C C . GLU B 1 86 ? 24.25 0.404 -15.883 1 86.38 86 GLU B C 1
ATOM 2944 O O . GLU B 1 86 ? 24.484 1.372 -16.609 1 86.38 86 GLU B O 1
ATOM 2949 N N . GLU B 1 87 ? 23.812 0.507 -14.695 1 81.69 87 GLU B N 1
ATOM 2950 C CA . GLU B 1 87 ? 23.609 1.814 -14.07 1 81.69 87 GLU B CA 1
ATOM 2951 C C . GLU B 1 87 ? 24.938 2.555 -13.922 1 81.69 87 GLU B C 1
ATOM 2953 O O . GLU B 1 87 ? 25 3.777 -14.07 1 81.69 87 GLU B O 1
ATOM 2958 N N . LYS B 1 88 ? 25.953 1.864 -13.508 1 78.19 88 LYS B N 1
ATOM 2959 C CA . LYS B 1 88 ? 27.297 2.453 -13.383 1 78.19 88 LYS B CA 1
ATOM 2960 C C . LYS B 1 88 ? 27.75 3.057 -14.711 1 78.19 88 LYS B C 1
ATOM 2962 O O . LYS B 1 88 ? 28.344 4.137 -14.734 1 78.19 88 LYS B O 1
ATOM 2967 N N . LEU B 1 89 ? 27.438 2.439 -15.703 1 77.75 89 LEU B N 1
ATOM 2968 C CA . LEU B 1 89 ? 27.844 2.895 -17.031 1 77.75 89 LEU B CA 1
ATOM 2969 C C . LEU B 1 89 ? 27.062 4.145 -17.438 1 77.75 89 LEU B C 1
ATOM 2971 O O . LEU B 1 89 ? 27.609 5.035 -18.094 1 77.75 89 LEU B O 1
ATOM 2975 N N . GLN B 1 90 ? 25.844 4.16 -17 1 73.44 90 GLN B N 1
ATOM 2976 C CA . GLN B 1 90 ? 25 5.297 -17.344 1 73.44 90 GLN B CA 1
ATOM 2977 C C . GLN B 1 90 ? 25.359 6.523 -16.516 1 73.44 90 GLN B C 1
ATOM 2979 O O . GLN B 1 90 ? 25.203 7.656 -16.969 1 73.44 90 GLN B O 1
ATOM 2984 N N . ARG B 1 91 ? 25.781 6.348 -15.273 1 63.5 91 ARG B N 1
ATOM 2985 C CA . ARG B 1 91 ? 26.109 7.438 -14.352 1 63.5 91 ARG B CA 1
ATOM 2986 C C . ARG B 1 91 ? 27.516 7.973 -14.602 1 63.5 91 ARG B C 1
ATOM 2988 O O . ARG B 1 91 ? 27.891 9.008 -14.062 1 63.5 91 ARG B O 1
ATOM 2995 N N . LYS B 1 92 ? 28.578 7.285 -14.969 1 59.41 92 LYS B N 1
ATOM 2996 C CA . LYS B 1 92 ? 29.969 7.727 -15.148 1 59.41 92 LYS B CA 1
ATOM 2997 C C . LYS B 1 92 ? 30.031 9.219 -15.469 1 59.41 92 LYS B C 1
ATOM 2999 O O . LYS B 1 92 ? 31.016 9.883 -15.156 1 59.41 92 LYS B O 1
ATOM 3004 N N . GLY B 1 93 ? 28.891 9.805 -15.664 1 51.03 93 GLY B N 1
ATOM 3005 C CA . GLY B 1 93 ? 29.016 11.25 -15.742 1 51.03 93 GLY B CA 1
ATOM 3006 C C . GLY B 1 93 ? 28.391 11.961 -14.562 1 51.03 93 GLY B C 1
ATOM 3007 O O . GLY B 1 93 ? 28.578 13.172 -14.391 1 51.03 93 GLY B O 1
ATOM 3008 N N . ALA B 1 94 ? 27.484 11.297 -13.938 1 49.88 94 ALA B N 1
ATOM 3009 C CA . ALA B 1 94 ? 26.766 12.039 -12.906 1 49.88 94 ALA B CA 1
ATOM 3010 C C . ALA B 1 94 ? 27.297 11.703 -11.516 1 49.88 94 ALA B C 1
ATOM 3012 O O . ALA B 1 94 ? 27.844 10.617 -11.297 1 49.88 94 ALA B O 1
ATOM 3013 N N . VAL B 1 95 ? 27.578 12.695 -10.68 1 43.53 95 VAL B N 1
ATOM 3014 C CA . VAL B 1 95 ? 28.031 12.656 -9.289 1 43.53 95 VAL B CA 1
ATOM 3015 C C . VAL B 1 95 ? 27.266 11.562 -8.539 1 43.53 95 VAL B C 1
ATOM 3017 O O . VAL B 1 95 ? 26.047 11.633 -8.398 1 43.53 95 VAL B O 1
ATOM 3020 N N . VAL B 1 96 ? 27.625 10.273 -8.641 1 46.88 96 VAL B N 1
ATOM 3021 C CA . VAL B 1 96 ? 26.984 9.156 -7.961 1 46.88 96 VAL B CA 1
ATOM 3022 C C . VAL B 1 96 ? 27.078 9.352 -6.449 1 46.88 96 VAL B C 1
ATOM 3024 O O . VAL B 1 96 ? 28.141 9.664 -5.918 1 46.88 96 VAL B O 1
ATOM 3027 N N . VAL B 1 97 ? 26.125 9.711 -5.707 1 47.69 97 VAL B N 1
ATOM 3028 C CA . VAL B 1 97 ? 26.078 9.641 -4.25 1 47.69 97 VAL B CA 1
ATOM 3029 C C . VAL B 1 97 ? 26.672 8.32 -3.773 1 47.69 97 VAL B C 1
ATOM 3031 O O . VAL B 1 97 ? 26.25 7.246 -4.211 1 47.69 97 VAL B O 1
ATOM 3034 N N . THR B 1 98 ? 27.906 8.258 -3.197 1 50.5 98 THR B N 1
ATOM 3035 C CA . THR B 1 98 ? 28.891 7.305 -2.688 1 50.5 98 THR B CA 1
ATOM 3036 C C . THR B 1 98 ? 28.25 6.359 -1.676 1 50.5 98 THR B C 1
ATOM 3038 O O . THR B 1 98 ? 27.578 6.801 -0.74 1 50.5 98 THR B O 1
ATOM 3041 N N . GLY B 1 99 ? 28.141 5.051 -1.88 1 57.53 99 GLY B N 1
ATOM 3042 C CA . GLY B 1 99 ? 28.141 3.943 -0.936 1 57.53 99 GLY B CA 1
ATOM 3043 C C . GLY B 1 99 ? 26.891 3.086 -1.021 1 57.53 99 GLY B C 1
ATOM 3044 O O . GLY B 1 99 ? 26.812 2.029 -0.393 1 57.53 99 GLY B O 1
ATOM 3045 N N . GLN B 1 100 ? 25.938 3.67 -1.79 1 65.44 100 GLN B N 1
ATOM 3046 C CA . GLN B 1 100 ? 24.734 2.846 -1.804 1 65.44 100 GLN B CA 1
ATOM 3047 C C . GLN B 1 100 ? 24.562 2.164 -3.156 1 65.44 100 GLN B C 1
ATOM 3049 O O . GLN B 1 100 ? 23.5 1.588 -3.428 1 65.44 100 GLN B O 1
ATOM 3054 N N . GLU B 1 101 ? 25.672 2.094 -3.887 1 76.31 101 GLU B N 1
ATOM 3055 C CA . GLU B 1 101 ? 25.547 1.581 -5.25 1 76.31 101 GLU B CA 1
ATOM 3056 C C . GLU B 1 101 ? 25.375 0.066 -5.254 1 76.31 101 GLU B C 1
ATOM 3058 O O . GLU B 1 101 ? 24.781 -0.49 -6.18 1 76.31 101 GLU B O 1
ATOM 3063 N N . ARG B 1 102 ? 25.891 -0.458 -4.238 1 88.31 102 ARG B N 1
ATOM 3064 C CA . ARG B 1 102 ? 25.766 -1.909 -4.156 1 88.31 102 ARG B CA 1
ATOM 3065 C C . ARG B 1 102 ? 24.953 -2.316 -2.928 1 88.31 102 ARG B C 1
ATOM 3067 O O . ARG B 1 102 ? 25.406 -3.127 -2.119 1 88.31 102 ARG B O 1
ATOM 3074 N N . SER B 1 103 ? 23.828 -1.696 -2.838 1 91.56 103 SER B N 1
ATOM 3075 C CA . SER B 1 103 ? 22.922 -2.002 -1.734 1 91.56 103 SER B CA 1
ATOM 3076 C C . SER B 1 103 ? 21.531 -2.357 -2.244 1 91.56 103 SER B C 1
ATOM 3078 O O . SER B 1 103 ? 21.109 -1.9 -3.312 1 91.56 103 SER B O 1
ATOM 3080 N N . VAL B 1 104 ? 20.922 -3.186 -1.513 1 94.19 104 VAL B N 1
ATOM 3081 C CA . VAL B 1 104 ? 19.531 -3.531 -1.764 1 94.19 104 VAL B CA 1
ATOM 3082 C C . VAL B 1 104 ? 18.703 -3.305 -0.499 1 94.19 104 VAL B C 1
ATOM 3084 O O . VAL B 1 104 ? 19.172 -3.57 0.611 1 94.19 104 VAL B O 1
ATOM 3087 N N . LEU B 1 105 ? 17.562 -2.695 -0.625 1 91.75 105 LEU B N 1
ATOM 3088 C CA . LEU B 1 105 ? 16.578 -2.602 0.443 1 91.75 105 LEU B CA 1
ATOM 3089 C C . LEU B 1 105 ? 15.656 -3.82 0.446 1 91.75 105 LEU B C 1
ATOM 3091 O O . LEU B 1 105 ? 14.93 -4.059 -0.522 1 91.75 105 LEU B O 1
ATOM 3095 N N . ALA B 1 106 ? 15.711 -4.59 1.562 1 93.75 106 ALA B N 1
ATOM 3096 C CA . ALA B 1 106 ? 15.008 -5.867 1.521 1 93.75 106 ALA B CA 1
ATOM 3097 C C . ALA B 1 106 ? 14.266 -6.125 2.826 1 93.75 106 ALA B C 1
ATOM 3099 O O . ALA B 1 106 ? 14.477 -5.43 3.82 1 93.75 106 ALA B O 1
ATOM 3100 N N . TRP B 1 107 ? 13.375 -7.109 2.705 1 92.81 107 TRP B N 1
ATOM 3101 C CA . TRP B 1 107 ? 12.836 -7.703 3.926 1 92.81 107 TRP B CA 1
ATOM 3102 C C . TRP B 1 107 ? 13.945 -8.32 4.766 1 92.81 107 TRP B C 1
ATOM 3104 O O . TRP B 1 107 ? 15.055 -8.547 4.27 1 92.81 107 TRP B O 1
ATOM 3114 N N . ASP B 1 108 ? 13.586 -8.539 6.051 1 90.69 108 ASP B N 1
ATOM 3115 C CA . ASP B 1 108 ? 14.484 -9.312 6.891 1 90.69 108 ASP B CA 1
ATOM 3116 C C . ASP B 1 108 ? 14.805 -10.664 6.25 1 90.69 108 ASP B C 1
ATOM 3118 O O . ASP B 1 108 ? 13.914 -11.336 5.723 1 90.69 108 ASP B O 1
ATOM 3122 N N . PRO B 1 109 ? 16.062 -11.047 6.289 1 92.38 109 PRO B N 1
ATOM 3123 C CA . PRO B 1 109 ? 16.453 -12.312 5.668 1 92.38 109 PRO B CA 1
ATOM 3124 C C . PRO B 1 109 ? 15.602 -13.492 6.133 1 92.38 109 PRO B C 1
ATOM 3126 O O . PRO B 1 109 ? 15.289 -14.383 5.34 1 92.38 109 PRO B O 1
ATOM 3129 N N . ALA B 1 110 ? 15.188 -13.43 7.359 1 91.5 110 ALA B N 1
ATOM 3130 C CA . ALA B 1 110 ? 14.375 -14.508 7.906 1 91.5 110 ALA B CA 1
ATOM 3131 C C . ALA B 1 110 ? 12.992 -14.539 7.262 1 91.5 110 ALA B C 1
ATOM 3133 O O . ALA B 1 110 ? 12.305 -15.562 7.297 1 91.5 110 ALA B O 1
ATOM 3134 N N . SER B 1 111 ? 12.602 -13.398 6.699 1 93.12 111 SER B N 1
ATOM 3135 C CA . SER B 1 111 ? 11.281 -13.289 6.098 1 93.12 111 SER B CA 1
ATOM 3136 C C . SER B 1 111 ? 11.336 -13.516 4.594 1 93.12 111 SER B C 1
ATOM 3138 O O . SER B 1 111 ? 10.297 -13.531 3.922 1 93.12 111 SER B O 1
ATOM 3140 N N . LEU B 1 112 ? 12.508 -13.719 4.027 1 96.06 112 LEU B N 1
ATOM 3141 C CA . LEU B 1 112 ? 12.656 -13.977 2.6 1 96.06 112 LEU B CA 1
ATOM 3142 C C . LEU B 1 112 ? 12.594 -15.477 2.311 1 96.06 112 LEU B C 1
ATOM 3144 O O . LEU B 1 112 ? 13.07 -16.281 3.109 1 96.06 112 LEU B O 1
ATOM 3148 N N . PRO B 1 113 ? 12.078 -15.82 1.136 1 96.69 113 PRO B N 1
ATOM 3149 C CA . PRO B 1 113 ? 11.828 -17.234 0.862 1 96.69 113 PRO B CA 1
ATOM 3150 C C . PRO B 1 113 ? 13.07 -17.953 0.333 1 96.69 113 PRO B C 1
ATOM 3152 O O . PRO B 1 113 ? 12.984 -19.125 -0.078 1 96.69 113 PRO B O 1
ATOM 3155 N N . ILE B 1 114 ? 14.156 -17.359 0.273 1 95.94 114 ILE B N 1
ATOM 3156 C CA . ILE B 1 114 ? 15.406 -17.969 -0.156 1 95.94 114 ILE B CA 1
ATOM 3157 C C . ILE B 1 114 ? 16.406 -17.969 1.002 1 95.94 114 ILE B C 1
ATOM 3159 O O . ILE B 1 114 ? 16.984 -16.922 1.337 1 95.94 114 ILE B O 1
ATOM 3163 N N . PRO B 1 115 ? 16.625 -19.094 1.58 1 92.31 115 PRO B N 1
ATOM 3164 C CA . PRO B 1 115 ? 17.578 -19.172 2.697 1 92.31 115 PRO B CA 1
ATOM 3165 C C . PRO B 1 115 ? 18.984 -18.75 2.303 1 92.31 115 PRO B C 1
ATOM 3167 O O . PRO B 1 115 ? 19.438 -19.047 1.193 1 92.31 115 PRO B O 1
ATOM 3170 N N . GLY B 1 116 ? 19.594 -17.984 3.174 1 93.12 116 GLY B N 1
ATOM 3171 C CA . GLY B 1 116 ? 21 -17.641 2.998 1 93.12 116 GLY B CA 1
ATOM 3172 C C . GLY B 1 116 ? 21.219 -16.531 1.987 1 93.12 116 GLY B C 1
ATOM 3173 O O . GLY B 1 116 ? 22.344 -16.297 1.554 1 93.12 116 GLY B O 1
ATOM 3174 N N . LEU B 1 117 ? 20.156 -15.914 1.604 1 95.31 117 LEU B N 1
ATOM 3175 C CA . LEU B 1 117 ? 20.281 -14.875 0.587 1 95.31 117 LEU B CA 1
ATOM 3176 C C . LEU B 1 117 ? 21.188 -13.758 1.062 1 95.31 117 LEU B C 1
ATOM 3178 O O . LEU B 1 117 ? 21.969 -13.203 0.273 1 95.31 117 LEU B O 1
ATOM 3182 N N . ASP B 1 118 ? 21.109 -13.398 2.326 1 94.81 118 ASP B N 1
ATOM 3183 C CA . ASP B 1 118 ? 21.953 -12.336 2.873 1 94.81 118 ASP B CA 1
ATOM 3184 C C . ASP B 1 118 ? 23.438 -12.688 2.764 1 94.81 118 ASP B C 1
ATOM 3186 O O . ASP B 1 118 ? 24.25 -11.859 2.357 1 94.81 118 ASP B O 1
ATOM 3190 N N . VAL B 1 119 ? 23.812 -13.922 3.041 1 95.56 119 VAL B N 1
ATOM 3191 C CA . VAL B 1 119 ? 25.188 -14.391 2.951 1 95.56 119 VAL B CA 1
ATOM 3192 C C . VAL B 1 119 ? 25.641 -14.375 1.495 1 95.56 119 VAL B C 1
ATOM 3194 O O . VAL B 1 119 ? 26.75 -13.914 1.19 1 95.56 119 VAL B O 1
ATOM 3197 N N . ALA B 1 120 ? 24.781 -14.852 0.641 1 95.62 120 ALA B N 1
ATOM 3198 C CA . ALA B 1 120 ? 25.109 -14.906 -0.78 1 95.62 120 ALA B CA 1
ATOM 3199 C C . ALA B 1 120 ? 25.344 -13.508 -1.344 1 95.62 120 ALA B C 1
ATOM 3201 O O . ALA B 1 120 ? 26.266 -13.289 -2.137 1 95.62 120 ALA B O 1
ATOM 3202 N N . LEU B 1 121 ? 24.469 -12.57 -0.985 1 96.25 121 LEU B N 1
ATOM 3203 C CA . LEU B 1 121 ? 24.625 -11.195 -1.426 1 96.25 121 LEU B CA 1
ATOM 3204 C C . LEU B 1 121 ? 25.922 -10.594 -0.888 1 96.25 121 LEU B C 1
ATOM 3206 O O . LEU B 1 121 ? 26.641 -9.906 -1.615 1 96.25 121 LEU B O 1
ATOM 3210 N N . ALA B 1 122 ? 26.203 -10.859 0.339 1 94.75 122 ALA B N 1
ATOM 3211 C CA . ALA B 1 122 ? 27.422 -10.359 0.963 1 94.75 122 ALA B CA 1
ATOM 3212 C C . ALA B 1 122 ? 28.656 -10.875 0.245 1 94.75 122 ALA B C 1
ATOM 3214 O O . ALA B 1 122 ? 29.641 -10.148 0.069 1 94.75 122 ALA B O 1
ATOM 3215 N N . ASP B 1 123 ? 28.625 -12.109 -0.137 1 94.69 123 ASP B N 1
ATOM 3216 C CA . ASP B 1 123 ? 29.734 -12.719 -0.861 1 94.69 123 ASP B CA 1
ATOM 3217 C C . ASP B 1 123 ? 30.016 -11.977 -2.166 1 94.69 123 ASP B C 1
ATOM 3219 O O . ASP B 1 123 ? 31.141 -12.008 -2.676 1 94.69 123 ASP B O 1
ATOM 3223 N N . MET B 1 124 ? 29.031 -11.344 -2.693 1 94.56 124 MET B N 1
ATOM 3224 C CA . MET B 1 124 ? 29.188 -10.586 -3.932 1 94.56 124 MET B CA 1
ATOM 3225 C C . MET B 1 124 ? 29.359 -9.094 -3.639 1 94.56 124 MET B C 1
ATOM 3227 O O . MET B 1 124 ? 29.219 -8.266 -4.535 1 94.56 124 MET B O 1
ATOM 3231 N N . GLU B 1 125 ? 29.5 -8.727 -2.377 1 93.25 125 GLU B N 1
ATOM 3232 C CA . GLU B 1 125 ? 29.734 -7.363 -1.907 1 93.25 125 GLU B CA 1
ATOM 3233 C C . GLU B 1 125 ? 28.5 -6.492 -2.115 1 93.25 125 GLU B C 1
ATOM 3235 O O . GLU B 1 125 ? 28.609 -5.312 -2.453 1 93.25 125 GLU B O 1
ATOM 3240 N N . ILE B 1 126 ? 27.359 -7.125 -2.031 1 94.25 126 ILE B N 1
ATOM 3241 C CA . ILE B 1 126 ? 26.109 -6.395 -2.037 1 94.25 126 ILE B CA 1
ATOM 3242 C C . ILE B 1 126 ? 25.547 -6.316 -0.619 1 94.25 126 ILE B C 1
ATOM 3244 O O . ILE B 1 126 ? 25.359 -7.344 0.04 1 94.25 126 ILE B O 1
ATOM 3248 N N . GLN B 1 127 ? 25.281 -5.117 -0.191 1 91.31 127 GLN B N 1
ATOM 3249 C CA . GLN B 1 127 ? 24.766 -4.926 1.164 1 91.31 127 GLN B CA 1
ATOM 3250 C C . GLN B 1 127 ? 23.25 -5.035 1.204 1 91.31 127 GLN B C 1
ATOM 3252 O O . GLN B 1 127 ? 22.547 -4.355 0.444 1 91.31 127 GLN B O 1
ATOM 3257 N N . LEU B 1 128 ? 22.781 -5.91 2.037 1 91.62 128 LEU B N 1
ATOM 3258 C CA . LEU B 1 128 ? 21.359 -6.004 2.295 1 91.62 128 LEU B CA 1
ATOM 3259 C C . LEU B 1 128 ? 20.953 -5.102 3.459 1 91.62 128 LEU B C 1
ATOM 3261 O O . LEU B 1 128 ? 21.438 -5.277 4.578 1 91.62 128 LEU B O 1
ATOM 3265 N N . VAL B 1 129 ? 20.125 -4.141 3.141 1 85.88 129 VAL B N 1
ATOM 3266 C CA . VAL B 1 129 ? 19.656 -3.189 4.145 1 85.88 129 VAL B CA 1
ATOM 3267 C C . VAL B 1 129 ? 18.203 -3.504 4.516 1 85.88 129 VAL B C 1
ATOM 3269 O O . VAL B 1 129 ? 17.328 -3.504 3.654 1 85.88 129 VAL B O 1
ATOM 3272 N N . ALA B 1 130 ? 18.031 -3.896 5.723 1 75.94 130 ALA B N 1
ATOM 3273 C CA . ALA B 1 130 ? 16.672 -4 6.258 1 75.94 130 ALA B CA 1
ATOM 3274 C C . ALA B 1 130 ? 16.297 -2.746 7.043 1 75.94 130 ALA B C 1
ATOM 3276 O O . ALA B 1 130 ? 17.109 -2.197 7.781 1 75.94 130 ALA B O 1
ATOM 3277 N N . PRO B 1 131 ? 15.141 -2.146 6.59 1 62.66 131 PRO B N 1
ATOM 3278 C CA . PRO B 1 131 ? 14.836 -0.839 7.176 1 62.66 131 PRO B CA 1
ATOM 3279 C C . PRO B 1 131 ? 14.672 -0.898 8.695 1 62.66 131 PRO B C 1
ATOM 3281 O O . PRO B 1 131 ? 13.891 -1.706 9.203 1 62.66 131 PRO B O 1
ATOM 3284 N N . ARG B 1 132 ? 15.805 -1.007 9.32 1 57.56 132 ARG B N 1
ATOM 3285 C CA . ARG B 1 132 ? 15.742 -0.814 10.766 1 57.56 132 ARG B CA 1
ATOM 3286 C C . ARG B 1 132 ? 15.5 0.65 11.117 1 57.56 132 ARG B C 1
ATOM 3288 O O . ARG B 1 132 ? 15.586 1.522 10.25 1 57.56 132 ARG B O 1
ATOM 3295 N N . ALA B 1 133 ? 15.242 0.889 12.32 1 51.53 133 ALA B N 1
ATOM 3296 C CA . ALA B 1 133 ? 14.977 2.229 12.836 1 51.53 133 ALA B CA 1
ATOM 3297 C C . ALA B 1 133 ? 15.992 3.236 12.305 1 51.53 133 ALA B C 1
ATOM 3299 O O . ALA B 1 133 ? 17.188 3.107 12.555 1 51.53 133 ALA B O 1
ATOM 3300 N N . LEU B 1 134 ? 15.672 3.57 11.016 1 53.03 134 LEU B N 1
ATOM 3301 C CA . LEU B 1 134 ? 16.562 4.602 10.484 1 53.03 134 LEU B CA 1
ATOM 3302 C C . LEU B 1 134 ? 16.297 5.945 11.156 1 53.03 134 LEU B C 1
ATOM 3304 O O . LEU B 1 134 ? 15.219 6.535 10.977 1 53.03 134 LEU B O 1
ATOM 3308 N N . LEU B 1 135 ? 17.062 6.266 12.242 1 51.75 135 LEU B N 1
ATOM 3309 C CA . LEU B 1 135 ? 16.844 7.332 13.211 1 51.75 135 LEU B CA 1
ATOM 3310 C C . LEU B 1 135 ? 17.375 8.664 12.68 1 51.75 135 LEU B C 1
ATOM 3312 O O . LEU B 1 135 ? 16.969 9.727 13.156 1 51.75 135 LEU B O 1
ATOM 3316 N N . THR B 1 136 ? 18.219 8.648 11.672 1 56.72 136 THR B N 1
ATOM 3317 C CA . THR B 1 136 ? 18.781 9.945 11.297 1 56.72 136 THR B CA 1
ATOM 3318 C C . THR B 1 136 ? 18.359 10.328 9.883 1 56.72 136 THR B C 1
ATOM 3320 O O . THR B 1 136 ? 18 9.461 9.078 1 56.72 136 THR B O 1
ATOM 3323 N N . ALA B 1 137 ? 18.219 11.609 9.625 1 60.22 137 ALA B N 1
ATOM 3324 C CA . ALA B 1 137 ? 17.938 12.125 8.289 1 60.22 137 ALA B CA 1
ATOM 3325 C C . ALA B 1 137 ? 18.906 11.555 7.262 1 60.22 137 ALA B C 1
ATOM 3327 O O . ALA B 1 137 ? 18.516 11.242 6.137 1 60.22 137 ALA B O 1
ATOM 3328 N N . GLU B 1 138 ? 20.109 11.438 7.656 1 61.06 138 GLU B N 1
ATOM 3329 C CA . GLU B 1 138 ? 21.141 10.906 6.762 1 61.06 138 GLU B CA 1
ATOM 3330 C C . GLU B 1 138 ? 20.859 9.453 6.391 1 61.06 138 GLU B C 1
ATOM 3332 O O . GLU B 1 138 ? 21.016 9.062 5.234 1 61.06 138 GLU B O 1
ATOM 3337 N N . SER B 1 139 ? 20.375 8.75 7.355 1 64.56 139 SER B N 1
ATOM 3338 C CA . SER B 1 139 ? 20.062 7.348 7.105 1 64.56 139 SER B CA 1
ATOM 3339 C C . SER B 1 139 ? 18.859 7.207 6.18 1 64.56 139 SER B C 1
ATOM 3341 O O . SER B 1 139 ? 18.812 6.312 5.332 1 64.56 139 SER B O 1
ATOM 3343 N N . ARG B 1 140 ? 18.078 8.273 6.238 1 66.12 140 ARG B N 1
ATOM 3344 C CA . ARG B 1 140 ? 16.875 8.25 5.402 1 66.12 140 ARG B CA 1
ATOM 3345 C C . ARG B 1 140 ? 17.234 8.492 3.938 1 66.12 140 ARG B C 1
ATOM 3347 O O . ARG B 1 140 ? 16.703 7.824 3.047 1 66.12 140 ARG B O 1
ATOM 3354 N N . GLU B 1 141 ? 18.078 9.359 3.822 1 65.94 141 GLU B N 1
ATOM 3355 C CA . GLU B 1 141 ? 18.484 9.688 2.459 1 65.94 141 GLU B CA 1
ATOM 3356 C C . GLU B 1 141 ? 19.266 8.539 1.826 1 65.94 141 GLU B C 1
ATOM 3358 O O . GLU B 1 141 ? 19.125 8.266 0.632 1 65.94 141 GLU B O 1
ATOM 3363 N N . ALA B 1 142 ? 20.016 7.914 2.691 1 69.56 142 ALA B N 1
ATOM 3364 C CA . ALA B 1 142 ? 20.781 6.777 2.197 1 69.56 142 ALA B CA 1
ATOM 3365 C C . ALA B 1 142 ? 19.875 5.656 1.716 1 69.56 142 ALA B C 1
ATOM 3367 O O . ALA B 1 142 ? 20.109 5.062 0.661 1 69.56 142 ALA B O 1
ATOM 3368 N N . VAL B 1 143 ? 18.797 5.469 2.43 1 73.5 143 VAL B N 1
ATOM 3369 C CA . VAL B 1 143 ? 17.875 4.402 2.086 1 73.5 143 VAL B CA 1
ATOM 3370 C C . VAL B 1 143 ? 17.094 4.777 0.829 1 73.5 143 VAL B C 1
ATOM 3372 O O . VAL B 1 143 ? 16.844 3.93 -0.03 1 73.5 143 VAL B O 1
ATOM 3375 N N . ARG B 1 144 ? 16.875 6.039 0.732 1 71.56 144 ARG B N 1
ATOM 3376 C CA . ARG B 1 144 ? 16.109 6.52 -0.415 1 71.56 144 ARG B CA 1
ATOM 3377 C C . ARG B 1 144 ? 16.906 6.391 -1.702 1 71.56 144 ARG B C 1
ATOM 3379 O O . ARG B 1 144 ? 16.344 6.309 -2.793 1 71.56 144 ARG B O 1
ATOM 3386 N N . ALA B 1 145 ? 18.188 6.301 -1.519 1 76.25 145 ALA B N 1
ATOM 3387 C CA . ALA B 1 145 ? 19.062 6.234 -2.689 1 76.25 145 ALA B CA 1
ATOM 3388 C C . ALA B 1 145 ? 19.203 4.801 -3.191 1 76.25 145 ALA B C 1
ATOM 3390 O O . ALA B 1 145 ? 19.688 4.566 -4.297 1 76.25 145 ALA B O 1
ATOM 3391 N N . ILE B 1 146 ? 18.734 3.867 -2.428 1 84.12 146 ILE B N 1
ATOM 3392 C CA . ILE B 1 146 ? 18.844 2.469 -2.832 1 84.12 146 ILE B CA 1
ATOM 3393 C C . ILE B 1 146 ? 17.891 2.199 -3.992 1 84.12 146 ILE B C 1
ATOM 3395 O O . ILE B 1 146 ? 16.703 2.525 -3.918 1 84.12 146 ILE B O 1
ATOM 3399 N N . ARG B 1 147 ? 18.422 1.483 -4.977 1 89.19 147 ARG B N 1
ATOM 3400 C CA . ARG B 1 147 ? 17.688 1.403 -6.238 1 89.19 147 ARG B CA 1
ATOM 3401 C C . ARG B 1 147 ? 16.984 0.052 -6.383 1 89.19 147 ARG B C 1
ATOM 3403 O O . ARG B 1 147 ? 16.156 -0.129 -7.266 1 89.19 147 ARG B O 1
ATOM 3410 N N . TYR B 1 148 ? 17.375 -0.857 -5.559 1 93.81 148 TYR B N 1
ATOM 3411 C CA . TYR B 1 148 ? 16.844 -2.213 -5.691 1 93.81 148 TYR B CA 1
ATOM 3412 C C . TYR B 1 148 ? 16.156 -2.66 -4.414 1 93.81 148 TYR B C 1
ATOM 3414 O O . TYR B 1 148 ? 16.719 -2.553 -3.322 1 93.81 148 TYR B O 1
ATOM 3422 N N . GLY B 1 149 ? 14.953 -3.092 -4.562 1 95.44 149 GLY B N 1
ATOM 3423 C CA . GLY B 1 149 ? 14.172 -3.625 -3.457 1 95.44 149 GLY B CA 1
ATOM 3424 C C . GLY B 1 149 ? 13.836 -5.094 -3.621 1 95.44 149 GLY B C 1
ATOM 3425 O O . GLY B 1 149 ? 13.539 -5.551 -4.73 1 95.44 149 GLY B O 1
ATOM 3426 N N . ILE B 1 150 ? 13.891 -5.898 -2.516 1 97.5 150 ILE B N 1
ATOM 3427 C CA . ILE B 1 150 ? 13.617 -7.328 -2.578 1 97.5 150 ILE B CA 1
ATOM 3428 C C . ILE B 1 150 ? 12.555 -7.699 -1.547 1 97.5 150 ILE B C 1
ATOM 3430 O O . ILE B 1 150 ? 12.695 -7.395 -0.361 1 97.5 150 ILE B O 1
ATOM 3434 N N . THR B 1 151 ? 11.539 -8.289 -2.008 1 97.38 151 THR B N 1
ATOM 3435 C CA . THR B 1 151 ? 10.484 -8.766 -1.118 1 97.38 151 THR B CA 1
ATOM 3436 C C . THR B 1 151 ? 10.102 -10.203 -1.458 1 97.38 151 THR B C 1
ATOM 3438 O O . THR B 1 151 ? 10.445 -10.703 -2.531 1 97.38 151 THR B O 1
ATOM 3441 N N . GLY B 1 152 ? 9.477 -10.875 -0.471 1 97.62 152 GLY B N 1
ATOM 3442 C CA . GLY B 1 152 ? 8.594 -11.977 -0.783 1 97.62 152 GLY B CA 1
ATOM 3443 C C . GLY B 1 152 ? 7.172 -11.539 -1.101 1 97.62 152 GLY B C 1
ATOM 3444 O O . GLY B 1 152 ? 6.949 -10.391 -1.499 1 97.62 152 GLY B O 1
ATOM 3445 N N . VAL B 1 153 ? 6.254 -12.539 -1.048 1 97.94 153 VAL B N 1
ATOM 3446 C CA . VAL B 1 153 ? 4.84 -12.25 -1.27 1 97.94 153 VAL B CA 1
ATOM 3447 C C . VAL B 1 153 ? 3.984 -13.109 -0.342 1 97.94 153 VAL B C 1
ATOM 3449 O O . VAL B 1 153 ? 4.406 -14.195 0.077 1 97.94 153 VAL B O 1
ATOM 3452 N N . GLU B 1 154 ? 2.871 -12.562 0.047 1 96.12 154 GLU B N 1
ATOM 3453 C CA . GLU B 1 154 ? 1.854 -13.391 0.685 1 96.12 154 GLU B CA 1
ATOM 3454 C C . GLU B 1 154 ? 1.187 -14.32 -0.326 1 96.12 154 GLU B C 1
ATOM 3456 O O . GLU B 1 154 ? 0.924 -15.484 -0.026 1 96.12 154 GLU B O 1
ATOM 3461 N N . ALA B 1 155 ? 0.902 -13.797 -1.456 1 96.88 155 ALA B N 1
ATOM 3462 C CA . ALA B 1 155 ? 0.278 -14.523 -2.562 1 96.88 155 ALA B CA 1
ATOM 3463 C C . ALA B 1 155 ? 0.55 -13.828 -3.893 1 96.88 155 ALA B C 1
ATOM 3465 O O . ALA B 1 155 ? 0.874 -12.633 -3.926 1 96.88 155 ALA B O 1
ATOM 3466 N N . ALA B 1 156 ? 0.466 -14.578 -4.926 1 97.75 156 ALA B N 1
ATOM 3467 C CA . ALA B 1 156 ? 0.552 -14.07 -6.293 1 97.75 156 ALA B CA 1
ATOM 3468 C C . ALA B 1 156 ? -0.54 -14.672 -7.172 1 97.75 156 ALA B C 1
ATOM 3470 O O . ALA B 1 156 ? -0.912 -15.836 -7 1 97.75 156 ALA B O 1
ATOM 3471 N N . PHE B 1 157 ? -1.014 -13.875 -8.07 1 95.44 157 PHE B N 1
ATOM 3472 C CA . PHE B 1 157 ? -2.193 -14.289 -8.82 1 95.44 157 PHE B CA 1
ATOM 3473 C C . PHE B 1 157 ? -1.891 -14.352 -10.312 1 95.44 157 PHE B C 1
ATOM 3475 O O . PHE B 1 157 ? -1.616 -13.328 -10.945 1 95.44 157 PHE B O 1
ATOM 3482 N N . ALA B 1 158 ? -2.029 -15.531 -10.852 1 94.81 158 ALA B N 1
ATOM 3483 C CA . ALA B 1 158 ? -1.674 -15.805 -12.242 1 94.81 158 ALA B CA 1
ATOM 3484 C C . ALA B 1 158 ? -2.572 -15.031 -13.195 1 94.81 158 ALA B C 1
ATOM 3486 O O . ALA B 1 158 ? -2.127 -14.594 -14.266 1 94.81 158 ALA B O 1
ATOM 3487 N N . SER B 1 159 ? -3.793 -14.797 -12.875 1 89.75 159 SER B N 1
ATOM 3488 C CA . SER B 1 159 ? -4.801 -14.211 -13.75 1 89.75 159 SER B CA 1
ATOM 3489 C C . SER B 1 159 ? -4.477 -12.758 -14.062 1 89.75 159 SER B C 1
ATOM 3491 O O . SER B 1 159 ? -4.863 -12.242 -15.117 1 89.75 159 SER B O 1
ATOM 3493 N N . THR B 1 160 ? -3.752 -12.07 -13.164 1 91.44 160 THR B N 1
ATOM 3494 C CA . THR B 1 160 ? -3.586 -10.633 -13.336 1 91.44 160 THR B CA 1
ATOM 3495 C C . THR B 1 160 ? -2.109 -10.25 -13.289 1 91.44 160 THR B C 1
ATOM 3497 O O . THR B 1 160 ? -1.754 -9.094 -13.539 1 91.44 160 THR B O 1
ATOM 3500 N N . GLY B 1 161 ? -1.252 -11.234 -12.945 1 95.38 161 GLY B N 1
ATOM 3501 C CA . GLY B 1 161 ? 0.14 -10.867 -12.734 1 95.38 161 GLY B CA 1
ATOM 3502 C C . GLY B 1 161 ? 0.346 -9.984 -11.516 1 95.38 161 GLY B C 1
ATOM 3503 O O . GLY B 1 161 ? 1.259 -9.156 -11.492 1 95.38 161 GLY B O 1
ATOM 3504 N N . SER B 1 162 ? -0.545 -10.164 -10.492 1 96.56 162 SER B N 1
ATOM 3505 C CA . SER B 1 162 ? -0.521 -9.336 -9.289 1 96.56 162 SER B CA 1
ATOM 3506 C C . SER B 1 162 ? 0.101 -10.094 -8.117 1 96.56 162 SER B C 1
ATOM 3508 O O . SER B 1 162 ? 0.036 -11.32 -8.055 1 96.56 162 SER B O 1
ATOM 3510 N N . MET B 1 163 ? 0.685 -9.352 -7.25 1 97.69 163 MET B N 1
ATOM 3511 C CA . MET B 1 163 ? 1.24 -9.93 -6.031 1 97.69 163 MET B CA 1
ATOM 3512 C C . MET B 1 163 ? 0.704 -9.219 -4.797 1 97.69 163 MET B C 1
ATOM 3514 O O . MET B 1 163 ? 0.544 -7.996 -4.801 1 97.69 163 MET B O 1
ATOM 3518 N N . LEU B 1 164 ? 0.36 -9.977 -3.826 1 97.56 164 LEU B N 1
ATOM 3519 C CA . LEU B 1 164 ? -0.046 -9.477 -2.516 1 97.56 164 LEU B CA 1
ATOM 3520 C C . LEU B 1 164 ? 1.141 -9.438 -1.56 1 97.56 164 LEU B C 1
ATOM 3522 O O . LEU B 1 164 ? 1.721 -10.477 -1.236 1 97.56 164 LEU B O 1
ATOM 3526 N N . VAL B 1 165 ? 1.493 -8.211 -1.154 1 96.5 165 VAL B N 1
ATOM 3527 C CA . VAL B 1 165 ? 2.645 -8 -0.282 1 96.5 165 VAL B CA 1
ATOM 3528 C C . VAL B 1 165 ? 2.182 -7.449 1.063 1 96.5 165 VAL B C 1
ATOM 3530 O O . VAL B 1 165 ? 1.519 -6.41 1.119 1 96.5 165 VAL B O 1
ATOM 3533 N N . ALA B 1 166 ? 2.494 -8.164 2.117 1 92.38 166 ALA B N 1
ATOM 3534 C CA . ALA B 1 166 ? 2.078 -7.781 3.463 1 92.38 166 ALA B CA 1
ATOM 3535 C C . ALA B 1 166 ? 3.205 -7.07 4.203 1 92.38 166 ALA B C 1
ATOM 3537 O O . ALA B 1 166 ? 4.359 -7.5 4.156 1 92.38 166 ALA B O 1
ATOM 3538 N N . SER B 1 167 ? 2.84 -6.012 4.812 1 85.94 167 SER B N 1
ATOM 3539 C CA . SER B 1 167 ? 3.82 -5.312 5.637 1 85.94 167 SER B CA 1
ATOM 3540 C C . SER B 1 167 ? 3.703 -5.715 7.102 1 85.94 167 SER B C 1
ATOM 3542 O O . SER B 1 167 ? 2.607 -6.008 7.586 1 85.94 167 SER B O 1
ATOM 3544 N N . GLY B 1 168 ? 4.766 -5.746 7.77 1 81.12 168 GLY B N 1
ATOM 3545 C CA . GLY B 1 168 ? 4.848 -6.098 9.18 1 81.12 168 GLY B CA 1
ATOM 3546 C C . GLY B 1 168 ? 6.273 -6.176 9.688 1 81.12 168 GLY B C 1
ATOM 3547 O O . GLY B 1 168 ? 7.184 -5.602 9.094 1 81.12 168 GLY B O 1
ATOM 3548 N N . ALA B 1 169 ? 6.371 -6.887 10.828 1 80.12 169 ALA B N 1
ATOM 3549 C CA . ALA B 1 169 ? 7.703 -7.066 11.398 1 80.12 169 ALA B CA 1
ATOM 3550 C C . ALA B 1 169 ? 8.625 -7.809 10.438 1 80.12 169 ALA B C 1
ATOM 3552 O O . ALA B 1 169 ? 8.32 -8.93 10.016 1 80.12 169 ALA B O 1
ATOM 3553 N N . GLY B 1 170 ? 9.617 -7.125 9.969 1 84.06 170 GLY B N 1
ATOM 3554 C CA . GLY B 1 170 ? 10.594 -7.734 9.086 1 84.06 170 GLY B CA 1
ATOM 3555 C C . GLY B 1 170 ? 10.211 -7.645 7.617 1 84.06 170 GLY B C 1
ATOM 3556 O O . GLY B 1 170 ? 10.961 -8.086 6.746 1 84.06 170 GLY B O 1
ATOM 3557 N N . THR B 1 171 ? 9.047 -7.121 7.375 1 89.81 171 THR B N 1
ATOM 3558 C CA . THR B 1 171 ? 8.562 -7 6.004 1 89.81 171 THR B CA 1
ATOM 3559 C C . THR B 1 171 ? 8.148 -5.562 5.703 1 89.81 171 THR B C 1
ATOM 3561 O O . THR B 1 171 ? 6.969 -5.289 5.477 1 89.81 171 THR B O 1
ATOM 3564 N N . SER B 1 172 ? 9.125 -4.801 5.562 1 85.38 172 SER B N 1
ATOM 3565 C CA . SER B 1 172 ? 8.875 -3.375 5.387 1 85.38 172 SER B CA 1
ATOM 3566 C C . SER B 1 172 ? 8.297 -3.078 4.008 1 85.38 172 SER B C 1
ATOM 3568 O O . SER B 1 172 ? 8.789 -3.59 3 1 85.38 172 SER B O 1
ATOM 3570 N N . ARG B 1 173 ? 7.32 -2.229 4.027 1 87.12 173 ARG B N 1
ATOM 3571 C CA . ARG B 1 173 ? 6.746 -1.808 2.752 1 87.12 173 ARG B CA 1
ATOM 3572 C C . ARG B 1 173 ? 7.734 -0.954 1.963 1 87.12 173 ARG B C 1
ATOM 3574 O O . ARG B 1 173 ? 7.59 -0.785 0.751 1 87.12 173 ARG B O 1
ATOM 3581 N N . ALA B 1 174 ? 8.719 -0.386 2.604 1 85.06 174 ALA B N 1
ATOM 3582 C CA . ALA B 1 174 ? 9.711 0.445 1.937 1 85.06 174 ALA B CA 1
ATOM 3583 C C . ALA B 1 174 ? 10.43 -0.333 0.835 1 85.06 174 ALA B C 1
ATOM 3585 O O . ALA B 1 174 ? 10.812 0.238 -0.188 1 85.06 174 ALA B O 1
ATOM 3586 N N . ALA B 1 175 ? 10.547 -1.612 1.016 1 90.69 175 ALA B N 1
ATOM 3587 C CA . ALA B 1 175 ? 11.328 -2.441 0.098 1 90.69 175 ALA B CA 1
ATOM 3588 C C . ALA B 1 175 ? 10.648 -2.537 -1.266 1 90.69 175 ALA B C 1
ATOM 3590 O O . ALA B 1 175 ? 11.312 -2.729 -2.285 1 90.69 175 ALA B O 1
ATOM 3591 N N . SER B 1 176 ? 9.328 -2.391 -1.279 1 91.88 176 SER B N 1
ATOM 3592 C CA . SER B 1 176 ? 8.617 -2.463 -2.551 1 91.88 176 SER B CA 1
ATOM 3593 C C . SER B 1 176 ? 8.234 -1.072 -3.049 1 91.88 176 SER B C 1
ATOM 3595 O O . SER B 1 176 ? 7.867 -0.904 -4.215 1 91.88 176 SER B O 1
ATOM 3597 N N . LEU B 1 177 ? 8.367 -0.093 -2.211 1 87.31 177 LEU B N 1
ATOM 3598 C CA . LEU B 1 177 ? 7.809 1.212 -2.549 1 87.31 177 LEU B CA 1
ATOM 3599 C C . LEU B 1 177 ? 8.906 2.176 -2.982 1 87.31 177 LEU B C 1
ATOM 3601 O O . LEU B 1 177 ? 8.727 2.943 -3.932 1 87.31 177 LEU B O 1
ATOM 3605 N N . LEU B 1 178 ? 10.016 2.188 -2.383 1 83.75 178 LEU B N 1
ATOM 3606 C CA . LEU B 1 178 ? 10.992 3.266 -2.508 1 83.75 178 LEU B CA 1
ATOM 3607 C C . LEU B 1 178 ? 11.945 3.006 -3.668 1 83.75 178 LEU B C 1
ATOM 3609 O O . LEU B 1 178 ? 12.25 3.916 -4.441 1 83.75 178 LEU B O 1
ATOM 3613 N N . PRO B 1 179 ? 12.422 1.754 -3.801 1 88.19 179 PRO B N 1
ATOM 3614 C CA . PRO B 1 179 ? 13.461 1.524 -4.805 1 88.19 179 PRO B CA 1
ATOM 3615 C C . PRO B 1 179 ? 12.938 1.67 -6.234 1 88.19 179 PRO B C 1
ATOM 3617 O O . PRO B 1 179 ? 11.75 1.471 -6.484 1 88.19 179 PRO B O 1
ATOM 3620 N N . LEU B 1 180 ? 13.844 1.906 -7.07 1 86.44 180 LEU B N 1
ATOM 3621 C CA . LEU B 1 180 ? 13.562 2.037 -8.5 1 86.44 180 LEU B CA 1
ATOM 3622 C C . LEU B 1 180 ? 13.07 0.716 -9.078 1 86.44 180 LEU B C 1
ATOM 3624 O O . LEU B 1 180 ? 12.172 0.701 -9.922 1 86.44 180 LEU B O 1
ATOM 3628 N N . ARG B 1 181 ? 13.695 -0.33 -8.648 1 92.88 181 ARG B N 1
ATOM 3629 C CA . ARG B 1 181 ? 13.359 -1.672 -9.117 1 92.88 181 ARG B CA 1
ATOM 3630 C C . ARG B 1 181 ? 12.906 -2.553 -7.957 1 92.88 181 ARG B C 1
ATOM 3632 O O . ARG B 1 181 ? 13.625 -2.711 -6.969 1 92.88 181 ARG B O 1
ATOM 3639 N N . HIS B 1 182 ? 11.711 -3.006 -8.078 1 96.19 182 HIS B N 1
ATOM 3640 C CA . HIS B 1 182 ? 11.18 -3.979 -7.129 1 96.19 182 HIS B CA 1
ATOM 3641 C C . HIS B 1 182 ? 11.344 -5.402 -7.648 1 96.19 182 HIS B C 1
ATOM 3643 O O . HIS B 1 182 ? 10.852 -5.73 -8.734 1 96.19 182 HIS B O 1
ATOM 3649 N N . ILE B 1 183 ? 12.047 -6.234 -6.891 1 98.5 183 ILE B N 1
ATOM 3650 C CA . ILE B 1 183 ? 12.227 -7.645 -7.215 1 98.5 183 ILE B CA 1
ATOM 3651 C C . ILE B 1 183 ? 11.445 -8.508 -6.227 1 98.5 183 ILE B C 1
ATOM 3653 O O . ILE B 1 183 ? 11.734 -8.508 -5.027 1 98.5 183 ILE B O 1
ATOM 3657 N N . ALA B 1 184 ? 10.516 -9.211 -6.75 1 98.69 184 ALA B N 1
ATOM 3658 C CA . ALA B 1 184 ? 9.703 -10.094 -5.918 1 98.69 184 ALA B CA 1
ATOM 3659 C C . ALA B 1 184 ? 10.125 -11.547 -6.07 1 98.69 184 ALA B C 1
ATOM 3661 O O . ALA B 1 184 ? 10.219 -12.062 -7.191 1 98.69 184 ALA B O 1
ATOM 3662 N N . LEU B 1 185 ? 10.406 -12.18 -4.957 1 98.75 185 LEU B N 1
ATOM 3663 C CA . LEU B 1 185 ? 10.68 -13.609 -4.91 1 98.75 185 LEU B CA 1
ATOM 3664 C C . LEU B 1 185 ? 9.406 -14.398 -4.621 1 98.75 185 LEU B C 1
ATOM 3666 O O . LEU B 1 185 ? 8.828 -14.281 -3.537 1 98.75 185 LEU B O 1
ATOM 3670 N N . ILE B 1 186 ? 9.008 -15.25 -5.602 1 98.62 186 ILE B N 1
ATOM 3671 C CA . ILE B 1 186 ? 7.691 -15.867 -5.512 1 98.62 186 ILE B CA 1
ATOM 3672 C C . ILE B 1 186 ? 7.824 -17.391 -5.551 1 98.62 186 ILE B C 1
ATOM 3674 O O . ILE B 1 186 ? 7.961 -17.969 -6.625 1 98.62 186 ILE B O 1
ATOM 3678 N N . PRO B 1 187 ? 7.719 -18 -4.367 1 98.12 187 PRO B N 1
ATOM 3679 C CA . PRO B 1 187 ? 7.625 -19.469 -4.398 1 98.12 187 PRO B CA 1
ATOM 3680 C C . PRO B 1 187 ? 6.355 -19.969 -5.094 1 98.12 187 PRO B C 1
ATOM 3682 O O . PRO B 1 187 ? 5.297 -19.344 -4.965 1 98.12 187 PRO B O 1
ATOM 3685 N N . PHE B 1 188 ? 6.43 -21.125 -5.68 1 97.06 188 PHE B N 1
ATOM 3686 C CA . PHE B 1 188 ? 5.305 -21.688 -6.414 1 97.06 188 PHE B CA 1
ATOM 3687 C C . PHE B 1 188 ? 4.109 -21.906 -5.488 1 97.06 188 PHE B C 1
ATOM 3689 O O . PHE B 1 188 ? 2.961 -21.75 -5.906 1 97.06 188 PHE B O 1
ATOM 3696 N N . ASP B 1 189 ? 4.332 -22.188 -4.289 1 94.5 189 ASP B N 1
ATOM 3697 C CA . ASP B 1 189 ? 3.244 -22.516 -3.379 1 94.5 189 ASP B CA 1
ATOM 3698 C C . ASP B 1 189 ? 2.496 -21.266 -2.93 1 94.5 189 ASP B C 1
ATOM 3700 O O . ASP B 1 189 ? 1.507 -21.359 -2.199 1 94.5 189 ASP B O 1
ATOM 3704 N N . ARG B 1 190 ? 2.961 -20.094 -3.402 1 96.12 190 ARG B N 1
ATOM 3705 C CA . ARG B 1 190 ? 2.252 -18.844 -3.117 1 96.12 190 ARG B CA 1
ATOM 3706 C C . ARG B 1 190 ? 1.479 -18.375 -4.34 1 96.12 190 ARG B C 1
ATOM 3708 O O . ARG B 1 190 ? 0.875 -17.297 -4.316 1 96.12 190 ARG B O 1
ATOM 3715 N N . LEU B 1 191 ? 1.511 -19.188 -5.352 1 96.12 191 LEU B N 1
ATOM 3716 C CA . LEU B 1 191 ? 0.815 -18.844 -6.59 1 96.12 191 LEU B CA 1
ATOM 3717 C C . LEU B 1 191 ? -0.611 -19.391 -6.578 1 96.12 191 LEU B C 1
ATOM 3719 O O . LEU B 1 191 ? -0.837 -20.547 -6.227 1 96.12 191 LEU B O 1
ATOM 3723 N N . TYR B 1 192 ? -1.515 -18.562 -6.934 1 94.19 192 TYR B N 1
ATOM 3724 C CA . TYR B 1 192 ? -2.922 -18.922 -7.082 1 94.19 192 TYR B CA 1
ATOM 3725 C C . TYR B 1 192 ? -3.438 -18.531 -8.461 1 94.19 192 TYR B C 1
ATOM 3727 O O . TYR B 1 192 ? -2.955 -17.562 -9.062 1 94.19 192 TYR B O 1
ATOM 3735 N N . PRO B 1 193 ? -4.398 -19.312 -8.945 1 92.94 193 PRO B N 1
ATOM 3736 C CA . PRO B 1 193 ? -4.984 -18.875 -10.219 1 92.94 193 PRO B CA 1
ATOM 3737 C C . PRO B 1 193 ? -5.594 -17.484 -10.148 1 92.94 193 PRO B C 1
ATOM 3739 O O . PRO B 1 193 ? -5.324 -16.641 -11.016 1 92.94 193 PRO B O 1
ATOM 3742 N N . THR B 1 194 ? -6.445 -17.266 -9.133 1 88.62 194 THR B N 1
ATOM 3743 C CA . THR B 1 194 ? -7.117 -15.984 -8.953 1 88.62 194 THR B CA 1
ATOM 3744 C C . THR B 1 194 ? -7.055 -15.547 -7.492 1 88.62 194 THR B C 1
ATOM 3746 O O . THR B 1 194 ? -6.742 -16.344 -6.609 1 88.62 194 THR B O 1
ATOM 3749 N N . MET B 1 195 ? -7.289 -14.25 -7.297 1 90.81 195 MET B N 1
ATOM 3750 C CA . MET B 1 195 ? -7.379 -13.727 -5.938 1 90.81 195 MET B CA 1
ATOM 3751 C C . MET B 1 195 ? -8.477 -14.43 -5.156 1 90.81 195 MET B C 1
ATOM 3753 O O . MET B 1 195 ? -8.328 -14.703 -3.963 1 90.81 195 MET B O 1
ATOM 3757 N N . GLU B 1 196 ? -9.555 -14.742 -5.805 1 85.44 196 GLU B N 1
ATOM 3758 C CA . GLU B 1 196 ? -10.68 -15.438 -5.184 1 85.44 196 GLU B CA 1
ATOM 3759 C C . GLU B 1 196 ? -10.266 -16.797 -4.656 1 85.44 196 GLU B C 1
ATOM 3761 O O . GLU B 1 196 ? -10.742 -17.25 -3.611 1 85.44 196 GLU B O 1
ATOM 3766 N N . ASP B 1 197 ? -9.406 -17.422 -5.422 1 87.75 197 ASP B N 1
ATOM 3767 C CA . ASP B 1 197 ? -8.922 -18.719 -4.984 1 87.75 197 ASP B CA 1
ATOM 3768 C C . ASP B 1 197 ? -8.148 -18.609 -3.672 1 87.75 197 ASP B C 1
ATOM 3770 O O . ASP B 1 197 ? -8.297 -19.453 -2.783 1 87.75 197 ASP B O 1
ATOM 3774 N N . TRP B 1 198 ? -7.32 -17.609 -3.545 1 91.62 198 TRP B N 1
ATOM 3775 C CA . TRP B 1 198 ? -6.578 -17.375 -2.312 1 91.62 198 TRP B CA 1
ATOM 3776 C C . TRP B 1 198 ? -7.52 -17.047 -1.162 1 91.62 198 TRP B C 1
ATOM 3778 O O . TRP B 1 198 ? -7.379 -17.578 -0.061 1 91.62 198 TRP B O 1
ATOM 3788 N N . LEU B 1 199 ? -8.484 -16.203 -1.432 1 87.25 199 LEU B N 1
ATOM 3789 C CA . LEU B 1 199 ? -9.461 -15.82 -0.414 1 87.25 199 LEU B CA 1
ATOM 3790 C C . LEU B 1 199 ? -10.242 -17.047 0.065 1 87.25 199 LEU B C 1
ATOM 3792 O O . LEU B 1 199 ? -10.5 -17.188 1.262 1 87.25 199 LEU B O 1
ATOM 3796 N N . ALA B 1 200 ? -10.625 -17.875 -0.873 1 83.75 200 ALA B N 1
ATOM 3797 C CA . ALA B 1 200 ? -11.367 -19.094 -0.534 1 83.75 200 ALA B CA 1
ATOM 3798 C C . ALA B 1 200 ? -10.539 -20 0.377 1 83.75 200 ALA B C 1
ATOM 3800 O O . ALA B 1 200 ? -11.062 -20.547 1.351 1 83.75 200 ALA B O 1
ATOM 3801 N N . GLU B 1 201 ? -9.32 -20.156 0.067 1 86.44 201 GLU B N 1
ATOM 3802 C CA . GLU B 1 201 ? -8.438 -20.984 0.883 1 86.44 201 GLU B CA 1
ATOM 3803 C C . GLU B 1 201 ? -8.297 -20.406 2.291 1 86.44 201 GLU B C 1
ATOM 3805 O O . GLU B 1 201 ? -8.383 -21.156 3.277 1 86.44 201 GLU B O 1
ATOM 3810 N N . GLU B 1 202 ? -8.07 -19.078 2.404 1 85.88 202 GLU B N 1
ATOM 3811 C CA . GLU B 1 202 ? -7.91 -18.438 3.705 1 85.88 202 GLU B CA 1
ATOM 3812 C C . GLU B 1 202 ? -9.203 -18.516 4.516 1 85.88 202 GLU B C 1
ATOM 3814 O O . GLU B 1 202 ? -9.164 -18.641 5.742 1 85.88 202 GLU B O 1
ATOM 3819 N N . ARG B 1 203 ? -10.305 -18.359 3.834 1 76.88 203 ARG B N 1
ATOM 3820 C CA . ARG B 1 203 ? -11.602 -18.453 4.496 1 76.88 203 ARG B CA 1
ATOM 3821 C C . ARG B 1 203 ? -11.836 -19.859 5.051 1 76.88 203 ARG B C 1
ATOM 3823 O O . ARG B 1 203 ? -12.312 -20.016 6.172 1 76.88 203 ARG B O 1
ATOM 3830 N N . GLU B 1 204 ? -11.562 -20.844 4.176 1 76.75 204 GLU B N 1
ATOM 3831 C CA . GLU B 1 204 ? -11.742 -22.234 4.582 1 76.75 204 GLU B CA 1
ATOM 3832 C C . GLU B 1 204 ? -10.891 -22.562 5.801 1 76.75 204 GLU B C 1
ATOM 3834 O O . GLU B 1 204 ? -11.32 -23.312 6.68 1 76.75 204 GLU B O 1
ATOM 3839 N N . ALA B 1 205 ? -9.805 -21.922 5.898 1 73.19 205 ALA B N 1
ATOM 3840 C CA . ALA B 1 205 ? -8.898 -22.156 7.02 1 73.19 205 ALA B CA 1
ATOM 3841 C C . ALA B 1 205 ? -9.281 -21.297 8.219 1 73.19 205 ALA B C 1
ATOM 3843 O O . ALA B 1 205 ? -8.641 -21.359 9.273 1 73.19 205 ALA B O 1
ATOM 3844 N N . HIS B 1 206 ? -10.406 -20.484 8.062 1 69 206 HIS B N 1
ATOM 3845 C CA . HIS B 1 206 ? -10.891 -19.578 9.086 1 69 206 HIS B CA 1
ATOM 3846 C C . HIS B 1 206 ? -9.797 -18.594 9.508 1 69 206 HIS B C 1
ATOM 3848 O O . HIS B 1 206 ? -9.75 -18.172 10.672 1 69 206 HIS B O 1
ATOM 3854 N N . HIS B 1 207 ? -9.016 -18.188 8.484 1 80.12 207 HIS B N 1
ATOM 3855 C CA . HIS B 1 207 ? -7.836 -17.391 8.789 1 80.12 207 HIS B CA 1
ATOM 3856 C C . HIS B 1 207 ? -7.945 -15.992 8.18 1 80.12 207 HIS B C 1
ATOM 3858 O O . HIS B 1 207 ? -7.215 -15.078 8.578 1 80.12 207 HIS B O 1
ATOM 3864 N N . LEU B 1 208 ? -8.891 -15.789 7.336 1 80.69 208 LEU B N 1
ATOM 3865 C CA . LEU B 1 208 ? -8.867 -14.594 6.504 1 80.69 208 LEU B CA 1
ATOM 3866 C C . LEU B 1 208 ? -9.031 -13.336 7.355 1 80.69 208 LEU B C 1
ATOM 3868 O O . LEU B 1 208 ? -8.219 -12.414 7.27 1 80.69 208 LEU B O 1
ATOM 3872 N N . VAL B 1 209 ? -10.062 -13.352 8.195 1 81.88 209 VAL B N 1
ATOM 3873 C CA . VAL B 1 209 ? -10.375 -12.164 8.984 1 81.88 209 VAL B CA 1
ATOM 3874 C C . VAL B 1 209 ? -9.219 -11.859 9.938 1 81.88 209 VAL B C 1
ATOM 3876 O O . VAL B 1 209 ? -8.766 -10.711 10.023 1 81.88 209 VAL B O 1
ATOM 3879 N N . ASP B 1 210 ? -8.727 -12.852 10.539 1 83.88 210 ASP B N 1
ATOM 3880 C CA . ASP B 1 210 ? -7.621 -12.664 11.469 1 83.88 210 ASP B CA 1
ATOM 3881 C C . ASP B 1 210 ? -6.359 -12.219 10.742 1 83.88 210 ASP B C 1
ATOM 3883 O O . ASP B 1 210 ? -5.609 -11.375 11.242 1 83.88 210 ASP B O 1
ATOM 3887 N N . TYR B 1 211 ? -6.188 -12.805 9.664 1 86.75 211 TYR B N 1
ATOM 3888 C CA . TYR B 1 211 ? -5.012 -12.438 8.883 1 86.75 211 TYR B CA 1
ATOM 3889 C C . TYR B 1 211 ? -5.062 -10.969 8.477 1 86.75 211 TYR B C 1
ATOM 3891 O O . TYR B 1 211 ? -4.102 -10.227 8.688 1 86.75 211 TYR B O 1
ATOM 3899 N N . VAL B 1 212 ? -6.168 -10.562 7.926 1 87.81 212 VAL B N 1
ATOM 3900 C CA . VAL B 1 212 ? -6.324 -9.188 7.461 1 87.81 212 VAL B CA 1
ATOM 3901 C C . VAL B 1 212 ? -6.195 -8.227 8.641 1 87.81 212 VAL B C 1
ATOM 3903 O O . VAL B 1 212 ? -5.508 -7.207 8.547 1 87.81 212 VAL B O 1
ATOM 3906 N N . ARG B 1 213 ? -6.734 -8.602 9.766 1 86.56 213 ARG B N 1
ATOM 3907 C CA . ARG B 1 213 ? -6.715 -7.742 10.945 1 86.56 213 ARG B CA 1
ATOM 3908 C C . ARG B 1 213 ? -5.309 -7.645 11.523 1 86.56 213 ARG B C 1
ATOM 3910 O O . ARG B 1 213 ? -4.996 -6.695 12.25 1 86.56 213 ARG B O 1
ATOM 3917 N N . SER B 1 214 ? -4.523 -8.609 11.211 1 87 214 SER B N 1
ATOM 3918 C CA . SER B 1 214 ? -3.184 -8.641 11.781 1 87 214 SER B CA 1
ATOM 3919 C C . SER B 1 214 ? -2.219 -7.777 10.969 1 87 214 SER B C 1
ATOM 3921 O O . SER B 1 214 ? -1.1 -7.508 11.414 1 87 214 SER B O 1
ATOM 3923 N N . HIS B 1 215 ? -2.635 -7.297 9.828 1 89 215 HIS B N 1
ATOM 3924 C CA . HIS B 1 215 ? -1.808 -6.445 8.984 1 89 215 HIS B CA 1
ATOM 3925 C C . HIS B 1 215 ? -2.453 -5.074 8.789 1 89 215 HIS B C 1
ATOM 3927 O O . HIS B 1 215 ? -3.58 -4.98 8.297 1 89 215 HIS B O 1
ATOM 3933 N N . ALA B 1 216 ? -1.688 -4.062 9.141 1 88.25 216 ALA B N 1
ATOM 3934 C CA . ALA B 1 216 ? -2.219 -2.713 8.961 1 88.25 216 ALA B CA 1
ATOM 3935 C C . ALA B 1 216 ? -2.312 -2.354 7.48 1 88.25 216 ALA B C 1
ATOM 3937 O O . ALA B 1 216 ? -3.076 -1.462 7.098 1 88.25 216 ALA B O 1
ATOM 3938 N N . ASN B 1 217 ? -1.526 -3.088 6.703 1 91.19 217 ASN B N 1
ATOM 3939 C CA . ASN B 1 217 ? -1.486 -2.781 5.277 1 91.19 217 ASN B CA 1
ATOM 3940 C C . ASN B 1 217 ? -1.166 -4.02 4.445 1 91.19 217 ASN B C 1
ATOM 3942 O O . ASN B 1 217 ? -0.188 -4.719 4.715 1 91.19 217 ASN B O 1
ATOM 3946 N N . LEU B 1 218 ? -1.972 -4.309 3.516 1 94.62 218 LEU B N 1
ATOM 3947 C CA . LEU B 1 218 ? -1.735 -5.262 2.438 1 94.62 218 LEU B CA 1
ATOM 3948 C C . LEU B 1 218 ? -1.746 -4.562 1.082 1 94.62 218 LEU B C 1
ATOM 3950 O O . LEU B 1 218 ? -2.719 -3.889 0.734 1 94.62 218 LEU B O 1
ATOM 3954 N N . ALA B 1 219 ? -0.676 -4.73 0.329 1 95.44 219 ALA B N 1
ATOM 3955 C CA . ALA B 1 219 ? -0.572 -4.07 -0.97 1 95.44 219 ALA B CA 1
ATOM 3956 C C . ALA B 1 219 ? -0.72 -5.074 -2.109 1 95.44 219 ALA B C 1
ATOM 3958 O O . ALA B 1 219 ? -0.01 -6.082 -2.152 1 95.44 219 ALA B O 1
ATOM 3959 N N . LEU B 1 220 ? -1.708 -4.871 -2.873 1 96.56 220 LEU B N 1
ATOM 3960 C CA . LEU B 1 220 ? -1.795 -5.586 -4.141 1 96.56 220 LEU B CA 1
ATOM 3961 C C . LEU B 1 220 ? -1.042 -4.84 -5.238 1 96.56 220 LEU B C 1
ATOM 3963 O O . LEU B 1 220 ? -1.498 -3.797 -5.711 1 96.56 220 LEU B O 1
ATOM 3967 N N . ILE B 1 221 ? 0.089 -5.363 -5.621 1 96.31 221 ILE B N 1
ATOM 3968 C CA . ILE B 1 221 ? 0.962 -4.73 -6.605 1 96.31 221 ILE B CA 1
ATOM 3969 C C . ILE B 1 221 ? 0.778 -5.395 -7.965 1 96.31 221 ILE B C 1
ATOM 3971 O O . ILE B 1 221 ? 1.008 -6.598 -8.109 1 96.31 221 ILE B O 1
ATOM 3975 N N . THR B 1 222 ? 0.344 -4.664 -8.938 1 94.75 222 THR B N 1
ATOM 3976 C CA . THR B 1 222 ? 0.054 -5.172 -10.273 1 94.75 222 THR B CA 1
ATOM 3977 C C . THR B 1 222 ? 0.908 -4.461 -11.32 1 94.75 222 THR B C 1
ATOM 3979 O O . THR B 1 222 ? 0.412 -3.602 -12.055 1 94.75 222 THR B O 1
ATOM 3982 N N . GLY B 1 223 ? 2.217 -4.852 -11.359 1 92.62 223 GLY B N 1
ATOM 3983 C CA . GLY B 1 223 ? 3.166 -4.238 -12.273 1 92.62 223 GLY B CA 1
ATOM 3984 C C . GLY B 1 223 ? 3.787 -2.969 -11.727 1 92.62 223 GLY B C 1
ATOM 3985 O O . GLY B 1 223 ? 3.623 -2.65 -10.547 1 92.62 223 GLY B O 1
ATOM 3986 N N . PRO B 1 224 ? 4.625 -2.391 -12.555 1 91.56 224 PRO B N 1
ATOM 3987 C CA . PRO B 1 224 ? 5.285 -1.141 -12.172 1 91.56 224 PRO B CA 1
ATOM 3988 C C . PRO B 1 224 ? 4.316 0.036 -12.078 1 91.56 224 PRO B C 1
ATOM 3990 O O . PRO B 1 224 ? 3.189 -0.046 -12.578 1 91.56 224 PRO B O 1
ATOM 3993 N N . SER B 1 225 ? 4.77 1.029 -11.312 1 85.12 225 SER B N 1
ATOM 3994 C CA . SER B 1 225 ? 3.957 2.234 -11.188 1 85.12 225 SER B CA 1
ATOM 3995 C C . SER B 1 225 ? 3.697 2.867 -12.555 1 85.12 225 SER B C 1
ATOM 3997 O O . SER B 1 225 ? 4.582 2.885 -13.414 1 85.12 225 SER B O 1
ATOM 3999 N N . LYS B 1 226 ? 2.543 3.371 -12.688 1 75.19 226 LYS B N 1
ATOM 4000 C CA . LYS B 1 226 ? 2.107 3.967 -13.945 1 75.19 226 LYS B CA 1
ATOM 4001 C C . LYS B 1 226 ? 2.406 5.465 -13.977 1 75.19 226 LYS B C 1
ATOM 4003 O O . LYS B 1 226 ? 2.611 6.082 -12.93 1 75.19 226 LYS B O 1
ATOM 4008 N N . SER B 1 227 ? 2.572 6 -15.18 1 62.09 227 SER B N 1
ATOM 4009 C CA . SER B 1 227 ? 2.936 7.398 -15.375 1 62.09 227 SER B CA 1
ATOM 4010 C C . SER B 1 227 ? 2.07 8.32 -14.523 1 62.09 227 SER B C 1
ATOM 4012 O O . SER B 1 227 ? 2.568 9.289 -13.938 1 62.09 227 SER B O 1
ATOM 4014 N N . ALA B 1 228 ? 0.875 7.984 -14.445 1 61.09 228 ALA B N 1
ATOM 4015 C CA . ALA B 1 228 ? -0.038 8.828 -13.672 1 61.09 228 ALA B CA 1
ATOM 4016 C C . ALA B 1 228 ? 0.349 8.852 -12.195 1 61.09 228 ALA B C 1
ATOM 4018 O O . ALA B 1 228 ? 0.186 9.875 -11.523 1 61.09 228 ALA B O 1
ATOM 4019 N N . ASP B 1 229 ? 0.931 7.742 -11.727 1 60.94 229 ASP B N 1
ATOM 4020 C CA . ASP B 1 229 ? 1.384 7.617 -10.344 1 60.94 229 ASP B CA 1
ATOM 4021 C C . ASP B 1 229 ? 2.631 8.461 -10.102 1 60.94 229 ASP B C 1
ATOM 4023 O O . ASP B 1 229 ? 2.758 9.094 -9.047 1 60.94 229 ASP B O 1
ATOM 4027 N N . ILE B 1 230 ? 3.461 8.336 -11.047 1 56.22 230 ILE B N 1
ATOM 4028 C CA . ILE B 1 230 ? 4.797 8.906 -10.906 1 56.22 230 ILE B CA 1
ATOM 4029 C C . ILE B 1 230 ? 4.719 10.43 -10.992 1 56.22 230 ILE B C 1
ATOM 4031 O O . ILE B 1 230 ? 5.398 11.133 -10.242 1 56.22 230 ILE B O 1
ATOM 4035 N N . GLU B 1 231 ? 3.934 10.812 -12.031 1 53.16 231 GLU B N 1
ATOM 4036 C CA . GLU B 1 231 ? 3.812 12.258 -12.188 1 53.16 231 GLU B CA 1
ATOM 4037 C C . GLU B 1 231 ? 3.449 12.93 -10.867 1 53.16 231 GLU B C 1
ATOM 4039 O O . GLU B 1 231 ? 3.875 14.055 -10.594 1 53.16 231 GLU B O 1
ATOM 4044 N N . MET B 1 232 ? 2.803 12.117 -10.117 1 47.34 232 MET B N 1
ATOM 4045 C CA . MET B 1 232 ? 2.225 12.758 -8.938 1 47.34 232 MET B CA 1
ATOM 4046 C C . MET B 1 232 ? 3.137 12.594 -7.727 1 47.34 232 MET B C 1
ATOM 4048 O O . MET B 1 232 ? 3.129 13.43 -6.82 1 47.34 232 MET B O 1
ATOM 4052 N N . ASN B 1 233 ? 4.117 11.445 -7.809 1 50.12 233 ASN B N 1
ATOM 4053 C CA . ASN B 1 233 ? 4.656 11.031 -6.516 1 50.12 233 ASN B CA 1
ATOM 4054 C C . ASN B 1 233 ? 6.168 10.852 -6.566 1 50.12 233 ASN B C 1
ATOM 4056 O O . ASN B 1 233 ? 6.77 10.32 -5.633 1 50.12 233 ASN B O 1
ATOM 4060 N N . LEU B 1 234 ? 6.887 11.195 -7.746 1 48.81 234 LEU B N 1
ATOM 4061 C CA . LEU B 1 234 ? 8.266 10.773 -7.977 1 48.81 234 LEU B CA 1
ATOM 4062 C C . LEU B 1 234 ? 9.172 11.234 -6.844 1 48.81 234 LEU B C 1
ATOM 4064 O O . LEU B 1 234 ? 10.031 10.477 -6.383 1 48.81 234 LEU B O 1
ATOM 4068 N N . THR B 1 235 ? 8.836 12.438 -6.352 1 50.19 235 THR B N 1
ATOM 4069 C CA . THR B 1 235 ? 9.867 13.016 -5.504 1 50.19 235 THR B CA 1
ATOM 4070 C C . THR B 1 235 ? 9.734 12.516 -4.07 1 50.19 235 THR B C 1
ATOM 4072 O O . THR B 1 235 ? 10.711 12.5 -3.316 1 50.19 235 THR B O 1
ATOM 4075 N N . LEU B 1 236 ? 8.578 11.992 -3.842 1 58.62 236 LEU B N 1
ATOM 4076 C CA . LEU B 1 236 ? 8.406 11.617 -2.443 1 58.62 236 LEU B CA 1
ATOM 4077 C C . LEU B 1 236 ? 8.828 10.164 -2.219 1 58.62 236 LEU B C 1
ATOM 4079 O O . LEU B 1 236 ? 8.945 9.719 -1.076 1 58.62 236 LEU B O 1
ATOM 4083 N N . GLY B 1 237 ? 9.219 9.57 -3.363 1 61 237 GLY B N 1
ATOM 4084 C CA . GLY B 1 237 ? 9.633 8.18 -3.293 1 61 237 GLY B CA 1
ATOM 4085 C C . GLY B 1 237 ? 8.508 7.23 -2.936 1 61 237 GLY B C 1
ATOM 4086 O O . GLY B 1 237 ? 8.75 6.074 -2.58 1 61 237 GLY B O 1
ATOM 4087 N N . VAL B 1 238 ? 7.305 7.773 -2.908 1 69.44 238 VAL B N 1
ATOM 4088 C CA . VAL B 1 238 ? 6.238 6.875 -2.482 1 69.44 238 VAL B CA 1
ATOM 4089 C C . VAL B 1 238 ? 5.359 6.512 -3.68 1 69.44 238 VAL B C 1
ATOM 4091 O O . VAL B 1 238 ? 4.238 6.023 -3.51 1 69.44 238 VAL B O 1
ATOM 4094 N N . HIS B 1 239 ? 5.871 6.707 -4.957 1 72.19 239 HIS B N 1
ATOM 4095 C CA . HIS B 1 239 ? 5.094 6.395 -6.148 1 72.19 239 HIS B CA 1
ATOM 4096 C C . HIS B 1 239 ? 5.18 4.91 -6.496 1 72.19 239 HIS B C 1
ATOM 4098 O O . HIS B 1 239 ? 4.434 4.422 -7.344 1 72.19 239 HIS B O 1
ATOM 4104 N N . GLY B 1 240 ? 6.105 4.27 -5.84 1 82.62 240 GLY B N 1
ATOM 4105 C CA . GLY B 1 240 ? 6.301 2.873 -6.188 1 82.62 240 GLY B CA 1
ATOM 4106 C C . GLY B 1 240 ? 7.395 2.666 -7.223 1 82.62 240 GLY B C 1
ATOM 4107 O O . GLY B 1 240 ? 8 3.629 -7.691 1 82.62 240 GLY B O 1
ATOM 4108 N N . PRO B 1 241 ? 7.645 1.524 -7.57 1 88.31 241 PRO B N 1
ATOM 4109 C CA . PRO B 1 241 ? 8.781 1.192 -8.43 1 88.31 241 PRO B CA 1
ATOM 4110 C C . PRO B 1 241 ? 8.5 1.447 -9.906 1 88.31 241 PRO B C 1
ATOM 4112 O O . PRO B 1 241 ? 7.383 1.229 -10.375 1 88.31 241 PRO B O 1
ATOM 4115 N N . LYS B 1 242 ? 9.539 1.845 -10.57 1 85.75 242 LYS B N 1
ATOM 4116 C CA . LYS B 1 242 ? 9.461 2.008 -12.016 1 85.75 242 LYS B CA 1
ATOM 4117 C C . LYS B 1 242 ? 9.562 0.663 -12.727 1 85.75 242 LYS B C 1
ATOM 4119 O O . LYS B 1 242 ? 9.023 0.493 -13.828 1 85.75 242 LYS B O 1
ATOM 4124 N N . PHE B 1 243 ? 10.305 -0.194 -12.109 1 91.75 243 PHE B N 1
ATOM 4125 C CA . PHE B 1 243 ? 10.477 -1.532 -12.664 1 91.75 243 PHE B CA 1
ATOM 4126 C C . PHE B 1 243 ? 10.07 -2.594 -11.648 1 91.75 243 PHE B C 1
ATOM 4128 O O . PHE B 1 243 ? 10.336 -2.449 -10.453 1 91.75 243 PHE B O 1
ATOM 4135 N N . VAL B 1 244 ? 9.445 -3.635 -12.188 1 96.44 244 VAL B N 1
ATOM 4136 C CA . VAL B 1 244 ? 9.094 -4.781 -11.359 1 96.44 244 VAL B CA 1
ATOM 4137 C C . VAL B 1 244 ? 9.578 -6.066 -12.023 1 96.44 244 VAL B C 1
ATOM 4139 O O . VAL B 1 244 ? 9.352 -6.285 -13.219 1 96.44 244 VAL B O 1
ATOM 4142 N N . HIS B 1 245 ? 10.32 -6.848 -11.289 1 98.38 245 HIS B N 1
ATOM 4143 C CA . HIS B 1 245 ? 10.812 -8.148 -11.734 1 98.38 245 HIS B CA 1
ATOM 4144 C C . HIS B 1 245 ? 10.43 -9.25 -10.75 1 98.38 245 HIS B C 1
ATOM 4146 O O . HIS B 1 245 ? 10.602 -9.094 -9.539 1 98.38 245 HIS B O 1
ATOM 4152 N N . ALA B 1 246 ? 9.914 -10.312 -11.305 1 98.81 246 ALA B N 1
ATOM 4153 C CA . ALA B 1 246 ? 9.539 -11.445 -10.461 1 98.81 246 ALA B CA 1
ATOM 4154 C C . ALA B 1 246 ? 10.414 -12.664 -10.758 1 98.81 246 ALA B C 1
ATOM 4156 O O . ALA B 1 246 ? 10.695 -12.961 -11.922 1 98.81 246 ALA B O 1
ATOM 4157 N N . ILE B 1 247 ? 10.867 -13.281 -9.727 1 98.81 247 ILE B N 1
ATOM 4158 C CA . ILE B 1 247 ? 11.523 -14.578 -9.836 1 98.81 247 ILE B CA 1
ATOM 4159 C C . ILE B 1 247 ? 10.648 -15.656 -9.195 1 98.81 247 ILE B C 1
ATOM 4161 O O . ILE B 1 247 ? 10.406 -15.617 -7.984 1 98.81 247 ILE B O 1
ATOM 4165 N N . LEU B 1 248 ? 10.172 -16.578 -10.016 1 98.69 248 LEU B N 1
ATOM 4166 C CA . LEU B 1 248 ? 9.281 -17.641 -9.555 1 98.69 248 LEU B CA 1
ATOM 4167 C C . LEU B 1 248 ? 10.008 -18.984 -9.492 1 98.69 248 LEU B C 1
ATOM 4169 O O . LEU B 1 248 ? 10.789 -19.312 -10.391 1 98.69 248 LEU B O 1
ATOM 4173 N N . PHE B 1 249 ? 9.773 -19.766 -8.375 1 97.75 249 PHE B N 1
ATOM 4174 C CA . PHE B 1 249 ? 10.562 -20.969 -8.195 1 97.75 249 PHE B CA 1
ATOM 4175 C C . PHE B 1 249 ? 9.867 -21.938 -7.242 1 97.75 249 PHE B C 1
ATOM 4177 O O . PHE B 1 249 ? 8.938 -21.562 -6.527 1 97.75 249 PHE B O 1
ATOM 4184 N N . ASP B 1 250 ? 10.281 -23.156 -7.293 1 95.56 250 ASP B N 1
ATOM 4185 C CA . ASP B 1 250 ? 9.859 -24.188 -6.336 1 95.56 250 ASP B CA 1
ATOM 4186 C C . ASP B 1 250 ? 10.797 -24.234 -5.137 1 95.56 250 ASP B C 1
ATOM 4188 O O . ASP B 1 250 ? 11.922 -24.734 -5.242 1 95.56 250 ASP B O 1
ATOM 4192 N N . ARG B 1 251 ? 10.328 -23.719 -4.004 1 90.12 251 ARG B N 1
ATOM 4193 C CA . ARG B 1 251 ? 11.234 -23.656 -2.861 1 90.12 251 ARG B CA 1
ATOM 4194 C C . ARG B 1 251 ? 11.336 -25.016 -2.168 1 90.12 251 ARG B C 1
ATOM 4196 O O . ARG B 1 251 ? 12.156 -25.188 -1.262 1 90.12 251 ARG B O 1
ATOM 4203 N N . THR B 1 252 ? 10.477 -25.984 -2.521 1 84.88 252 THR B N 1
ATOM 4204 C CA . THR B 1 252 ? 10.531 -27.312 -1.926 1 84.88 252 THR B CA 1
ATOM 4205 C C . THR B 1 252 ? 11.445 -28.219 -2.73 1 84.88 252 THR B C 1
ATOM 4207 O O . THR B 1 252 ? 11.844 -29.281 -2.248 1 84.88 252 THR B O 1
ATOM 4210 N N . ALA B 1 253 ? 11.766 -27.797 -3.951 1 78.69 253 ALA B N 1
ATOM 4211 C CA . ALA B 1 253 ? 12.594 -28.625 -4.824 1 78.69 253 ALA B CA 1
ATOM 4212 C C . ALA B 1 253 ? 14.062 -28.547 -4.43 1 78.69 253 ALA B C 1
ATOM 4214 O O . ALA B 1 253 ? 14.562 -27.484 -4.086 1 78.69 253 ALA B O 1
ATOM 4215 N N . ARG B 1 254 ? 14.68 -29.672 -4.113 1 66.06 254 ARG B N 1
ATOM 4216 C CA . ARG B 1 254 ? 16.094 -29.75 -3.773 1 66.06 254 ARG B CA 1
ATOM 4217 C C . ARG B 1 254 ? 16.969 -29.766 -5.031 1 66.06 254 ARG B C 1
ATOM 4219 O O . ARG B 1 254 ? 16.516 -30.203 -6.094 1 66.06 254 ARG B O 1
ATOM 4226 N N . SER B 1 255 ? 17.938 -28.969 -5.031 1 56.56 255 SER B N 1
ATOM 4227 C CA . SER B 1 255 ? 18.844 -28.922 -6.164 1 56.56 255 SER B CA 1
ATOM 4228 C C . SER B 1 255 ? 19.328 -30.328 -6.531 1 56.56 255 SER B C 1
ATOM 4230 O O . SER B 1 255 ? 19.75 -31.094 -5.664 1 56.56 255 SER B O 1
ATOM 4232 N N . GLN B 1 256 ? 18.781 -31.047 -7.449 1 46.31 256 GLN B N 1
ATOM 4233 C CA . GLN B 1 256 ? 19.359 -32.312 -7.898 1 46.31 256 GLN B CA 1
ATOM 4234 C C . GLN B 1 256 ? 20.812 -32.125 -8.305 1 46.31 256 GLN B C 1
ATOM 4236 O O . GLN B 1 256 ? 21.109 -31.484 -9.32 1 46.31 256 GLN B O 1
ATOM 4241 N N . ARG B 1 257 ? 21.672 -31.891 -7.445 1 43.5 257 ARG B N 1
ATOM 4242 C CA . ARG B 1 257 ? 23.062 -32.031 -7.832 1 43.5 257 ARG B CA 1
ATOM 4243 C C . ARG B 1 257 ? 23.281 -33.344 -8.586 1 43.5 257 ARG B C 1
ATOM 4245 O O . ARG B 1 257 ? 22.969 -34.438 -8.07 1 43.5 257 ARG B O 1
ATOM 4252 N N . GLN B 1 258 ? 23.156 -33.375 -9.875 1 40.34 258 GLN B N 1
ATOM 4253 C CA . GLN B 1 258 ? 23.766 -34.531 -10.5 1 40.34 258 GLN B CA 1
ATOM 4254 C C . GLN B 1 258 ? 25.156 -34.812 -9.945 1 40.34 258 GLN B C 1
ATOM 4256 O O . GLN B 1 258 ? 25.938 -33.875 -9.734 1 40.34 258 GLN B O 1
ATOM 4261 N N . PRO B 1 259 ? 25.391 -35.969 -9.344 1 36.97 259 PRO B N 1
ATOM 4262 C CA . PRO B 1 259 ? 26.766 -36.312 -8.977 1 36.97 259 PRO B CA 1
ATOM 4263 C C . PRO B 1 259 ? 27.766 -36 -10.094 1 36.97 259 PRO B C 1
ATOM 4265 O O . PRO B 1 259 ? 27.547 -36.375 -11.25 1 36.97 259 PRO B O 1
ATOM 4268 N N . VAL B 1 260 ? 28.391 -34.844 -10.039 1 36.06 260 VAL B N 1
ATOM 4269 C CA . VAL B 1 260 ? 29.531 -34.719 -10.953 1 36.06 260 VAL B CA 1
ATOM 4270 C C . VAL B 1 260 ? 30.281 -36.031 -11.008 1 36.06 260 VAL B C 1
ATOM 4272 O O . VAL B 1 260 ? 30.734 -36.562 -9.984 1 36.06 260 VAL B O 1
ATOM 4275 N N . VAL B 1 261 ? 29.891 -36.906 -11.859 1 36.41 261 VAL B N 1
ATOM 4276 C CA . VAL B 1 261 ? 30.766 -38.031 -12.141 1 36.41 261 VAL B CA 1
ATOM 4277 C C . VAL B 1 261 ? 32.219 -37.562 -12.25 1 36.41 261 VAL B C 1
ATOM 4279 O O . VAL B 1 261 ? 32.5 -36.625 -12.992 1 36.41 261 VAL B O 1
ATOM 4282 N N . SER B 1 262 ? 32.969 -37.656 -11.219 1 34 262 SER B N 1
ATOM 4283 C CA . SER B 1 262 ? 34.438 -37.5 -11.258 1 34 262 SER B CA 1
ATOM 4284 C C . SER B 1 262 ? 35.031 -38.125 -12.516 1 34 262 SER B C 1
ATOM 4286 O O . SER B 1 262 ? 35 -39.375 -12.68 1 34 262 SER B O 1
ATOM 4288 N N . LEU B 1 263 ? 34.719 -37.531 -13.711 1 32.69 263 LEU B N 1
ATOM 4289 C CA . LEU B 1 263 ? 35.5 -38.031 -14.828 1 32.69 263 LEU B CA 1
ATOM 4290 C C . LEU B 1 263 ? 37 -38.031 -14.484 1 32.69 263 LEU B C 1
ATOM 4292 O O . LEU B 1 263 ? 37.594 -37 -14.258 1 32.69 263 LEU B O 1
ATOM 4296 N N . THR B 1 264 ? 37.5 -39.031 -13.836 1 32.91 264 THR B N 1
ATOM 4297 C CA . THR B 1 264 ? 38.906 -39.406 -13.797 1 32.91 264 THR B CA 1
ATOM 4298 C C . THR B 1 264 ? 39.562 -39.156 -15.141 1 32.91 264 THR B C 1
ATOM 4300 O O . THR B 1 264 ? 39.031 -39.5 -16.188 1 32.91 264 THR B O 1
ATOM 4303 N N . GLU B 1 265 ? 40.375 -38.031 -15.258 1 32.56 265 GLU B N 1
ATOM 4304 C CA . GLU B 1 265 ? 41.312 -37.656 -16.328 1 32.56 265 GLU B CA 1
ATOM 4305 C C . GLU B 1 265 ? 41.969 -38.906 -16.891 1 32.56 265 GLU B C 1
ATOM 4307 O O . GLU B 1 265 ? 42.812 -39.531 -16.219 1 32.56 265 GLU B O 1
ATOM 4312 N N . GLU B 1 266 ? 41.281 -39.781 -17.562 1 32.12 266 GLU B N 1
ATOM 4313 C CA . GLU B 1 266 ? 42.094 -40.688 -18.328 1 32.12 266 GLU B CA 1
ATOM 4314 C C . GLU B 1 266 ? 43.125 -39.938 -19.172 1 32.12 266 GLU B C 1
ATOM 4316 O O . GLU B 1 266 ? 42.781 -39.062 -19.938 1 32.12 266 GLU B O 1
ATOM 4321 N N . GLU B 1 267 ? 44.438 -39.938 -18.828 1 33.41 267 GLU B N 1
ATOM 4322 C CA . GLU B 1 267 ? 45.688 -39.5 -19.438 1 33.41 267 GLU B CA 1
ATOM 4323 C C . GLU B 1 267 ? 45.719 -39.844 -20.922 1 33.41 267 GLU B C 1
ATOM 4325 O O . GLU B 1 267 ? 45.938 -41 -21.312 1 33.41 267 GLU B O 1
ATOM 4330 N N . ALA B 1 268 ? 44.781 -39.281 -21.688 1 31.89 268 ALA B N 1
ATOM 4331 C CA . ALA B 1 268 ? 44.906 -39.625 -23.094 1 31.89 268 ALA B CA 1
ATOM 4332 C C . ALA B 1 268 ? 46.312 -39.312 -23.625 1 31.89 268 ALA B C 1
ATOM 4334 O O . ALA B 1 268 ? 46.812 -38.188 -23.422 1 31.89 268 ALA B O 1
ATOM 4335 N N . GLU B 1 269 ? 47.125 -40.219 -23.938 1 31.34 269 GLU B N 1
ATOM 4336 C CA . GLU B 1 269 ? 48.406 -40.312 -24.625 1 31.34 269 GLU B CA 1
ATOM 4337 C C . GLU B 1 269 ? 48.344 -39.594 -25.984 1 31.34 269 GLU B C 1
ATOM 4339 O O . GLU B 1 269 ? 47.719 -40.062 -26.922 1 31.34 269 GLU B O 1
ATOM 4344 N N . ASP B 1 270 ? 48.094 -38.219 -26 1 29.31 270 ASP B N 1
ATOM 4345 C CA . ASP B 1 270 ? 48.062 -37.438 -27.219 1 29.31 270 ASP B CA 1
ATOM 4346 C C . ASP B 1 270 ? 49.219 -37.781 -28.125 1 29.31 270 ASP B C 1
ATOM 4348 O O . ASP B 1 270 ? 50.375 -37.656 -27.719 1 29.31 270 ASP B O 1
ATOM 4352 N N . GLU B 1 271 ? 49 -38.594 -29.109 1 31.73 271 GLU B N 1
ATOM 4353 C CA . GLU B 1 271 ? 49.938 -38.969 -30.156 1 31.73 271 GLU B CA 1
ATOM 4354 C C . GLU B 1 271 ? 50.5 -37.75 -30.875 1 31.73 271 GLU B C 1
ATOM 4356 O O . GLU B 1 271 ? 49.75 -36.812 -31.156 1 31.73 271 GLU B O 1
ATOM 4361 N N . PRO B 1 272 ? 51.781 -37.656 -31.156 1 30.89 272 PRO B N 1
ATOM 4362 C CA . PRO B 1 272 ? 52.688 -36.625 -31.688 1 30.89 272 PRO B CA 1
ATOM 4363 C C . PRO B 1 272 ? 52.281 -36.156 -33.094 1 30.89 272 PRO B C 1
ATOM 4365 O O . PRO B 1 272 ? 52.406 -36.906 -34.062 1 30.89 272 PRO B O 1
ATOM 4368 N N . ALA B 1 273 ? 51.031 -35.688 -33.281 1 30.53 273 ALA B N 1
ATOM 4369 C CA . ALA B 1 273 ? 50.719 -35.562 -34.719 1 30.53 273 ALA B CA 1
ATOM 4370 C C . ALA B 1 273 ? 51.781 -34.719 -35.438 1 30.53 273 ALA B C 1
ATOM 4372 O O . ALA B 1 273 ? 52.281 -33.719 -34.875 1 30.53 273 ALA B O 1
ATOM 4373 N N . ARG B 1 274 ? 52.125 -35.031 -36.688 1 26.05 274 ARG B N 1
ATOM 4374 C CA . ARG B 1 274 ? 53.062 -34.781 -37.781 1 26.05 274 ARG B CA 1
ATOM 4375 C C . ARG B 1 274 ? 52.875 -33.406 -38.375 1 26.05 274 ARG B C 1
ATOM 4377 O O . ARG B 1 274 ? 51.75 -32.969 -38.656 1 26.05 274 ARG B O 1
ATOM 4384 N N . THR B 1 275 ? 53.812 -32.531 -38.281 1 25.47 275 THR B N 1
ATOM 4385 C CA . THR B 1 275 ? 54.219 -31.172 -38.625 1 25.47 275 THR B CA 1
ATOM 4386 C C . THR B 1 275 ? 54 -30.906 -40.125 1 25.47 275 THR B C 1
ATOM 4388 O O . THR B 1 275 ? 54.812 -31.281 -40.969 1 25.47 275 THR B O 1
ATOM 4391 N N . LYS B 1 276 ? 52.781 -31.234 -40.719 1 26.56 276 LYS B N 1
ATOM 4392 C CA . LYS B 1 276 ? 52.844 -31.109 -42.188 1 26.56 276 LYS B CA 1
ATOM 4393 C C . LYS B 1 276 ? 53.094 -29.656 -42.594 1 26.56 276 LYS B C 1
ATOM 4395 O O . LYS B 1 276 ? 52.469 -28.734 -42.062 1 26.56 276 LYS B O 1
ATOM 4400 N N . SER B 1 277 ? 54.094 -29.375 -43.344 1 24.16 277 SER B N 1
ATOM 4401 C CA . SER B 1 277 ? 54.906 -28.328 -43.969 1 24.16 277 SER B CA 1
ATOM 4402 C C . SER B 1 277 ? 54.094 -27.516 -44.969 1 24.16 277 SER B C 1
ATOM 4404 O O . SER B 1 277 ? 53.688 -28.016 -46 1 24.16 277 SER B O 1
ATOM 4406 N N . ARG B 1 278 ? 53.094 -26.781 -44.5 1 26.52 278 ARG B N 1
ATOM 4407 C CA . ARG B 1 278 ? 52.281 -26.062 -45.5 1 26.52 278 ARG B CA 1
ATOM 4408 C C . ARG B 1 278 ? 53.125 -25.172 -46.375 1 26.52 278 ARG B C 1
ATOM 4410 O O . ARG B 1 278 ? 53.875 -24.344 -45.875 1 26.52 278 ARG B O 1
ATOM 4417 N N . PRO B 1 279 ? 53.125 -25.391 -47.688 1 26.56 279 PRO B N 1
ATOM 4418 C CA . PRO B 1 279 ? 53.906 -24.781 -48.75 1 26.56 279 PRO B CA 1
ATOM 4419 C C . PRO B 1 279 ? 53.656 -23.281 -48.906 1 26.56 279 PRO B C 1
ATOM 4421 O O . PRO B 1 279 ? 52.562 -22.812 -48.562 1 26.56 279 PRO B O 1
ATOM 4424 N N . GLY B 1 280 ? 54.625 -22.391 -48.75 1 23.17 280 GLY B N 1
ATOM 4425 C CA . GLY B 1 280 ? 54.938 -20.969 -48.75 1 23.17 280 GLY B CA 1
ATOM 4426 C C . GLY B 1 280 ? 54.562 -20.266 -50.031 1 23.17 280 GLY B C 1
ATOM 4427 O O . GLY B 1 280 ? 55.25 -20.406 -51.031 1 23.17 280 GLY B O 1
ATOM 4428 N N . PHE B 1 281 ? 53.188 -20.281 -50.531 1 24.02 281 PHE B N 1
ATOM 4429 C CA . PHE B 1 281 ? 52.969 -19.719 -51.844 1 24.02 281 PHE B CA 1
ATOM 4430 C C . PHE B 1 281 ? 53.344 -18.234 -51.875 1 24.02 281 PHE B C 1
ATOM 4432 O O . PHE B 1 281 ? 52.906 -17.469 -51 1 24.02 281 PHE B O 1
ATOM 4439 N N . ASP B 1 282 ? 54.406 -17.812 -52.438 1 23.78 282 ASP B N 1
ATOM 4440 C CA . ASP B 1 282 ? 55.156 -16.609 -52.75 1 23.78 282 ASP B CA 1
ATOM 4441 C C . ASP B 1 282 ? 54.375 -15.664 -53.625 1 23.78 282 ASP B C 1
ATOM 4443 O O . ASP B 1 282 ? 54.312 -15.883 -54.844 1 23.78 282 ASP B O 1
ATOM 4447 N N . VAL B 1 283 ? 53.094 -15.297 -53.375 1 26.14 283 VAL B N 1
ATOM 4448 C CA . VAL B 1 283 ? 52.406 -14.516 -54.406 1 26.14 283 VAL B CA 1
ATOM 4449 C C . VAL B 1 283 ? 53.125 -13.172 -54.562 1 26.14 283 VAL B C 1
ATOM 4451 O O . VAL B 1 283 ? 53.344 -12.445 -53.594 1 26.14 283 VAL B O 1
ATOM 4454 N N . GLU B 1 284 ? 53.75 -12.938 -55.688 1 25.34 284 GLU B N 1
ATOM 4455 C CA . GLU B 1 284 ? 54.562 -11.906 -56.312 1 25.34 284 GLU B CA 1
ATOM 4456 C C . GLU B 1 284 ? 53.75 -10.633 -56.562 1 25.34 284 GLU B C 1
ATOM 4458 O O . GLU B 1 284 ? 52.812 -10.641 -57.344 1 25.34 284 GLU B O 1
ATOM 4463 N N . ILE B 1 285 ? 53.344 -9.914 -55.469 1 26.67 285 ILE B N 1
ATOM 4464 C CA . ILE B 1 285 ? 52.562 -8.703 -55.688 1 26.67 285 ILE B CA 1
ATOM 4465 C C . ILE B 1 285 ? 53.344 -7.711 -56.531 1 26.67 285 ILE B C 1
ATOM 4467 O O . ILE B 1 285 ? 54.5 -7.363 -56.188 1 26.67 285 ILE B O 1
ATOM 4471 N N . PRO B 1 286 ? 52.969 -7.5 -57.75 1 29.72 286 PRO B N 1
ATOM 4472 C CA . PRO B 1 286 ? 53.656 -6.664 -58.719 1 29.72 286 PRO B CA 1
ATOM 4473 C C . PRO B 1 286 ? 53.719 -5.195 -58.281 1 29.72 286 PRO B C 1
ATOM 4475 O O . PRO B 1 286 ? 52.781 -4.672 -57.719 1 29.72 286 PRO B O 1
ATOM 4478 N N . MET B 1 287 ? 54.875 -4.66 -57.938 1 28.53 287 MET B N 1
ATOM 4479 C CA . MET B 1 287 ? 55.281 -3.354 -57.438 1 28.53 287 MET B CA 1
ATOM 4480 C C . MET B 1 287 ? 54.906 -2.242 -58.406 1 28.53 287 MET B C 1
ATOM 4482 O O . MET B 1 287 ? 55.219 -2.32 -59.594 1 28.53 287 MET B O 1
ATOM 4486 N N . PRO B 1 288 ? 53.688 -1.625 -58.125 1 33.59 288 PRO B N 1
ATOM 4487 C CA . PRO B 1 288 ? 53.375 -0.578 -59.094 1 33.59 288 PRO B CA 1
ATOM 4488 C C . PRO B 1 288 ? 54.562 0.36 -59.344 1 33.59 288 PRO B C 1
ATOM 4490 O O . PRO B 1 288 ? 55.438 0.501 -58.469 1 33.59 288 PRO B O 1
ATOM 4493 N N . PRO B 1 289 ? 54.844 0.854 -60.562 1 31.03 289 PRO B N 1
ATOM 4494 C CA . PRO B 1 289 ? 55.969 1.565 -61.125 1 31.03 289 PRO B CA 1
ATOM 4495 C C . PRO B 1 289 ? 56.281 2.881 -60.406 1 31.03 289 PRO B C 1
ATOM 4497 O O . PRO B 1 289 ? 55.375 3.477 -59.812 1 31.03 289 PRO B O 1
ATOM 4500 N N . THR B 1 290 ? 57.469 3.078 -59.906 1 24.59 290 THR B N 1
ATOM 4501 C CA . THR B 1 290 ? 58.219 4.152 -59.25 1 24.59 290 THR B CA 1
ATOM 4502 C C . THR B 1 290 ? 58.156 5.438 -60.062 1 24.59 290 THR B C 1
ATOM 4504 O O . THR B 1 290 ? 58.656 5.484 -61.188 1 24.59 290 THR B O 1
ATOM 4507 N N . ARG B 1 291 ? 57.031 6.172 -60.062 1 24.64 291 ARG B N 1
ATOM 4508 C CA . ARG B 1 291 ? 57.219 7.461 -60.719 1 24.64 291 ARG B CA 1
ATOM 4509 C C . ARG B 1 291 ? 58.531 8.109 -60.281 1 24.64 291 ARG B C 1
ATOM 4511 O O . ARG B 1 291 ? 58.812 8.227 -59.094 1 24.64 291 ARG B O 1
ATOM 4518 N N . GLN B 1 292 ? 59.5 8.227 -61.188 1 22.92 292 GLN B N 1
ATOM 4519 C CA . GLN B 1 292 ? 60.625 9.148 -61.219 1 22.92 292 GLN B CA 1
ATOM 4520 C C . GLN B 1 292 ? 60.188 10.578 -60.938 1 22.92 292 GLN B C 1
ATOM 4522 O O . GLN B 1 292 ? 59.188 11.047 -61.5 1 22.92 292 GLN B O 1
#

Solvent-accessible surface area (backbone atoms only — not comparable to full-atom values): 31053 Å² total; per-residue (Å²): 112,63,66,59,51,48,52,51,46,49,46,11,54,71,67,70,35,74,79,64,76,59,46,66,58,71,57,79,69,67,51,73,70,56,44,51,55,27,72,57,45,74,71,53,58,66,54,40,49,51,41,16,36,52,37,17,36,78,47,66,21,45,59,47,81,44,67,19,37,70,52,43,52,50,53,52,52,53,49,49,52,51,52,47,51,54,49,50,65,72,32,79,76,51,91,68,79,84,84,38,74,47,32,32,31,26,34,30,62,88,63,36,84,42,82,62,49,62,60,58,35,45,75,72,64,30,44,76,40,50,63,44,67,34,83,42,73,67,49,34,52,51,56,61,59,18,45,33,10,36,38,45,56,70,32,30,21,20,45,56,20,28,34,35,37,60,36,34,73,49,25,53,53,49,16,53,23,42,10,46,30,23,36,35,47,39,45,38,90,35,55,29,37,36,67,65,54,49,49,50,53,31,46,74,68,70,37,41,68,47,52,49,55,48,22,28,36,35,35,38,36,24,33,22,29,26,40,42,26,35,54,28,22,58,57,70,37,55,30,37,12,67,34,30,35,37,42,33,21,30,64,83,45,69,79,75,70,70,76,76,72,76,74,70,81,72,79,74,77,79,72,79,77,77,75,77,79,73,80,76,82,80,78,81,75,84,75,79,85,78,82,127,114,64,67,59,51,49,53,51,48,49,46,11,52,73,66,70,35,73,78,65,78,58,47,68,57,72,57,80,71,67,51,73,69,55,44,51,54,27,74,58,44,73,70,53,58,68,54,39,49,51,41,16,36,52,38,18,36,77,49,65,21,45,58,47,80,42,66,17,36,70,52,45,52,50,51,50,52,53,50,49,53,52,51,46,51,53,49,50,67,70,32,80,79,50,90,68,80,86,82,38,75,46,31,32,30,25,35,30,62,88,65,36,84,41,83,62,49,60,58,56,35,44,76,70,64,31,44,77,40,50,64,45,67,37,85,43,75,67,50,35,52,52,58,61,61,18,44,34,10,35,38,47,57,70,30,31,20,21,45,58,20,28,34,33,36,59,35,34,72,50,25,53,53,49,17,55,24,43,11,46,30,23,35,35,46,38,44,39,91,35,56,28,36,36,66,66,54,49,51,50,53,31,46,76,68,72,38,42,70,45,52,49,55,48,22,28,36,36,34,39,36,25,34,22,30,26,39,42,26,35,54,28,24,59,57,69,36,56,31,37,12,68,33,28,36,36,41,33,22,31,66,84,44,70,79,77,70,69,75,76,70,78,73,71,81,70,81,73,81,77,72,84,78,79,83,77,78,76,82,79,81,78,80,78,74,81,74,78,81,78,83,126

Nearest PDB structures (foldseek):
  2g40-assembly1_A-2  TM=8.150E-01  e=1.903E-08  Deinococcus radiodurans
  3k40-assembly1_B  TM=3.910E-01  e=1.065E-01  Drosophila melanogaster
  7eix-assembly1_B  TM=3.400E-01  e=9.218E-01  Homo sapiens
  1pzm-assembly1_B  TM=3.185E-01  e=2.797E+00  Leishmania tarentolae
  2g40-assembly1_A-2  TM=8.105E-01  e=1.539E-08  Deinococcus radiodurans

Organism: NCBI:txid1204385

Secondary structure (DSSP, 8-state):
-HHHHHHHHHHHHHTT-TT--PPPS-PPPPPHHHHHHHHT----HHHHHHHHHHHHHHTT-EEEE-SSHHHHHHHHHHHHHHHHHHHHHHHTTS---TT-TTEEEE--GGGSSSTTHHHHHHHTTPEEE------SHHHHHHHHT--EEEE--SEEETTTTEEEEE-BTTB-THHHHSSSEEEEEEEGGGEESSHHHHHHHHHHTT-HHHHHHH-SEEEEE-SSPPHHHHHHHGGGT-S--SEEEEEEE-TT----------------------------------------/-HHHHHHHHHHHHHTT-TT--PPPS-PPPPPHHHHHHHHT----HHHHHHHHHHHHHHTT-EEEE-SSHHHHHHHHHHHHHHHHHHHHHHHTTS---TT-TTEEEE--GGGSSSTTHHHHHHHTTPEEE------SHHHHHHHHT--EEEE--SEEETTTTEEEEE-BTTB-THHHHSSSEEEEEEEGGGEESSHHHHHHHHHHTT-HHHHHHH-SEEEEE-SSPPHHHHHHHGGGT-S--SEEEEEEE-TT----------------------------------------